Protein AF-0000000070792370 (afdb_homodimer)

Foldseek 3Di:
DVVVVVVVCVVVLVVLLVLLLVQQLVQCVVPRNVPRDSVSSCVSSVHDSVSVVVNDVGSLRSLLVSVLVLLVVLLVQLVVQADLQDAPLVRQLSNLVSNLVSCLVRVSNLLCLLPPQPVVPPVSVVSNVVSLCSQLVSQQVSCPGPNNVVVVWHGDDSVLSSVLVVVLSVVSNVCVVVVHRSCVSSVVSSVSCCVSGDDDD/DVVVVVVVCVVVLVVLLVLLLVQQLVQCVVPRNVPDDSVSSCVSSVHDSVSVVVPDVGSLRSLLVSVLVLLVVLLVQLVVQADLQDAPLVRQLSNLVSNLVSCLVRVSNLLCLLPPQPVVPPVSVVSNVVSLVSQLVSQQVSCPGPNNVVVVWHGDDSVLSSVLVVVLSVVSNVCVVVVHRSCVSSVVSSVSCCVSGDDDD

Radius of gyration: 23.73 Å; Cα contacts (8 Å, |Δi|>4): 483; chains: 2; bounding box: 86×70×38 Å

Structure (mmCIF, N/CA/C/O backbone):
data_AF-0000000070792370-model_v1
#
loop_
_entity.id
_entity.type
_entity.pdbx_description
1 polymer 'POSSIBLE TRANSCRIPTIONAL REGULATORY PROTEIN'
#
loop_
_atom_site.group_PDB
_atom_site.id
_atom_site.type_symbol
_atom_site.label_atom_id
_atom_site.label_alt_id
_atom_site.label_comp_id
_atom_site.label_asym_id
_atom_site.label_entity_id
_atom_site.label_seq_id
_atom_site.pdbx_PDB_ins_code
_atom_site.Cartn_x
_atom_site.Cartn_y
_atom_site.Cartn_z
_atom_site.occupancy
_atom_site.B_iso_or_equiv
_atom_site.auth_seq_id
_atom_site.auth_comp_id
_atom_site.auth_asym_id
_atom_site.auth_atom_id
_atom_site.pdbx_PDB_model_num
ATOM 1 N N . MET A 1 1 ? -50.906 -3.611 14.734 1 37.31 1 MET A N 1
ATOM 2 C CA . MET A 1 1 ? -50.562 -2.408 13.977 1 37.31 1 MET A CA 1
ATOM 3 C C . MET A 1 1 ? -49.125 -1.997 14.242 1 37.31 1 MET A C 1
ATOM 5 O O . MET A 1 1 ? -48.562 -1.167 13.516 1 37.31 1 MET A O 1
ATOM 9 N N . THR A 1 2 ? -48.594 -2.414 15.461 1 45.44 2 THR A N 1
ATOM 10 C CA . THR A 1 2 ? -47.312 -1.969 15.961 1 45.44 2 THR A CA 1
ATOM 11 C C . THR A 1 2 ? -46.156 -2.76 15.312 1 45.44 2 THR A C 1
ATOM 13 O O . THR A 1 2 ? -45.094 -2.213 15.039 1 45.44 2 THR A O 1
ATOM 16 N N . ALA A 1 3 ? -46.438 -3.979 15.203 1 55.78 3 ALA A N 1
ATOM 17 C CA . ALA A 1 3 ? -45.375 -4.809 14.648 1 55.78 3 ALA A CA 1
ATOM 18 C C . ALA A 1 3 ? -45.094 -4.445 13.188 1 55.78 3 ALA A C 1
ATOM 20 O O . ALA A 1 3 ? -43.969 -4.539 12.719 1 55.78 3 ALA A O 1
ATOM 21 N N . VAL A 1 4 ? -46.125 -4.129 12.523 1 43.75 4 VAL A N 1
ATOM 22 C CA . VAL A 1 4 ? -45.938 -3.736 11.133 1 43.75 4 VAL A CA 1
ATOM 23 C C . VAL A 1 4 ? -45.125 -2.438 11.055 1 43.75 4 VAL A C 1
ATOM 25 O O . VAL A 1 4 ? -44.281 -2.271 10.18 1 43.75 4 VAL A O 1
ATOM 28 N N . ALA A 1 5 ? -45.375 -1.583 12.039 1 48.97 5 ALA A N 1
ATOM 29 C CA . ALA A 1 5 ? -44.625 -0.33 12.016 1 48.97 5 ALA A CA 1
ATOM 30 C C . ALA A 1 5 ? -43.156 -0.568 12.328 1 48.97 5 ALA A C 1
ATOM 32 O O . ALA A 1 5 ? -42.281 0.059 11.734 1 48.97 5 ALA A O 1
ATOM 33 N N . ALA A 1 6 ? -42.938 -1.496 13.32 1 50.28 6 ALA A N 1
ATOM 34 C CA . ALA A 1 6 ? -41.562 -1.792 13.68 1 50.28 6 ALA A CA 1
ATOM 35 C C . ALA A 1 6 ? -40.812 -2.473 12.523 1 50.28 6 ALA A C 1
ATOM 37 O O . ALA A 1 6 ? -39.656 -2.182 12.266 1 50.28 6 ALA A O 1
ATOM 38 N N . GLY A 1 7 ? -41.438 -3.332 11.898 1 42.53 7 GLY A N 1
ATOM 39 C CA . GLY A 1 7 ? -40.844 -4.02 10.758 1 42.53 7 GLY A CA 1
ATOM 40 C C . GLY A 1 7 ? -40.562 -3.102 9.578 1 42.53 7 GLY A C 1
ATOM 41 O O . GLY A 1 7 ? -39.562 -3.24 8.891 1 42.53 7 GLY A O 1
ATOM 42 N N . ALA A 1 8 ? -41.562 -2.322 9.398 1 48.72 8 ALA A N 1
ATOM 43 C CA . ALA A 1 8 ? -41.438 -1.35 8.312 1 48.72 8 ALA A CA 1
ATOM 44 C C . ALA A 1 8 ? -40.344 -0.327 8.617 1 48.72 8 ALA A C 1
ATOM 46 O O . ALA A 1 8 ? -39.594 0.074 7.719 1 48.72 8 ALA A O 1
ATOM 47 N N . LEU A 1 9 ? -40.25 0.097 9.891 1 47.34 9 LEU A N 1
ATOM 48 C CA . LEU A 1 9 ? -39.219 1.034 10.32 1 47.34 9 LEU A CA 1
ATOM 49 C C . LEU A 1 9 ? -37.812 0.409 10.195 1 47.34 9 LEU A C 1
ATOM 51 O O . LEU A 1 9 ? -36.875 1.083 9.805 1 47.34 9 LEU A O 1
ATOM 55 N N . VAL A 1 10 ? -37.781 -0.865 10.531 1 49.28 10 VAL A N 1
ATOM 56 C CA . VAL A 1 10 ? -36.5 -1.557 10.43 1 49.28 10 VAL A CA 1
ATOM 57 C C . VAL A 1 10 ? -36.094 -1.712 8.961 1 49.28 10 VAL A C 1
ATOM 59 O O . VAL A 1 10 ? -34.938 -1.498 8.594 1 49.28 10 VAL A O 1
ATOM 62 N N . VAL A 1 11 ? -37.062 -2.094 8.195 1 50.06 11 VAL A N 1
ATOM 63 C CA . VAL A 1 11 ? -36.812 -2.229 6.762 1 50.06 11 VAL A CA 1
ATOM 64 C C . VAL A 1 11 ? -36.5 -0.861 6.156 1 50.06 11 VAL A C 1
ATOM 66 O O . VAL A 1 11 ? -35.625 -0.74 5.293 1 50.06 11 VAL A O 1
ATOM 69 N N . GLU A 1 12 ? -37.25 0.144 6.613 1 49.31 12 GLU A N 1
ATOM 70 C CA . GLU A 1 12 ? -37.031 1.505 6.137 1 49.31 12 GLU A CA 1
ATOM 71 C C . GLU A 1 12 ? -35.656 2.037 6.59 1 49.31 12 GLU A C 1
ATOM 73 O O . GLU A 1 12 ? -34.969 2.738 5.836 1 49.31 12 GLU A O 1
ATOM 78 N N . THR A 1 13 ? -35.312 1.774 7.863 1 50.56 13 THR A N 1
ATOM 79 C CA . THR A 1 13 ? -34.062 2.209 8.461 1 50.56 13 THR A CA 1
ATOM 80 C C . THR A 1 13 ? -32.875 1.645 7.695 1 50.56 13 THR A C 1
ATOM 82 O O . THR A 1 13 ? -31.906 2.357 7.438 1 50.56 13 THR A O 1
ATOM 85 N N . ASP A 1 14 ? -33.062 0.328 7.34 1 64.69 14 ASP A N 1
ATOM 86 C CA . ASP A 1 14 ? -32 -0.343 6.566 1 64.69 14 ASP A CA 1
ATOM 87 C C . ASP A 1 14 ? -31.922 0.231 5.152 1 64.69 14 ASP A C 1
ATOM 89 O O . ASP A 1 14 ? -30.812 0.384 4.609 1 64.69 14 ASP A O 1
ATOM 93 N N . SER A 1 15 ? -33.031 0.935 4.898 1 83.38 15 SER A N 1
ATOM 94 C CA . SER A 1 15 ? -33.125 1.48 3.549 1 83.38 15 SER A CA 1
ATOM 95 C C . SER A 1 15 ? -32.375 2.816 3.451 1 83.38 15 SER A C 1
ATOM 97 O O . SER A 1 15 ? -31.656 3.059 2.49 1 83.38 15 SER A O 1
ATOM 99 N N . PHE A 1 16 ? -32.469 3.623 4.609 1 89.56 16 PHE A N 1
ATOM 100 C CA . PHE A 1 16 ? -31.828 4.926 4.559 1 89.56 16 PHE A CA 1
ATOM 101 C C . PHE A 1 16 ? -30.328 4.781 4.699 1 89.56 16 PHE A C 1
ATOM 103 O O . PHE A 1 16 ? -29.562 5.516 4.066 1 89.56 16 PHE A O 1
ATOM 110 N N . ARG A 1 17 ? -30 3.85 5.516 1 93.81 17 ARG A N 1
ATOM 111 C CA . ARG A 1 17 ? -28.578 3.602 5.684 1 93.81 17 ARG A CA 1
ATOM 112 C C . ARG A 1 17 ? -27.922 3.268 4.348 1 93.81 17 ARG A C 1
ATOM 114 O O . ARG A 1 17 ? -26.891 3.848 3.992 1 93.81 17 ARG A O 1
ATOM 121 N N . LEU A 1 18 ? -28.547 2.43 3.684 1 94.75 18 LEU A N 1
ATOM 122 C CA . LEU A 1 18 ? -28 2.008 2.396 1 94.75 18 LEU A CA 1
ATOM 123 C C . LEU A 1 18 ? -28.016 3.16 1.397 1 94.75 18 LEU A C 1
ATOM 125 O O . LEU A 1 18 ? -27.078 3.328 0.623 1 94.75 18 LEU A O 1
ATOM 129 N N . ARG A 1 19 ? -28.984 3.924 1.432 1 95.88 19 ARG A N 1
ATOM 130 C CA . ARG A 1 19 ? -29.094 5.074 0.54 1 95.88 19 ARG A CA 1
ATOM 131 C C . ARG A 1 19 ? -27.984 6.09 0.833 1 95.88 19 ARG A C 1
ATOM 133 O O . ARG A 1 19 ? -27.422 6.688 -0.088 1 95.88 19 ARG A O 1
ATOM 140 N N . LEU A 1 20 ? -27.75 6.25 2.072 1 97.88 20 LEU A N 1
ATOM 141 C CA . LEU A 1 20 ? -26.703 7.191 2.469 1 97.88 20 LEU A CA 1
ATOM 142 C C . LEU A 1 20 ? -25.328 6.672 2.074 1 97.88 20 LEU A C 1
ATOM 144 O O . LEU A 1 20 ? -24.484 7.441 1.618 1 97.88 20 LEU A O 1
ATOM 148 N N . LEU A 1 21 ? -25.156 5.387 2.223 1 97.62 21 LEU A N 1
ATOM 149 C CA . LEU A 1 21 ? -23.891 4.801 1.77 1 97.62 21 LEU A CA 1
ATOM 150 C C . LEU A 1 21 ? -23.734 4.953 0.261 1 97.62 21 LEU A C 1
ATOM 152 O O . LEU A 1 21 ? -22.656 5.297 -0.222 1 97.62 21 LEU A O 1
ATOM 156 N N . ASP A 1 22 ? -24.828 4.773 -0.427 1 97.12 22 ASP A N 1
ATOM 157 C CA . ASP A 1 22 ? -24.812 4.961 -1.874 1 97.12 22 ASP A CA 1
ATOM 158 C C . ASP A 1 22 ? -24.547 6.422 -2.238 1 97.12 22 ASP A C 1
ATOM 160 O O . ASP A 1 22 ? -23.875 6.711 -3.23 1 97.12 22 ASP A O 1
ATOM 164 N N . GLY A 1 23 ? -25.141 7.297 -1.465 1 98 23 GLY A N 1
ATOM 165 C CA . GLY A 1 23 ? -24.875 8.711 -1.654 1 98 23 GLY A CA 1
ATOM 166 C C . GLY A 1 23 ? -23.406 9.078 -1.47 1 98 23 GLY A C 1
ATOM 167 O O . GLY A 1 23 ? -22.875 9.906 -2.207 1 98 23 GLY A O 1
ATOM 168 N N . LEU A 1 24 ? -22.797 8.445 -0.477 1 98.31 24 LEU A N 1
ATOM 169 C CA . LEU A 1 24 ? -21.375 8.664 -0.26 1 98.31 24 LEU A CA 1
ATOM 170 C C . LEU A 1 24 ? -20.562 8.156 -1.445 1 98.31 24 LEU A C 1
ATOM 172 O O . LEU A 1 24 ? -19.656 8.836 -1.916 1 98.31 24 LEU A O 1
ATOM 176 N N . VAL A 1 25 ? -20.922 6.984 -1.95 1 97.88 25 VAL A N 1
ATOM 177 C CA . VAL A 1 25 ? -20.234 6.414 -3.105 1 97.88 25 VAL A CA 1
ATOM 178 C C . VAL A 1 25 ? -20.344 7.371 -4.293 1 97.88 25 VAL A C 1
ATOM 180 O O . VAL A 1 25 ? -19.344 7.664 -4.949 1 97.88 25 VAL A O 1
ATOM 183 N N . ALA A 1 26 ? -21.484 7.875 -4.508 1 97.81 26 ALA A N 1
ATOM 184 C CA . A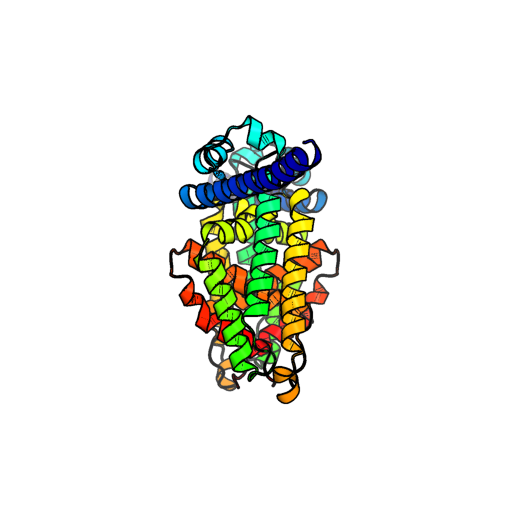LA A 1 26 ? -21.719 8.797 -5.617 1 97.81 26 ALA A CA 1
ATOM 185 C C . ALA A 1 26 ? -20.922 10.086 -5.441 1 97.81 26 ALA A C 1
ATOM 187 O O . ALA A 1 26 ? -20.328 10.586 -6.395 1 97.81 26 ALA A O 1
ATOM 188 N N . SER A 1 27 ? -20.906 10.586 -4.258 1 98.12 27 SER A N 1
ATOM 189 C CA . SER A 1 27 ? -20.188 11.812 -3.963 1 98.12 27 SER A CA 1
ATOM 190 C C . SER A 1 27 ? -18.688 11.641 -4.168 1 98.12 27 SER A C 1
ATOM 192 O O . SER A 1 27 ? -18.031 12.492 -4.77 1 98.12 27 SER A O 1
ATOM 194 N N . ILE A 1 28 ? -18.172 10.516 -3.729 1 97.31 28 ILE A N 1
ATOM 195 C CA . ILE A 1 28 ? -16.75 10.219 -3.893 1 97.31 28 ILE A CA 1
ATOM 196 C C . ILE A 1 28 ? -16.422 10.102 -5.379 1 97.31 28 ILE A C 1
ATOM 198 O O . ILE A 1 28 ? -15.375 10.57 -5.824 1 97.31 28 ILE A O 1
ATOM 202 N N . GLY A 1 29 ? -17.297 9.492 -6.094 1 96.44 29 GLY A N 1
ATOM 203 C CA . GLY A 1 29 ? -17.094 9.375 -7.527 1 96.44 29 GLY A CA 1
ATOM 204 C C . GLY A 1 29 ? -17.047 10.719 -8.234 1 96.44 29 GLY A C 1
ATOM 205 O O . GLY A 1 29 ? -16.281 10.906 -9.18 1 96.44 29 GLY A O 1
ATOM 206 N N . GLU A 1 30 ? -17.75 11.68 -7.734 1 95.62 30 GLU A N 1
ATOM 207 C CA . GLU A 1 30 ? -17.906 12.977 -8.375 1 95.62 30 GLU A CA 1
ATOM 208 C C . GLU A 1 30 ? -16.766 13.914 -8.016 1 95.62 30 GLU A C 1
ATOM 210 O O . GLU A 1 30 ? -16.234 14.617 -8.875 1 95.62 30 GLU A O 1
ATOM 215 N N . ARG A 1 31 ? -16.344 13.914 -6.684 1 94.25 31 ARG A N 1
ATOM 216 C CA . ARG A 1 31 ? -15.43 14.984 -6.289 1 94.25 31 ARG A CA 1
ATOM 217 C C . ARG A 1 31 ? -14.297 14.453 -5.422 1 94.25 31 ARG A C 1
ATOM 219 O O . ARG A 1 31 ? -13.398 15.203 -5.027 1 94.25 31 ARG A O 1
ATOM 226 N N . GLY A 1 32 ? -14.312 13.172 -5.246 1 92.56 32 GLY A N 1
ATOM 227 C CA . GLY A 1 32 ? -13.328 12.617 -4.332 1 92.56 32 GLY A CA 1
ATOM 228 C C . GLY A 1 32 ? -13.766 12.672 -2.879 1 92.56 32 GLY A C 1
ATOM 229 O O . GLY A 1 32 ? -14.672 13.43 -2.527 1 92.56 32 GLY A O 1
ATOM 230 N N . TYR A 1 33 ? -13.156 11.93 -2.088 1 93.94 33 TYR A N 1
ATOM 231 C CA . TYR A 1 33 ? -13.555 11.82 -0.688 1 93.94 33 TYR A CA 1
ATOM 232 C C . TYR A 1 33 ? -13.32 13.133 0.048 1 93.94 33 TYR A C 1
ATOM 234 O O . TYR A 1 33 ? -14.18 13.609 0.79 1 93.94 33 TYR A O 1
ATOM 242 N N . ARG A 1 34 ? -12.195 13.695 -0.124 1 90 34 ARG A N 1
ATOM 243 C CA . ARG A 1 34 ? -11.812 14.867 0.65 1 90 34 ARG A CA 1
ATOM 244 C C . ARG A 1 34 ? -12.781 16.031 0.407 1 90 34 ARG A C 1
ATOM 246 O O . ARG A 1 34 ? -13.141 16.75 1.339 1 90 34 ARG A O 1
ATOM 253 N N . ALA A 1 35 ? -13.211 16.172 -0.757 1 93.56 35 ALA A N 1
ATOM 254 C CA . ALA A 1 35 ? -14.078 17.297 -1.121 1 93.56 35 ALA A CA 1
ATOM 255 C C . ALA A 1 35 ? -15.539 16.984 -0.848 1 93.56 35 ALA A C 1
ATOM 257 O O . ALA A 1 35 ? -16.406 17.859 -0.921 1 93.56 35 ALA A O 1
ATOM 258 N N . THR A 1 36 ? -15.828 15.766 -0.545 1 97.19 36 THR A N 1
ATOM 259 C CA . THR A 1 36 ? -17.203 15.352 -0.273 1 97.19 36 THR A CA 1
ATOM 260 C C . THR A 1 36 ? -17.688 15.906 1.062 1 97.19 36 THR A C 1
ATOM 262 O O . THR A 1 36 ? -16.938 15.898 2.049 1 97.19 36 THR A O 1
ATOM 265 N N . THR A 1 37 ? -18.922 16.438 1.087 1 97.75 37 THR A N 1
ATOM 266 C CA . THR A 1 37 ? -19.562 16.906 2.309 1 97.75 37 THR A CA 1
ATOM 267 C C . THR A 1 37 ? -20.812 16.094 2.619 1 97.75 37 THR A C 1
ATOM 269 O O . THR A 1 37 ? -21.281 15.328 1.777 1 97.75 37 THR A O 1
ATOM 272 N N . VAL A 1 38 ? -21.266 16.281 3.875 1 98.38 38 VAL A N 1
ATOM 273 C CA . VAL A 1 38 ? -22.516 15.641 4.242 1 98.38 38 VAL A CA 1
ATOM 274 C C . VAL A 1 38 ? -23.641 16.156 3.352 1 98.38 38 VAL A C 1
ATOM 276 O O . VAL A 1 38 ? -24.547 15.406 2.982 1 98.38 38 VAL A O 1
ATOM 279 N N . SER A 1 39 ? -23.562 17.438 2.975 1 98.38 39 SER A N 1
ATOM 280 C CA . SER A 1 39 ? -24.547 18 2.064 1 98.38 39 SER A CA 1
ATOM 281 C C . SER A 1 39 ? -24.547 17.266 0.726 1 98.38 39 SER A C 1
ATOM 283 O O . SER A 1 39 ? -25.609 17.016 0.161 1 98.38 39 SER A O 1
ATOM 285 N N . ASP A 1 40 ? -23.406 16.938 0.205 1 98.44 40 ASP A N 1
ATOM 286 C CA . ASP A 1 40 ? -23.297 16.188 -1.042 1 98.44 40 ASP A CA 1
ATOM 287 C C . ASP A 1 40 ? -23.922 14.805 -0.898 1 98.44 40 ASP A C 1
ATOM 289 O O . ASP A 1 40 ? -24.641 14.344 -1.787 1 98.44 40 ASP A O 1
ATOM 293 N N . ILE A 1 41 ? -23.641 14.156 0.22 1 98.62 41 ILE A N 1
ATOM 294 C CA . ILE A 1 41 ? -24.094 12.797 0.478 1 98.62 41 ILE A CA 1
ATOM 295 C C . ILE A 1 41 ? -25.625 12.766 0.499 1 98.62 41 ILE A C 1
ATOM 297 O O . ILE A 1 41 ? -26.25 11.938 -0.181 1 98.62 41 ILE A O 1
ATOM 301 N N . VAL A 1 42 ? -26.203 13.703 1.235 1 98.31 42 VAL A N 1
ATOM 302 C CA . VAL A 1 42 ? -27.641 13.672 1.401 1 98.31 42 VAL A CA 1
ATOM 303 C C . VAL A 1 42 ? -28.328 14.102 0.102 1 98.31 42 VAL A C 1
ATOM 305 O O . VAL A 1 42 ? -29.406 13.609 -0.229 1 98.31 42 VAL A O 1
ATOM 308 N N . ARG A 1 43 ? -27.719 15 -0.648 1 98 43 ARG A N 1
ATOM 309 C CA . ARG A 1 43 ? -28.25 15.375 -1.957 1 98 43 ARG A CA 1
ATOM 310 C C . ARG A 1 43 ? -28.328 14.156 -2.875 1 98 43 ARG A C 1
ATOM 312 O O . ARG A 1 43 ? -29.375 13.898 -3.477 1 98 43 ARG A O 1
ATOM 319 N N . HIS A 1 44 ? -27.328 13.359 -2.971 1 97.75 44 HIS A N 1
ATOM 320 C CA . HIS A 1 44 ? -27.297 12.156 -3.797 1 97.75 44 HIS A CA 1
ATOM 321 C C . HIS A 1 44 ? -28.281 11.109 -3.271 1 97.75 44 HIS A C 1
ATOM 323 O O . HIS A 1 44 ? -28.906 10.383 -4.055 1 97.75 44 HIS A O 1
ATOM 329 N N . ALA A 1 45 ? -28.344 11.078 -1.942 1 97.38 45 ALA A N 1
ATOM 330 C CA . ALA A 1 45 ? -29.188 10.086 -1.3 1 97.38 45 ALA A CA 1
ATOM 331 C C . ALA A 1 45 ? -30.656 10.516 -1.316 1 97.38 45 ALA A C 1
ATOM 333 O O . ALA A 1 45 ? -31.531 9.734 -0.971 1 97.38 45 ALA A O 1
ATOM 334 N N . ARG A 1 46 ? -30.844 11.781 -1.65 1 96.56 46 ARG A N 1
ATOM 335 C CA . ARG A 1 46 ? -32.188 12.352 -1.667 1 96.56 46 ARG A CA 1
ATOM 336 C C . ARG A 1 46 ? -32.844 12.234 -0.297 1 96.56 46 ARG A C 1
ATOM 338 O O . ARG A 1 46 ? -33.969 11.719 -0.181 1 96.56 46 ARG A O 1
ATOM 345 N N . THR A 1 47 ? -32.156 12.641 0.689 1 96.25 47 THR A N 1
ATOM 346 C CA . THR A 1 47 ? -32.656 12.695 2.061 1 96.25 47 THR A CA 1
ATOM 347 C C . THR A 1 47 ? -32.156 13.945 2.768 1 96.25 47 THR A C 1
ATOM 349 O O . THR A 1 47 ? -31.766 14.922 2.117 1 96.25 47 THR A O 1
ATOM 352 N N . SER A 1 48 ? -32.25 14.039 4.117 1 96.06 48 SER A N 1
ATOM 353 C CA . SER A 1 48 ? -31.906 15.25 4.855 1 96.06 48 SER A CA 1
ATOM 354 C C . SER A 1 48 ? -30.672 15.031 5.707 1 96.06 48 SER A C 1
ATOM 356 O O . SER A 1 48 ? -30.281 13.891 5.969 1 96.06 48 SER A O 1
ATOM 358 N N . LYS A 1 49 ? -30.062 16.109 6.078 1 97.62 49 LYS A N 1
ATOM 359 C CA . LYS A 1 49 ? -28.969 16.062 7.035 1 97.62 49 LYS A CA 1
ATOM 360 C C . LYS A 1 49 ? -29.422 15.438 8.359 1 97.62 49 LYS A C 1
ATOM 362 O O . LYS A 1 49 ? -28.656 14.727 9.008 1 97.62 49 LYS A O 1
ATOM 367 N N . ARG A 1 50 ? -30.703 15.664 8.695 1 97 50 ARG A N 1
ATOM 368 C CA . ARG A 1 50 ? -31.25 15.062 9.914 1 97 50 ARG A CA 1
ATOM 369 C C . ARG A 1 50 ? -31.234 13.547 9.82 1 97 50 ARG A C 1
ATOM 371 O O . ARG A 1 50 ? -30.797 12.867 10.758 1 97 50 ARG A O 1
ATOM 378 N N . THR A 1 51 ? -31.656 13.078 8.711 1 96.12 51 THR A N 1
ATOM 379 C CA . THR A 1 51 ? -31.641 11.641 8.469 1 96.12 51 THR A CA 1
ATOM 380 C C . THR A 1 51 ? -30.219 11.086 8.547 1 96.12 51 THR A C 1
ATOM 382 O O . THR A 1 51 ? -30 10.016 9.109 1 96.12 51 THR A O 1
ATOM 385 N N . PHE A 1 52 ? -29.25 11.859 7.926 1 98.12 52 PHE A N 1
ATOM 386 C CA . PHE A 1 52 ? -27.859 11.438 7.973 1 98.12 52 PHE A CA 1
ATOM 387 C C . PHE A 1 52 ? -27.391 11.305 9.414 1 98.12 52 PHE A C 1
ATOM 389 O O . PHE A 1 52 ? -26.844 10.266 9.805 1 98.12 52 PHE A O 1
ATOM 396 N N . TYR A 1 53 ? -27.688 12.227 10.219 1 97.44 53 TYR A N 1
ATOM 397 C CA . TYR A 1 53 ? -27.141 12.273 11.57 1 97.44 53 TYR A CA 1
ATOM 398 C C . TYR A 1 53 ? -27.906 11.359 12.508 1 97.44 53 TYR A C 1
ATOM 400 O O . TYR A 1 53 ? -27.453 11.062 13.617 1 97.44 53 TYR A O 1
ATOM 408 N N . ASP A 1 54 ? -29.062 10.898 12.078 1 97 54 ASP A N 1
ATOM 409 C CA . ASP A 1 54 ? -29.766 9.836 12.789 1 97 54 ASP A CA 1
ATOM 410 C C . ASP A 1 54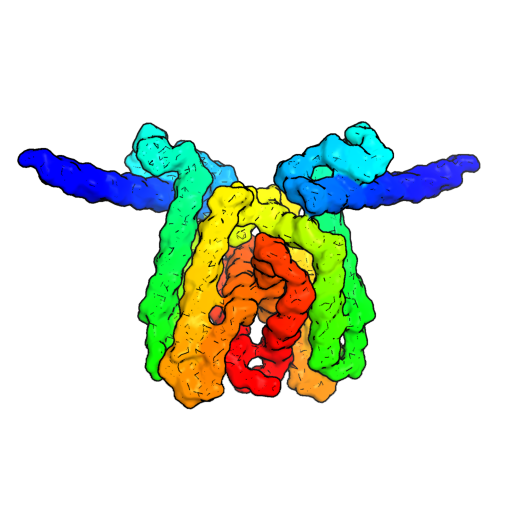 ? -29.047 8.508 12.656 1 97 54 ASP A C 1
ATOM 412 O O . ASP A 1 54 ? -29.188 7.625 13.5 1 97 54 ASP A O 1
ATOM 416 N N . ARG A 1 55 ? -28.266 8.484 11.578 1 96.62 55 ARG A N 1
ATOM 417 C CA . ARG A 1 55 ? -27.641 7.199 11.266 1 96.62 55 ARG A CA 1
ATOM 418 C C . ARG A 1 55 ? -26.141 7.238 11.492 1 96.62 55 ARG A C 1
ATOM 420 O O . ARG A 1 55 ? -25.547 6.234 11.883 1 96.62 55 ARG A O 1
ATOM 427 N N . PHE A 1 56 ? -25.578 8.375 11.18 1 97.62 56 PHE A N 1
ATOM 428 C CA . PHE A 1 56 ? -24.141 8.523 11.297 1 97.62 56 PHE A CA 1
ATOM 429 C C . PHE A 1 56 ? -23.781 9.766 12.102 1 97.62 56 PHE A C 1
ATOM 431 O O . PHE A 1 56 ? -24.422 10.805 11.961 1 97.62 56 PHE A O 1
ATOM 438 N N . THR A 1 57 ? -22.719 9.625 12.836 1 96.69 57 THR A N 1
ATOM 439 C CA . THR A 1 57 ? -22.297 10.75 13.664 1 96.69 57 THR A CA 1
ATOM 440 C C . THR A 1 57 ? -21.406 11.695 12.867 1 96.69 57 THR A C 1
ATOM 442 O O . THR A 1 57 ? -21.203 12.852 13.258 1 96.69 57 THR A O 1
ATOM 445 N N . SER A 1 58 ? -20.797 11.242 11.75 1 96.5 58 SER A N 1
ATOM 446 C CA . SER A 1 58 ? -19.891 12.031 10.938 1 96.5 58 SER A CA 1
ATOM 447 C C . SER A 1 58 ? -19.688 11.398 9.562 1 96.5 58 SER A C 1
ATOM 449 O O . SER A 1 58 ? -20.047 10.242 9.352 1 96.5 58 SER A O 1
ATOM 451 N N . LYS A 1 59 ? -19.141 12.156 8.688 1 96.38 59 LYS A N 1
ATOM 452 C CA . LYS A 1 59 ? -18.75 11.641 7.379 1 96.38 59 LYS A CA 1
ATOM 453 C C . LYS A 1 59 ? -17.75 10.492 7.52 1 96.38 59 LYS A C 1
ATOM 455 O O . LYS A 1 59 ? -17.812 9.508 6.785 1 96.38 59 LYS A O 1
ATOM 460 N N . GLU A 1 60 ? -16.859 10.57 8.523 1 95.31 60 GLU A N 1
ATOM 461 C CA . GLU A 1 60 ? -15.836 9.555 8.766 1 95.31 60 GLU A CA 1
ATOM 462 C C . GLU A 1 60 ? -16.469 8.227 9.188 1 95.31 60 GLU A C 1
ATOM 464 O O . GLU A 1 60 ? -16.047 7.16 8.742 1 95.31 60 GLU A O 1
ATOM 469 N N . GLN A 1 61 ? -17.438 8.352 10.031 1 95.56 61 GLN A N 1
ATOM 470 C CA . GLN A 1 61 ? -18.109 7.137 10.469 1 95.56 61 GLN A CA 1
ATOM 471 C C . GLN A 1 61 ? -18.859 6.484 9.305 1 95.56 61 GLN A C 1
ATOM 473 O O . GLN A 1 61 ? -18.875 5.258 9.18 1 95.56 61 GLN A O 1
ATOM 478 N N . CYS A 1 62 ? -19.516 7.312 8.508 1 97.25 62 CYS A N 1
ATOM 479 C CA . CYS A 1 62 ? -20.172 6.816 7.305 1 97.25 62 CYS A CA 1
ATOM 480 C C . CYS A 1 62 ? -19.172 6.141 6.375 1 97.25 62 CYS A C 1
ATOM 482 O O . CYS A 1 62 ? -19.438 5.062 5.844 1 97.25 62 CYS A O 1
ATOM 484 N N . PHE A 1 63 ? -18.047 6.742 6.23 1 97.31 63 PHE A N 1
ATOM 485 C CA . PHE A 1 63 ? -16.969 6.227 5.395 1 97.31 63 PHE A CA 1
ATOM 486 C C . PHE A 1 63 ? -16.469 4.891 5.926 1 97.31 63 PHE A C 1
ATOM 488 O O . PHE A 1 63 ? -16.281 3.939 5.164 1 97.31 63 PHE A O 1
ATOM 495 N N . LEU A 1 64 ? -16.234 4.785 7.211 1 96.25 64 LEU A N 1
ATOM 496 C CA . LEU A 1 64 ? -15.805 3.551 7.859 1 96.25 64 LEU A CA 1
ATOM 497 C C . LEU A 1 64 ? -16.781 2.416 7.57 1 96.25 64 LEU A C 1
ATOM 499 O O . LEU A 1 64 ? -16.359 1.318 7.188 1 96.25 64 LEU A O 1
ATOM 503 N N . GLU A 1 65 ? -17.984 2.676 7.656 1 95.62 65 GLU A N 1
ATOM 504 C CA . GLU A 1 65 ? -19 1.651 7.426 1 95.62 65 GLU A CA 1
ATOM 505 C C . GLU A 1 65 ? -19.047 1.239 5.957 1 95.62 65 GLU A C 1
ATOM 507 O O . GLU A 1 65 ? -19.234 0.061 5.645 1 95.62 65 GLU A O 1
ATOM 512 N N . LEU A 1 66 ? -18.938 2.248 5.086 1 96.81 66 LEU A N 1
ATOM 513 C CA . LEU A 1 66 ? -18.922 1.954 3.656 1 96.81 66 LEU A CA 1
ATOM 514 C C . LEU A 1 66 ? -17.781 0.994 3.32 1 96.81 66 LEU A C 1
ATOM 516 O O . LEU A 1 66 ? -17.984 -0.002 2.623 1 96.81 66 LEU A O 1
ATOM 520 N N . LEU A 1 67 ? -16.625 1.234 3.826 1 95.25 67 LEU A N 1
ATOM 521 C CA . LEU A 1 67 ? -15.453 0.459 3.447 1 95.25 67 LEU A CA 1
ATOM 522 C C . LEU A 1 67 ? -15.484 -0.927 4.082 1 95.25 67 LEU A C 1
ATOM 524 O O . LEU A 1 67 ? -15.016 -1.898 3.488 1 95.25 67 LEU A O 1
ATOM 528 N N . LEU A 1 68 ? -16.047 -0.99 5.289 1 93.94 68 LEU A N 1
ATOM 529 C CA . LEU A 1 68 ? -16.266 -2.301 5.891 1 93.94 68 LEU A CA 1
ATOM 530 C C . LEU A 1 68 ? -17.172 -3.152 5.016 1 93.94 68 LEU A C 1
ATOM 532 O O . LEU A 1 68 ? -16.859 -4.305 4.719 1 93.94 68 LEU A O 1
ATOM 536 N N . ALA A 1 69 ? -18.25 -2.564 4.566 1 94.31 69 ALA A N 1
ATOM 537 C CA . ALA A 1 69 ? -19.203 -3.266 3.709 1 94.31 69 ALA A CA 1
ATOM 538 C C . ALA A 1 69 ? -18.578 -3.6 2.357 1 94.31 69 ALA A C 1
ATOM 540 O O . ALA A 1 69 ? -18.797 -4.684 1.815 1 94.31 69 ALA A O 1
ATOM 541 N N . ASP A 1 70 ? -17.875 -2.666 1.837 1 95.19 70 ASP A N 1
ATOM 542 C CA . ASP A 1 70 ? -17.234 -2.844 0.536 1 95.19 70 ASP A CA 1
ATOM 543 C C . ASP A 1 70 ? -16.25 -4.004 0.564 1 95.19 70 ASP A C 1
ATOM 545 O O . ASP A 1 70 ? -16.203 -4.812 -0.364 1 95.19 70 ASP A O 1
ATOM 549 N N . ASN A 1 71 ? -15.469 -4.082 1.585 1 95.62 71 ASN A N 1
ATOM 550 C CA . ASN A 1 71 ? -14.5 -5.164 1.74 1 95.62 71 ASN A CA 1
ATOM 551 C C . ASN A 1 71 ? -15.188 -6.523 1.849 1 95.62 71 ASN A C 1
ATOM 553 O O . ASN A 1 71 ? -14.734 -7.5 1.253 1 95.62 71 ASN A O 1
ATOM 557 N N . GLU A 1 72 ? -16.219 -6.57 2.594 1 95.69 72 GLU A N 1
ATOM 558 C CA . GLU A 1 72 ? -16.984 -7.805 2.732 1 95.69 72 GLU A CA 1
ATOM 559 C C . GLU A 1 72 ? -17.562 -8.25 1.392 1 95.69 72 GLU A C 1
ATOM 561 O O . GLU A 1 72 ? -17.5 -9.438 1.05 1 95.69 72 GLU A O 1
ATOM 566 N N . THR A 1 73 ? -18.094 -7.336 0.689 1 96.5 73 THR A N 1
ATOM 567 C CA . THR A 1 73 ? -18.656 -7.629 -0.624 1 96.5 73 THR A CA 1
ATOM 568 C C . THR A 1 73 ? -17.578 -8.141 -1.572 1 96.5 73 THR A C 1
ATOM 570 O O . THR A 1 73 ? -17.797 -9.086 -2.328 1 96.5 73 THR A O 1
ATOM 573 N N . LEU A 1 74 ? -16.422 -7.566 -1.527 1 97.44 74 LEU A N 1
ATOM 574 C CA . LEU A 1 74 ? -15.289 -8.016 -2.342 1 97.44 74 LEU A CA 1
ATOM 575 C C . LEU A 1 74 ? -14.922 -9.453 -2.016 1 97.44 74 LEU A C 1
ATOM 577 O O . LEU A 1 74 ? -14.805 -10.289 -2.916 1 97.44 74 LEU A O 1
ATOM 581 N N . GLY A 1 75 ? -14.742 -9.734 -0.709 1 98 75 GLY A N 1
ATOM 582 C CA . GLY A 1 75 ? -14.438 -11.102 -0.306 1 98 75 GLY A CA 1
ATOM 583 C C . GLY A 1 75 ? -15.461 -12.109 -0.778 1 98 75 GLY A C 1
ATOM 584 O O . GLY A 1 75 ? -15.109 -13.172 -1.293 1 98 75 GLY A O 1
ATOM 585 N N . ASN A 1 76 ? -16.734 -11.734 -0.653 1 97.75 76 ASN A N 1
ATOM 586 C CA . ASN A 1 76 ? -17.812 -12.609 -1.077 1 97.75 76 ASN A CA 1
ATOM 587 C C . ASN A 1 76 ? -17.812 -12.828 -2.588 1 97.75 76 ASN A C 1
ATOM 589 O O . ASN A 1 76 ? -18.062 -13.93 -3.064 1 97.75 76 ASN A O 1
ATOM 593 N N . SER A 1 77 ? -17.547 -11.781 -3.295 1 97.94 77 SER A N 1
ATOM 594 C CA . SER A 1 77 ? -17.5 -11.875 -4.75 1 97.94 77 SER A CA 1
ATOM 595 C C . SER A 1 77 ? -16.375 -12.812 -5.203 1 97.94 77 SER A C 1
ATOM 597 O O . SER A 1 77 ? -16.578 -13.625 -6.109 1 97.94 77 SER A O 1
ATOM 599 N N . ILE A 1 78 ? -15.25 -12.742 -4.598 1 98.62 78 ILE A N 1
ATOM 600 C CA . ILE A 1 78 ? -14.117 -13.594 -4.945 1 98.62 78 ILE A CA 1
ATOM 601 C C . ILE A 1 78 ? -14.43 -15.047 -4.598 1 98.62 78 ILE A C 1
ATOM 603 O O . ILE A 1 78 ? -14.219 -15.945 -5.41 1 98.62 78 ILE A O 1
ATOM 607 N N . ARG A 1 79 ? -14.93 -15.219 -3.404 1 98 79 ARG A N 1
ATOM 608 C CA . ARG A 1 79 ? -15.273 -16.562 -2.961 1 98 79 ARG A CA 1
ATOM 609 C C . ARG A 1 79 ? -16.266 -17.219 -3.92 1 98 79 ARG A C 1
ATOM 611 O O . ARG A 1 79 ? -16.125 -18.391 -4.262 1 98 79 ARG A O 1
ATOM 618 N N . ALA A 1 80 ? -17.219 -16.453 -4.348 1 98.19 80 ALA A N 1
ATOM 619 C CA . ALA A 1 80 ? -18.266 -16.969 -5.223 1 98.19 80 ALA A CA 1
ATOM 620 C C . ALA A 1 80 ? -17.734 -17.25 -6.621 1 98.19 80 ALA A C 1
ATOM 622 O O . ALA A 1 80 ? -18.234 -18.141 -7.316 1 98.19 80 ALA A O 1
ATOM 623 N N . ALA A 1 81 ? -16.75 -16.547 -7.027 1 98.69 81 ALA A N 1
ATOM 624 C CA . ALA A 1 81 ? -16.25 -16.625 -8.398 1 98.69 81 ALA A CA 1
ATOM 625 C C . ALA A 1 81 ? -15.305 -17.812 -8.57 1 98.69 81 ALA A C 1
ATOM 627 O O . ALA A 1 81 ? -15.094 -18.281 -9.68 1 98.69 81 ALA A O 1
ATOM 628 N N . VAL A 1 82 ? -14.719 -18.328 -7.508 1 98.81 82 VAL A N 1
ATOM 629 C CA . VAL A 1 82 ? -13.656 -19.328 -7.594 1 98.81 82 VAL A CA 1
ATOM 630 C C . VAL A 1 82 ? -14.258 -20.719 -7.445 1 98.81 82 VAL A C 1
ATOM 632 O O . VAL A 1 82 ? -14.945 -21.016 -6.465 1 98.81 82 VAL A O 1
ATOM 635 N N . ASP A 1 83 ? -14.023 -21.562 -8.43 1 98.75 83 ASP A N 1
ATOM 636 C CA . ASP A 1 83 ? -14.328 -22.984 -8.336 1 98.75 83 ASP A CA 1
ATOM 637 C C . ASP A 1 83 ? -13.188 -23.75 -7.672 1 98.75 83 ASP A C 1
ATOM 639 O O . ASP A 1 83 ? -12.133 -23.953 -8.281 1 98.75 83 ASP A O 1
ATOM 643 N N . PRO A 1 84 ? -13.422 -24.203 -6.477 1 97.69 84 PRO A N 1
ATOM 644 C CA . PRO A 1 84 ? -12.336 -24.828 -5.727 1 97.69 84 PRO A CA 1
ATOM 645 C C . PRO A 1 84 ? -11.844 -26.125 -6.379 1 97.69 84 PRO A C 1
ATOM 647 O O . PRO A 1 84 ? -10.766 -26.625 -6.035 1 97.69 84 PRO A O 1
ATOM 650 N N . ASN A 1 85 ? -12.578 -26.656 -7.309 1 98 85 ASN A N 1
ATOM 651 C CA . ASN A 1 85 ? -12.203 -27.906 -7.953 1 98 85 ASN A CA 1
ATOM 652 C C . ASN A 1 85 ? -11.492 -27.656 -9.281 1 98 85 ASN A C 1
ATOM 654 O O . ASN A 1 85 ? -10.93 -28.594 -9.875 1 98 85 ASN A O 1
ATOM 658 N N . ALA A 1 86 ? -11.438 -26.406 -9.727 1 98.56 86 ALA A N 1
ATOM 659 C CA . ALA A 1 86 ? -10.758 -26.078 -10.977 1 98.56 86 ALA A CA 1
ATOM 660 C C . ALA A 1 86 ? -9.242 -26.172 -10.812 1 98.56 86 ALA A C 1
ATOM 662 O O . ALA A 1 86 ? -8.734 -26.234 -9.695 1 98.56 86 ALA A O 1
ATOM 663 N N . ASP A 1 87 ? -8.594 -26.234 -12 1 97.69 87 ASP A N 1
ATOM 664 C CA . ASP A 1 87 ? -7.141 -26.094 -12.008 1 97.69 87 ASP A CA 1
ATOM 665 C C . ASP A 1 87 ? -6.707 -24.797 -11.32 1 97.69 87 ASP A C 1
ATOM 667 O O . ASP A 1 87 ? -7.383 -23.766 -11.438 1 97.69 87 ASP A O 1
ATOM 671 N N . TRP A 1 88 ? -5.562 -24.875 -10.602 1 97 88 TRP A N 1
ATOM 672 C CA . TRP A 1 88 ? -5.156 -23.766 -9.758 1 97 88 TRP A CA 1
ATOM 673 C C . TRP A 1 88 ? -4.898 -22.516 -10.594 1 97 88 TRP A C 1
ATOM 675 O O . TRP A 1 88 ? -5.16 -21.391 -10.148 1 97 88 TRP A O 1
ATOM 685 N N . HIS A 1 89 ? -4.445 -22.625 -11.852 1 97.56 89 HIS A N 1
ATOM 686 C CA . HIS A 1 89 ? -4.309 -21.453 -12.719 1 97.56 89 HIS A CA 1
ATOM 687 C C . HIS A 1 89 ? -5.66 -20.797 -12.969 1 97.56 89 HIS A C 1
ATOM 689 O O . HIS A 1 89 ? -5.766 -19.578 -12.938 1 97.56 89 HIS A O 1
ATOM 695 N N . ASP A 1 90 ? -6.625 -21.625 -13.242 1 98.56 90 ASP A N 1
ATOM 696 C CA . ASP A 1 90 ? -7.977 -21.125 -13.484 1 98.56 90 ASP A CA 1
ATOM 697 C C . ASP A 1 90 ? -8.539 -20.438 -12.242 1 98.56 90 ASP A C 1
ATOM 699 O O . ASP A 1 90 ? -9.203 -19.406 -12.344 1 98.56 90 ASP A O 1
ATOM 703 N N . GLN A 1 91 ? -8.305 -21.016 -11.086 1 98.69 91 GLN A N 1
ATOM 704 C CA . GLN A 1 91 ? -8.75 -20.406 -9.836 1 98.69 91 GLN A CA 1
ATOM 705 C C . GLN A 1 91 ? -8.141 -19.016 -9.648 1 98.69 91 GLN A C 1
ATOM 707 O O . GLN A 1 91 ? -8.828 -18.078 -9.234 1 98.69 91 GLN A O 1
ATOM 712 N N . ILE A 1 92 ? -6.883 -18.906 -9.961 1 98.5 92 ILE A N 1
ATOM 713 C CA . ILE A 1 92 ? -6.199 -17.625 -9.844 1 98.5 92 ILE A CA 1
ATOM 714 C C . ILE A 1 92 ? -6.859 -16.594 -10.766 1 98.5 92 ILE A C 1
ATOM 716 O O . ILE A 1 92 ? -7.176 -15.484 -10.344 1 98.5 92 ILE A O 1
ATOM 720 N N . ARG A 1 93 ? -7.07 -16.984 -11.984 1 98.75 93 ARG A N 1
ATOM 721 C CA . ARG A 1 93 ? -7.684 -16.078 -12.938 1 98.75 93 ARG A CA 1
ATOM 722 C C . ARG A 1 93 ? -9.094 -15.688 -12.5 1 98.75 93 ARG A C 1
ATOM 724 O O . ARG A 1 93 ? -9.484 -14.523 -12.602 1 98.75 93 ARG A O 1
ATOM 731 N N . GLN A 1 94 ? -9.859 -16.625 -12.008 1 98.88 94 GLN A N 1
ATOM 732 C CA . GLN A 1 94 ? -11.203 -16.359 -11.5 1 98.88 94 GLN A CA 1
ATOM 733 C C . GLN A 1 94 ? -11.18 -15.352 -10.359 1 98.88 94 GLN A C 1
ATOM 735 O O . GLN A 1 94 ? -11.961 -14.398 -10.352 1 98.88 94 GLN A O 1
ATOM 740 N N . ALA A 1 95 ? -10.273 -15.531 -9.414 1 98.81 95 ALA A N 1
ATOM 741 C CA . ALA A 1 95 ? -10.156 -14.633 -8.273 1 98.81 95 ALA A CA 1
ATOM 742 C C . ALA A 1 95 ? -9.758 -13.227 -8.727 1 98.81 95 ALA A C 1
ATOM 744 O O . ALA A 1 95 ? -10.352 -12.234 -8.297 1 98.81 95 ALA A O 1
ATOM 745 N N . VAL A 1 96 ? -8.805 -13.164 -9.625 1 98.81 96 VAL A N 1
ATOM 746 C CA . VAL A 1 96 ? -8.297 -11.891 -10.125 1 98.81 96 VAL A CA 1
ATOM 747 C C . VAL A 1 96 ? -9.398 -11.156 -10.883 1 98.81 96 VAL A C 1
ATOM 749 O O . VAL A 1 96 ? -9.602 -9.953 -10.695 1 98.81 96 VAL A O 1
ATOM 752 N N . GLU A 1 97 ? -10.109 -11.836 -11.688 1 98.75 97 GLU A N 1
ATOM 753 C CA . GLU A 1 97 ? -11.188 -11.219 -12.461 1 98.75 97 GLU A CA 1
ATOM 754 C C . GLU A 1 97 ? -12.297 -10.711 -11.547 1 98.75 97 GLU A C 1
ATOM 756 O O . GLU A 1 97 ? -12.859 -9.633 -11.781 1 98.75 97 GLU A O 1
ATOM 761 N N . ALA A 1 98 ? -12.578 -11.453 -10.531 1 98.62 98 ALA A N 1
ATOM 762 C CA . ALA A 1 98 ? -13.57 -10.992 -9.562 1 98.62 98 ALA A CA 1
ATOM 763 C C . ALA A 1 98 ? -13.102 -9.734 -8.852 1 98.62 98 ALA A C 1
ATOM 765 O O . ALA A 1 98 ? -13.883 -8.797 -8.656 1 98.62 98 ALA A O 1
ATOM 766 N N . TYR A 1 99 ? -11.867 -9.719 -8.445 1 98.56 99 TYR A N 1
ATOM 767 C CA . TYR A 1 99 ? -11.25 -8.555 -7.82 1 98.56 99 TYR A CA 1
ATOM 768 C C . TYR A 1 99 ? -11.359 -7.328 -8.719 1 98.56 99 TYR A C 1
ATOM 770 O O . TYR A 1 99 ? -11.852 -6.281 -8.297 1 98.56 99 TYR A O 1
ATOM 778 N N . VAL A 1 100 ? -10.984 -7.477 -9.969 1 98.5 100 VAL A N 1
ATOM 779 C CA . VAL A 1 100 ? -10.938 -6.379 -10.93 1 98.5 100 VAL A CA 1
ATOM 780 C C . VAL A 1 100 ? -12.359 -5.906 -11.234 1 98.5 100 VAL A C 1
ATOM 782 O O . VAL A 1 100 ? -12.617 -4.699 -11.305 1 98.5 100 VAL A O 1
ATOM 785 N N . THR A 1 101 ? -13.258 -6.828 -11.391 1 98.12 101 THR A N 1
ATOM 786 C CA . THR A 1 101 ? -14.648 -6.488 -11.68 1 98.12 101 THR A CA 1
ATOM 787 C C . THR A 1 101 ? -15.25 -5.66 -10.547 1 98.12 101 THR A C 1
ATOM 789 O O . THR A 1 101 ? -15.953 -4.676 -10.797 1 98.12 101 THR A O 1
ATOM 792 N N . HIS A 1 102 ? -14.961 -6.031 -9.367 1 97 102 HIS A N 1
ATOM 793 C CA . HIS A 1 102 ? -15.453 -5.305 -8.203 1 97 102 HIS A CA 1
ATOM 794 C C . HIS A 1 102 ? -14.938 -3.869 -8.188 1 97 102 HIS A C 1
ATOM 796 O O . HIS A 1 102 ? -15.703 -2.932 -7.961 1 97 102 HIS A O 1
ATOM 802 N N . ILE A 1 103 ? -13.688 -3.693 -8.445 1 96.62 103 ILE A N 1
ATOM 803 C CA . ILE A 1 103 ? -13.047 -2.387 -8.398 1 96.62 103 ILE A CA 1
ATOM 804 C C . ILE A 1 103 ? -13.539 -1.525 -9.562 1 96.62 103 ILE A C 1
ATOM 806 O O . ILE A 1 103 ? -13.727 -0.316 -9.406 1 96.62 103 ILE A O 1
ATOM 810 N N . GLU A 1 104 ? -13.703 -2.137 -10.703 1 95.81 104 GLU A N 1
ATOM 811 C CA . GLU A 1 104 ? -14.133 -1.441 -11.914 1 95.81 104 GLU A CA 1
ATOM 812 C C . GLU A 1 104 ? -15.461 -0.724 -11.688 1 95.81 104 GLU A C 1
ATOM 814 O O . GLU A 1 104 ? -15.719 0.318 -12.297 1 95.81 104 GLU A O 1
ATOM 819 N N . SER A 1 105 ? -16.25 -1.146 -10.805 1 93.31 105 SER A N 1
ATOM 820 C CA . SER A 1 105 ? -17.578 -0.571 -10.562 1 93.31 105 SER A CA 1
ATOM 821 C C . SER A 1 105 ? -17.484 0.676 -9.688 1 93.31 105 SER A C 1
ATOM 823 O O . SER A 1 105 ? -18.391 1.513 -9.695 1 93.31 105 SER A O 1
ATOM 825 N N . ARG A 1 106 ? -16.406 0.831 -8.938 1 93.88 106 ARG A N 1
ATOM 826 C CA . ARG A 1 106 ? -16.25 1.974 -8.039 1 93.88 106 ARG A CA 1
ATOM 827 C C . ARG A 1 106 ? -14.781 2.307 -7.82 1 93.88 106 ARG A C 1
ATOM 829 O O . ARG A 1 106 ? -14.305 2.287 -6.684 1 93.88 106 ARG A O 1
ATOM 836 N N . PRO A 1 107 ? -14.102 2.76 -8.844 1 95.5 107 PRO A N 1
ATOM 837 C CA . PRO A 1 107 ? -12.656 2.984 -8.734 1 95.5 107 PRO A CA 1
ATOM 838 C C . PRO A 1 107 ? -12.305 4.09 -7.746 1 95.5 107 PRO A C 1
ATOM 840 O O . PRO A 1 107 ? -11.297 3.99 -7.039 1 95.5 107 PRO A O 1
ATOM 843 N N . ALA A 1 108 ? -13.172 5.098 -7.637 1 94.75 108 ALA A N 1
ATOM 844 C CA . ALA A 1 108 ? -12.875 6.211 -6.73 1 94.75 108 ALA A CA 1
ATOM 845 C C . ALA A 1 108 ? -12.961 5.766 -5.273 1 94.75 108 ALA A C 1
ATOM 847 O O . ALA A 1 108 ? -12.203 6.246 -4.426 1 94.75 108 ALA A O 1
ATOM 848 N N . VAL A 1 109 ? -13.906 4.883 -4.988 1 95.44 109 VAL A N 1
ATOM 849 C CA . VAL A 1 109 ? -14.047 4.348 -3.637 1 95.44 109 VAL A CA 1
ATOM 850 C C . VAL A 1 109 ? -12.828 3.508 -3.277 1 95.44 109 VAL A C 1
ATOM 852 O O . VAL A 1 109 ? -12.281 3.627 -2.178 1 95.44 109 VAL A O 1
ATOM 855 N N . THR A 1 110 ? -12.375 2.766 -4.242 1 94.69 110 THR A N 1
ATOM 856 C CA . THR A 1 110 ? -11.195 1.934 -4.031 1 94.69 110 THR A CA 1
ATOM 857 C C . THR A 1 110 ? -9.961 2.797 -3.775 1 94.69 110 THR A C 1
ATOM 859 O O . THR A 1 110 ? -9.195 2.533 -2.848 1 94.69 110 THR A O 1
ATOM 862 N N . LEU A 1 111 ? -9.844 3.799 -4.578 1 94.06 111 LEU A N 1
ATOM 863 C CA . LEU A 1 111 ? -8.719 4.703 -4.391 1 94.06 111 LEU A CA 1
ATOM 864 C C . LEU A 1 111 ? -8.773 5.363 -3.016 1 94.06 111 LEU A C 1
ATOM 866 O O . LEU A 1 111 ? -7.742 5.52 -2.355 1 94.06 111 LEU A O 1
ATOM 870 N N . SER A 1 112 ? -9.953 5.746 -2.562 1 94.38 112 SER A N 1
ATOM 871 C CA . SER A 1 112 ? -10.117 6.367 -1.252 1 94.38 112 SER A CA 1
ATOM 872 C C . SER A 1 112 ? -9.734 5.402 -0.134 1 94.38 112 SER A C 1
ATOM 874 O O . SER A 1 112 ? -9.148 5.809 0.873 1 94.38 112 SER A O 1
ATOM 876 N N . TRP A 1 113 ? -10.039 4.133 -0.323 1 93.44 113 TRP A N 1
ATOM 877 C CA . TRP A 1 113 ? -9.664 3.102 0.642 1 93.44 113 TRP A CA 1
ATOM 878 C C . TRP A 1 113 ? -8.148 3 0.777 1 93.44 113 TRP A C 1
ATOM 880 O O . TRP A 1 113 ? -7.625 2.902 1.889 1 93.44 113 TRP A O 1
ATOM 890 N N . ILE A 1 114 ? -7.465 3.139 -0.29 1 94 114 ILE A N 1
ATOM 891 C CA . ILE A 1 114 ? -6.027 2.881 -0.332 1 94 114 ILE A CA 1
ATOM 892 C C . ILE A 1 114 ? -5.266 4.129 0.108 1 94 114 ILE A C 1
ATOM 894 O O . ILE A 1 114 ? -4.277 4.035 0.841 1 94 114 ILE A O 1
ATOM 898 N N . ARG A 1 115 ? -5.762 5.312 -0.245 1 94.31 115 ARG A N 1
ATOM 899 C CA . ARG A 1 115 ? -4.984 6.539 -0.081 1 94.31 115 ARG A CA 1
ATOM 900 C C . ARG A 1 115 ? -5.477 7.34 1.12 1 94.31 115 ARG A C 1
ATOM 902 O O . ARG A 1 115 ? -4.672 7.922 1.854 1 94.31 115 ARG A O 1
ATOM 909 N N . GLU A 1 116 ? -6.762 7.418 1.337 1 92.38 116 GLU A N 1
ATOM 910 C CA . GLU A 1 116 ? -7.348 8.359 2.285 1 92.38 116 GLU A CA 1
ATOM 911 C C . GLU A 1 116 ? -7.699 7.672 3.602 1 92.38 116 GLU A C 1
ATOM 913 O O . GLU A 1 116 ? -7.402 8.195 4.68 1 92.38 116 GLU A O 1
ATOM 918 N N . PHE A 1 117 ? -8.211 6.496 3.527 1 92.62 117 PHE A N 1
ATOM 919 C CA . PHE A 1 117 ? -8.789 5.836 4.691 1 92.62 117 PHE A CA 1
ATOM 920 C C . PHE A 1 117 ? -7.738 5.629 5.777 1 92.62 117 PHE A C 1
ATOM 922 O O . PHE A 1 117 ? -7.973 5.945 6.945 1 92.62 117 PHE A O 1
ATOM 929 N N . PRO A 1 118 ? -6.5 5.199 5.426 1 87.56 118 PRO A N 1
ATOM 930 C CA . PRO A 1 118 ? -5.516 4.945 6.48 1 87.56 118 PRO A CA 1
ATOM 931 C C . PRO A 1 118 ? -5.156 6.203 7.266 1 87.56 118 PRO A C 1
ATOM 933 O O . PRO A 1 118 ? -4.762 6.113 8.43 1 87.56 118 PRO A O 1
ATOM 936 N N . SER A 1 119 ? -5.395 7.312 6.742 1 83.38 119 SER A N 1
ATOM 937 C CA . SER A 1 119 ? -4.988 8.57 7.363 1 83.38 119 SER A CA 1
ATOM 938 C C . SER A 1 119 ? -6 9.023 8.406 1 83.38 119 SER A C 1
ATOM 940 O O . SER A 1 119 ? -5.77 10 9.125 1 83.38 119 SER A O 1
ATOM 942 N N . LEU A 1 120 ? -7.176 8.328 8.484 1 86.81 120 LEU A N 1
ATOM 943 C CA . LEU A 1 120 ? -8.156 8.656 9.516 1 86.81 120 LEU A CA 1
ATOM 944 C C . LEU A 1 120 ? -7.645 8.273 10.898 1 86.81 120 LEU A C 1
ATOM 946 O O . LEU A 1 120 ? -8.273 8.602 11.906 1 86.81 120 LEU A O 1
ATOM 950 N N . GLY A 1 121 ? -6.559 7.559 10.961 1 81.62 121 GLY A N 1
ATOM 951 C CA . GLY A 1 121 ? -5.855 7.297 12.211 1 81.62 121 GLY A CA 1
ATOM 952 C C . GLY A 1 121 ? -6.484 6.188 13.031 1 81.62 121 GLY A C 1
ATOM 953 O O . GLY A 1 121 ? -6.777 5.109 12.5 1 81.62 121 GLY A O 1
ATOM 954 N N . ALA A 1 122 ? -6.688 6.523 14.266 1 82.88 122 ALA A N 1
ATOM 955 C CA . ALA A 1 122 ? -7.051 5.523 15.266 1 82.88 122 ALA A CA 1
ATOM 956 C C . ALA A 1 122 ? -8.383 4.867 14.922 1 82.88 122 ALA A C 1
ATOM 958 O O . ALA A 1 122 ? -8.578 3.67 15.164 1 82.88 122 ALA A O 1
ATOM 959 N N . ALA A 1 123 ? -9.258 5.605 14.336 1 86.12 123 ALA A N 1
ATOM 960 C CA . ALA A 1 123 ? -10.578 5.066 14.031 1 86.12 123 ALA A CA 1
ATOM 961 C C . ALA A 1 123 ? -10.523 4.125 12.828 1 86.12 123 ALA A C 1
ATOM 963 O O . ALA A 1 123 ? -11.328 3.201 12.719 1 86.12 123 ALA A O 1
ATOM 964 N N . ALA A 1 124 ? -9.641 4.32 12.008 1 90.5 124 ALA A N 1
ATOM 965 C CA . ALA A 1 124 ? -9.555 3.584 10.75 1 90.5 124 ALA A CA 1
ATOM 966 C C . ALA A 1 124 ? -8.75 2.301 10.914 1 90.5 124 ALA A C 1
ATOM 968 O O . ALA A 1 124 ? -8.992 1.311 10.219 1 90.5 124 ALA A O 1
ATOM 969 N N . TYR A 1 125 ? -7.898 2.258 11.891 1 89.69 125 TYR A N 1
ATOM 970 C CA . TYR A 1 125 ? -6.902 1.199 12 1 89.69 125 TYR A CA 1
ATOM 971 C C . TYR A 1 125 ? -7.566 -0.161 12.172 1 89.69 125 TYR A C 1
ATOM 973 O O . TYR A 1 125 ? -7.285 -1.096 11.414 1 89.69 125 TYR A O 1
ATOM 981 N N . PRO A 1 126 ? -8.523 -0.274 13.047 1 92.06 126 PRO A N 1
ATOM 982 C CA . PRO A 1 126 ? -9.141 -1.591 13.227 1 92.06 126 PRO A CA 1
ATOM 983 C C . PRO A 1 126 ? -9.875 -2.068 11.977 1 92.06 126 PRO A C 1
ATOM 985 O O . PRO A 1 126 ? -9.867 -3.264 11.672 1 92.06 126 PRO A O 1
ATOM 988 N N . VAL A 1 127 ? -10.516 -1.174 11.266 1 92.88 127 VAL A N 1
ATOM 989 C CA . VAL A 1 127 ? -11.25 -1.525 10.062 1 92.88 127 VAL A CA 1
ATOM 990 C C . VAL A 1 127 ? -10.273 -1.931 8.961 1 92.88 127 VAL A C 1
ATOM 992 O O . VAL A 1 127 ? -10.484 -2.934 8.273 1 92.88 127 VAL A O 1
ATOM 995 N N . GLN A 1 128 ? -9.273 -1.148 8.82 1 93.31 128 GLN A N 1
ATOM 996 C CA . GLN A 1 128 ? -8.234 -1.465 7.844 1 93.31 128 GLN A CA 1
ATOM 997 C C . GLN A 1 128 ? -7.621 -2.834 8.117 1 93.31 128 GLN A C 1
ATOM 999 O O . GLN A 1 128 ? -7.457 -3.643 7.203 1 93.31 128 GLN A O 1
ATOM 1004 N N . ARG A 1 129 ? -7.336 -3.127 9.352 1 94.25 129 ARG A N 1
ATOM 1005 C CA . ARG A 1 129 ? -6.738 -4.395 9.758 1 94.25 129 ARG A CA 1
ATOM 1006 C C . ARG A 1 129 ? -7.691 -5.555 9.5 1 94.25 129 ARG A C 1
ATOM 1008 O O . ARG A 1 129 ? -7.285 -6.594 8.969 1 94.25 129 ARG A O 1
ATOM 1015 N N . ARG A 1 130 ? -8.844 -5.355 9.859 1 94.81 130 ARG A N 1
ATOM 1016 C CA . ARG A 1 130 ? -9.844 -6.398 9.656 1 94.81 130 ARG A CA 1
ATOM 1017 C C . ARG A 1 130 ? -10.023 -6.707 8.172 1 94.81 130 ARG A C 1
ATOM 1019 O O . ARG A 1 130 ? -10.133 -7.871 7.785 1 94.81 130 ARG A O 1
ATOM 1026 N N . GLY A 1 131 ? -10.109 -5.645 7.375 1 95.5 131 GLY A N 1
ATOM 1027 C CA . GLY A 1 131 ? -10.211 -5.84 5.938 1 95.5 131 GLY A CA 1
ATOM 1028 C C . GLY A 1 131 ? -9.039 -6.609 5.352 1 95.5 131 GLY A C 1
ATOM 1029 O O . GLY A 1 131 ? -9.234 -7.535 4.562 1 95.5 131 GLY A O 1
ATOM 1030 N N . MET A 1 132 ? -7.887 -6.277 5.77 1 96.5 132 MET A N 1
ATOM 1031 C CA . MET A 1 132 ? -6.68 -6.973 5.328 1 96.5 132 MET A CA 1
ATOM 1032 C C . MET A 1 132 ? -6.703 -8.43 5.766 1 96.5 132 MET A C 1
ATOM 1034 O O . MET A 1 132 ? -6.457 -9.336 4.961 1 96.5 132 MET A O 1
ATOM 1038 N N . GLU A 1 133 ? -7.07 -8.648 6.969 1 97.25 133 GLU A N 1
ATOM 1039 C CA . GLU A 1 133 ? -7.113 -10 7.512 1 97.25 133 GLU A CA 1
ATOM 1040 C C . GLU A 1 133 ? -8.156 -10.852 6.785 1 97.25 133 GLU A C 1
ATOM 1042 O O . GLU A 1 133 ? -7.906 -12.023 6.484 1 97.25 133 GLU A O 1
ATOM 1047 N N . GLN A 1 134 ? -9.266 -10.258 6.57 1 97.25 134 GLN A N 1
ATOM 1048 C CA . GLN A 1 134 ? -10.336 -10.977 5.887 1 97.25 134 GLN A CA 1
ATOM 1049 C C . GLN A 1 134 ? -9.898 -11.414 4.492 1 97.25 134 GLN A C 1
ATOM 1051 O O . GLN A 1 134 ? -10.102 -12.57 4.105 1 97.25 134 GLN A O 1
ATOM 1056 N N . LEU A 1 135 ? -9.305 -10.586 3.787 1 97.88 135 LEU A N 1
ATOM 1057 C CA . LEU A 1 135 ? -8.93 -10.883 2.406 1 97.88 135 LEU A CA 1
ATOM 1058 C C . LEU A 1 135 ? -7.723 -11.805 2.357 1 97.88 135 LEU A C 1
ATOM 1060 O O . LEU A 1 135 ? -7.668 -12.719 1.529 1 97.88 135 LEU A O 1
ATOM 1064 N N . THR A 1 136 ? -6.77 -11.617 3.266 1 98.31 136 THR A N 1
ATOM 1065 C CA . THR A 1 136 ? -5.621 -12.523 3.291 1 98.31 136 THR A CA 1
ATOM 1066 C C . THR A 1 136 ? -6.039 -13.914 3.736 1 98.31 136 THR A C 1
ATOM 1068 O O . THR A 1 136 ? -5.555 -14.914 3.201 1 98.31 136 THR A O 1
ATOM 1071 N N . SER A 1 137 ? -6.969 -13.984 4.707 1 98.19 137 SER A N 1
ATOM 1072 C CA . SER A 1 137 ? -7.492 -15.281 5.121 1 98.19 137 SER A CA 1
ATOM 1073 C C . SER A 1 137 ? -8.211 -15.977 3.973 1 98.19 137 SER A C 1
ATOM 1075 O O . SER A 1 137 ? -8.102 -17.188 3.811 1 98.19 137 SER A O 1
ATOM 1077 N N . LEU A 1 138 ? -8.93 -15.227 3.232 1 98.31 138 LEU A N 1
ATOM 1078 C CA . LEU A 1 138 ? -9.609 -15.781 2.064 1 98.31 138 LEU A CA 1
ATOM 1079 C C . LEU A 1 138 ? -8.602 -16.328 1.062 1 98.31 138 LEU A C 1
ATOM 1081 O O . LEU A 1 138 ? -8.781 -17.438 0.533 1 98.31 138 LEU A O 1
ATOM 1085 N N . LEU A 1 139 ? -7.527 -15.602 0.755 1 98.25 139 LEU A N 1
ATOM 1086 C CA . LEU A 1 139 ? -6.496 -16.047 -0.171 1 98.25 139 LEU A CA 1
ATOM 1087 C C . LEU A 1 139 ? -5.859 -17.344 0.313 1 98.25 139 LEU A C 1
ATOM 1089 O O . LEU A 1 139 ? -5.621 -18.266 -0.48 1 98.25 139 LEU A O 1
ATOM 1093 N N . ILE A 1 140 ? -5.605 -17.406 1.594 1 98.38 140 ILE A N 1
ATOM 1094 C CA . ILE A 1 140 ? -5.004 -18.594 2.188 1 98.38 140 ILE A CA 1
ATOM 1095 C C . ILE A 1 140 ? -5.977 -19.781 2.08 1 98.38 140 ILE A C 1
ATOM 1097 O O . ILE A 1 140 ? -5.578 -20.891 1.709 1 98.38 140 ILE A O 1
ATOM 1101 N N . GLU A 1 141 ? -7.199 -19.5 2.373 1 98.06 141 GLU A N 1
ATOM 1102 C CA . GLU A 1 141 ? -8.242 -20.516 2.252 1 98.06 141 GLU A CA 1
ATOM 1103 C C . GLU A 1 141 ? -8.336 -21.047 0.821 1 98.06 141 GLU A C 1
ATOM 1105 O O . GLU A 1 141 ? -8.352 -22.25 0.598 1 98.06 141 GLU A O 1
ATOM 1110 N N . LEU A 1 142 ? -8.367 -20.156 -0.121 1 98 142 LEU A N 1
ATOM 1111 C CA . LEU A 1 142 ? -8.492 -20.531 -1.525 1 98 142 LEU A CA 1
ATOM 1112 C C . LEU A 1 142 ? -7.27 -21.312 -1.992 1 98 142 LEU A C 1
ATOM 1114 O O . LEU A 1 142 ? -7.391 -22.25 -2.781 1 98 142 LEU A O 1
ATOM 1118 N N . SER A 1 143 ? -6.09 -20.969 -1.461 1 97.94 143 SER A N 1
ATOM 1119 C CA . SER A 1 143 ? -4.855 -21.625 -1.867 1 97.94 143 SER A CA 1
ATOM 1120 C C . SER A 1 143 ? -4.727 -23 -1.209 1 97.94 143 SER A C 1
ATOM 1122 O O . SER A 1 143 ? -3.754 -23.719 -1.448 1 97.94 143 SER A O 1
ATOM 1124 N N . ALA A 1 144 ? -5.652 -23.328 -0.384 1 97.81 144 ALA A N 1
ATOM 1125 C CA . ALA A 1 144 ? -5.707 -24.641 0.232 1 97.81 144 ALA A CA 1
ATOM 1126 C C . ALA A 1 144 ? -6.816 -25.5 -0.381 1 97.81 144 ALA A C 1
ATOM 1128 O O . ALA A 1 144 ? -7.215 -26.516 0.187 1 97.81 144 ALA A O 1
ATOM 1129 N N . SER A 1 145 ? -7.352 -25.141 -1.462 1 97.31 145 SER A N 1
ATOM 1130 C CA . SER A 1 145 ? -8.469 -25.797 -2.133 1 97.31 145 SER A CA 1
ATOM 1131 C C . SER A 1 145 ? -8.039 -27.141 -2.725 1 97.31 145 SER A C 1
ATOM 1133 O O . SER A 1 145 ? -6.844 -27.422 -2.832 1 97.31 145 SER A O 1
ATOM 1135 N N . PRO A 1 146 ? -9.039 -27.953 -3.125 1 97.88 146 PRO A N 1
ATOM 1136 C CA . PRO A 1 146 ? -8.719 -29.234 -3.777 1 97.88 146 PRO A CA 1
ATOM 1137 C C . PRO A 1 146 ? -7.891 -29.047 -5.047 1 97.88 146 PRO A C 1
ATOM 1139 O O . PRO A 1 146 ? -7.008 -29.859 -5.332 1 97.88 146 PRO A O 1
ATOM 1142 N N . GLY A 1 147 ? -8.148 -28.016 -5.82 1 97.06 147 GLY A N 1
ATOM 1143 C CA . GLY A 1 147 ? -7.363 -27.766 -7.02 1 97.06 147 GLY A CA 1
ATOM 1144 C C . GLY A 1 147 ? -5.891 -27.516 -6.734 1 97.06 147 GLY A C 1
ATOM 1145 O O . GLY A 1 147 ? -5.023 -28.031 -7.445 1 97.06 147 GLY A O 1
ATOM 1146 N N . PHE A 1 148 ? -5.598 -26.828 -5.719 1 97.12 148 PHE A N 1
ATOM 1147 C CA . PHE A 1 148 ? -4.215 -26.562 -5.324 1 97.12 148 PHE A CA 1
ATOM 1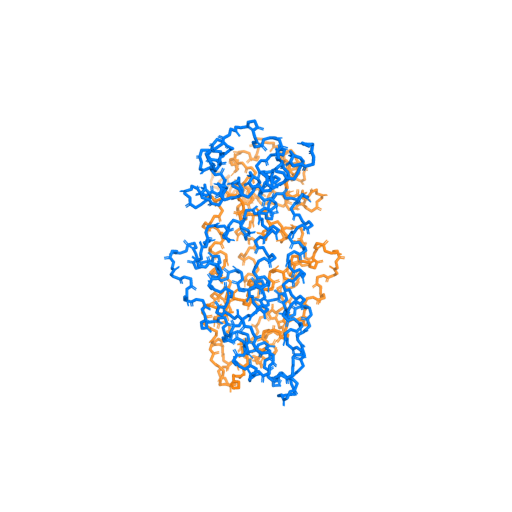148 C C . PHE A 1 148 ? -3.576 -27.812 -4.734 1 97.12 148 PHE A C 1
ATOM 1150 O O . PHE A 1 148 ? -2.408 -28.109 -5 1 97.12 148 PHE A O 1
ATOM 1157 N N . ARG A 1 149 ? -4.336 -28.562 -3.969 1 97 149 ARG A N 1
ATOM 1158 C CA . ARG A 1 149 ? -3.834 -29.797 -3.381 1 97 149 ARG A CA 1
ATOM 1159 C C . ARG A 1 149 ? -3.457 -30.797 -4.465 1 97 149 ARG A C 1
ATOM 1161 O O . ARG A 1 149 ? -2.43 -31.484 -4.359 1 97 149 ARG A O 1
ATOM 1168 N N . ARG A 1 150 ? -4.27 -30.891 -5.441 1 97.12 150 ARG A N 1
ATOM 1169 C CA . ARG A 1 150 ? -4.004 -31.812 -6.539 1 97.12 150 ARG A CA 1
ATOM 1170 C C . ARG A 1 150 ? -2.699 -31.469 -7.246 1 97.12 150 ARG A C 1
ATOM 1172 O O . ARG A 1 150 ? -1.997 -32.344 -7.742 1 97.12 150 ARG A O 1
ATOM 1179 N N . ALA A 1 151 ? -2.395 -30.234 -7.227 1 95.62 151 ALA A N 1
ATOM 1180 C CA . ALA A 1 151 ? -1.169 -29.766 -7.871 1 95.62 151 ALA A CA 1
ATOM 1181 C C . ALA A 1 151 ? 0.016 -29.844 -6.914 1 95.62 151 ALA A C 1
ATOM 1183 O O . ALA A 1 151 ? 1.132 -29.453 -7.262 1 95.62 151 ALA A O 1
ATOM 1184 N N . ASN A 1 152 ? -0.182 -30.25 -5.664 1 95.94 152 ASN A N 1
ATOM 1185 C CA . ASN A 1 152 ? 0.829 -30.375 -4.617 1 95.94 152 ASN A CA 1
ATOM 1186 C C . ASN A 1 152 ? 1.475 -29.031 -4.297 1 95.94 152 ASN A C 1
ATOM 1188 O O . ASN A 1 152 ? 2.697 -28.938 -4.18 1 95.94 152 ASN A O 1
ATOM 1192 N N . LEU A 1 153 ? 0.655 -28.047 -4.328 1 95.69 153 LEU A N 1
ATOM 1193 C CA . LEU A 1 153 ? 1.104 -26.703 -3.979 1 95.69 153 LEU A CA 1
ATOM 1194 C C . LEU A 1 153 ? 0.71 -26.359 -2.547 1 95.69 153 LEU A C 1
ATOM 1196 O O . LEU A 1 153 ? -0.427 -26.594 -2.135 1 95.69 153 LEU A O 1
ATOM 1200 N N . PRO A 1 154 ? 1.683 -25.844 -1.799 1 94.19 154 PRO A N 1
ATOM 1201 C CA . PRO A 1 154 ? 1.317 -25.422 -0.442 1 94.19 154 PRO A CA 1
ATOM 1202 C C . PRO A 1 154 ? 0.467 -24.156 -0.419 1 94.19 154 PRO A C 1
ATOM 1204 O O . PRO A 1 154 ? 0.572 -23.328 -1.322 1 94.19 154 PRO A O 1
ATOM 1207 N N . PRO A 1 155 ? -0.392 -24 0.623 1 96.06 155 PRO A N 1
ATOM 1208 C CA . PRO A 1 155 ? -1.122 -22.75 0.765 1 96.06 155 PRO A CA 1
ATOM 1209 C C . PRO A 1 155 ? -0.2 -21.562 1.027 1 96.06 155 PRO A C 1
ATOM 1211 O O . PRO A 1 155 ? 0.923 -21.734 1.507 1 96.06 155 PRO A O 1
ATOM 1214 N N . LEU A 1 156 ? -0.757 -20.438 0.704 1 96.69 156 LEU A N 1
ATOM 1215 C CA . LEU A 1 156 ? -0.055 -19.203 1.063 1 96.69 156 LEU A CA 1
ATOM 1216 C C . LEU A 1 156 ? 0.083 -19.094 2.576 1 96.69 156 LEU A C 1
ATOM 1218 O O . LEU A 1 156 ? -0.797 -19.516 3.322 1 96.69 156 LEU A O 1
ATOM 1222 N N . ASN A 1 157 ? 1.229 -18.562 2.996 1 97.12 157 ASN A N 1
ATOM 1223 C CA . ASN A 1 157 ? 1.289 -18.078 4.375 1 97.12 157 ASN A CA 1
ATOM 1224 C C . ASN A 1 157 ? 0.917 -16.609 4.48 1 97.12 157 ASN A C 1
ATOM 1226 O O . ASN A 1 157 ? 0.725 -15.938 3.467 1 97.12 157 ASN A O 1
ATOM 1230 N N . VAL A 1 158 ? 0.76 -16.094 5.676 1 97.81 158 VAL A N 1
ATOM 1231 C CA . VAL A 1 158 ? 0.195 -14.773 5.926 1 97.81 158 VAL A CA 1
ATOM 1232 C C . VAL A 1 158 ? 1.081 -13.703 5.289 1 97.81 158 VAL A C 1
ATOM 1234 O O . VAL A 1 158 ? 0.597 -12.852 4.539 1 97.81 158 VAL A O 1
ATOM 1237 N N . PRO A 1 159 ? 2.418 -13.703 5.414 1 98.38 159 PRO A N 1
ATOM 1238 C CA . PRO A 1 159 ? 3.238 -12.641 4.832 1 98.38 159 PRO A CA 1
ATOM 1239 C C . PRO A 1 159 ? 3.15 -12.594 3.311 1 98.38 159 PRO A C 1
ATOM 1241 O O . PRO A 1 159 ? 3.072 -11.508 2.727 1 98.38 159 PRO A O 1
ATOM 1244 N N . LEU A 1 160 ? 3.131 -13.75 2.668 1 97.88 160 LEU A N 1
ATOM 1245 C CA . LEU A 1 160 ? 3.047 -13.773 1.212 1 97.88 160 LEU A CA 1
ATOM 1246 C C . LEU A 1 160 ? 1.678 -13.297 0.739 1 97.88 160 LEU A C 1
ATOM 1248 O O . LEU A 1 160 ? 1.57 -12.633 -0.294 1 97.88 160 LEU A O 1
ATOM 1252 N N . ALA A 1 161 ? 0.613 -13.672 1.536 1 98.62 161 ALA A N 1
ATOM 1253 C CA . ALA A 1 161 ? -0.721 -13.164 1.218 1 98.62 161 ALA A CA 1
ATOM 1254 C C . ALA A 1 161 ? -0.776 -11.648 1.334 1 98.62 161 ALA A C 1
ATOM 1256 O O . ALA A 1 161 ? -1.378 -10.977 0.492 1 98.62 161 ALA A O 1
ATOM 1257 N N . VAL A 1 162 ? -0.125 -11.086 2.338 1 98.69 162 VAL A N 1
ATOM 1258 C CA . VAL A 1 162 ? -0.076 -9.648 2.559 1 98.69 162 VAL A CA 1
ATOM 1259 C C . VAL A 1 162 ? 0.68 -8.977 1.414 1 98.69 162 VAL A C 1
ATOM 1261 O O . VAL A 1 162 ? 0.239 -7.949 0.888 1 98.69 162 VAL A O 1
ATOM 1264 N N . ILE A 1 163 ? 1.769 -9.531 1.024 1 98.75 163 ILE A N 1
ATOM 1265 C CA . ILE A 1 163 ? 2.572 -8.977 -0.057 1 98.75 163 ILE A CA 1
ATOM 1266 C C . ILE A 1 163 ? 1.76 -8.961 -1.351 1 98.75 163 ILE A C 1
ATOM 1268 O O . ILE A 1 163 ? 1.727 -7.957 -2.061 1 98.75 163 ILE A O 1
ATOM 1272 N N . LEU A 1 164 ? 1.098 -10.062 -1.607 1 98.69 164 LEU A N 1
ATOM 1273 C CA . LEU A 1 164 ? 0.307 -10.148 -2.83 1 98.69 164 LEU A CA 1
ATOM 1274 C C . LEU A 1 164 ? -0.827 -9.125 -2.816 1 98.69 164 LEU A C 1
ATOM 1276 O O . LEU A 1 164 ? -0.966 -8.336 -3.748 1 98.69 164 LEU A O 1
ATOM 1280 N N . LEU A 1 165 ? -1.615 -9.141 -1.729 1 98.62 165 LEU A N 1
ATOM 1281 C CA . LEU A 1 165 ? -2.768 -8.25 -1.645 1 98.62 165 LEU A CA 1
ATOM 1282 C C . LEU A 1 165 ? -2.324 -6.789 -1.61 1 98.62 165 LEU A C 1
ATOM 1284 O O . LEU A 1 165 ? -2.891 -5.949 -2.311 1 98.62 165 LEU A O 1
ATOM 1288 N N . GLY A 1 166 ? -1.311 -6.477 -0.798 1 98.38 166 GLY A N 1
ATOM 1289 C CA . GLY A 1 166 ? -0.785 -5.121 -0.758 1 98.38 166 GLY A CA 1
ATOM 1290 C C . GLY A 1 166 ? -0.243 -4.652 -2.094 1 98.38 166 GLY A C 1
ATOM 1291 O O . GLY A 1 166 ? -0.464 -3.506 -2.492 1 98.38 166 GLY A 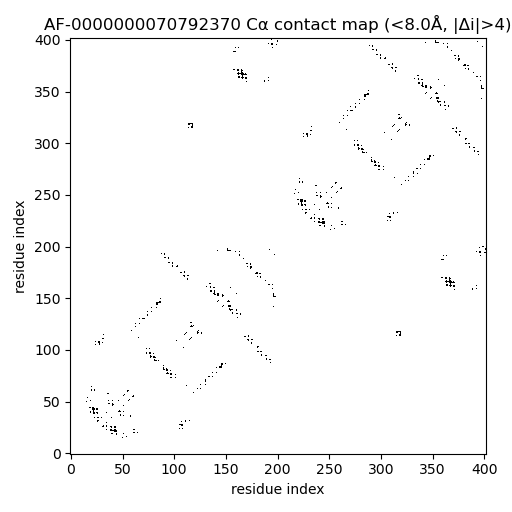O 1
ATOM 1292 N N . GLY A 1 167 ? 0.488 -5.508 -2.762 1 98.69 167 GLY A N 1
ATOM 1293 C CA . GLY A 1 167 ? 0.999 -5.203 -4.086 1 98.69 167 GLY A CA 1
ATOM 1294 C C . GLY A 1 167 ? -0.097 -4.93 -5.102 1 98.69 167 GLY A C 1
ATOM 1295 O O . GLY A 1 167 ? 0.001 -3.988 -5.891 1 98.69 167 GLY A O 1
ATOM 1296 N N . LEU A 1 168 ? -1.136 -5.738 -5.086 1 98.56 168 LEU A N 1
ATOM 1297 C CA . LEU A 1 168 ? -2.254 -5.555 -6.004 1 98.56 168 LEU A CA 1
ATOM 1298 C C . LEU A 1 168 ? -2.98 -4.246 -5.715 1 98.56 168 LEU A C 1
ATOM 1300 O O . LEU A 1 168 ? -3.4 -3.545 -6.641 1 98.56 168 LEU A O 1
ATOM 1304 N N . ARG A 1 169 ? -3.148 -3.928 -4.445 1 97.81 169 ARG A N 1
ATOM 1305 C CA . ARG A 1 169 ? -3.771 -2.658 -4.086 1 97.81 169 ARG A CA 1
ATOM 1306 C C . ARG A 1 169 ? -2.943 -1.479 -4.59 1 97.81 169 ARG A C 1
ATOM 1308 O O . ARG A 1 169 ? -3.492 -0.503 -5.102 1 97.81 169 ARG A O 1
ATOM 1315 N N . GLU A 1 170 ? -1.656 -1.578 -4.477 1 98 170 GLU A N 1
ATOM 1316 C CA . GLU A 1 170 ? -0.804 -0.498 -4.965 1 98 170 GLU A CA 1
ATOM 1317 C C . GLU A 1 170 ? -0.908 -0.354 -6.48 1 98 170 GLU A C 1
ATOM 1319 O O . GLU A 1 170 ? -1.029 0.759 -6.996 1 98 170 GLU A O 1
ATOM 1324 N N . LEU A 1 171 ? -0.85 -1.467 -7.184 1 98.5 171 LEU A N 1
ATOM 1325 C CA . LEU A 1 171 ? -0.986 -1.42 -8.633 1 98.5 171 LEU A CA 1
ATOM 1326 C C . LEU A 1 171 ? -2.344 -0.852 -9.039 1 98.5 171 LEU A C 1
ATOM 1328 O O . LEU A 1 171 ? -2.439 -0.078 -9.992 1 98.5 171 LEU A O 1
ATOM 1332 N N . THR A 1 172 ? -3.348 -1.248 -8.32 1 98.25 172 THR A N 1
ATOM 1333 C CA . THR A 1 172 ? -4.691 -0.733 -8.555 1 98.25 172 THR A CA 1
ATOM 1334 C C . THR A 1 172 ? -4.727 0.783 -8.383 1 98.25 172 THR A C 1
ATOM 1336 O O . THR A 1 172 ? -5.23 1.499 -9.25 1 98.25 172 THR A O 1
ATOM 1339 N N . ALA A 1 173 ? -4.176 1.258 -7.281 1 96.31 173 ALA A N 1
ATOM 1340 C CA . ALA A 1 173 ? -4.172 2.691 -7.008 1 96.31 173 ALA A CA 1
ATOM 1341 C C . ALA A 1 173 ? -3.467 3.463 -8.125 1 96.31 173 ALA A C 1
ATOM 1343 O O . ALA A 1 173 ? -3.992 4.457 -8.625 1 96.31 173 ALA A O 1
ATOM 1344 N N . LEU A 1 174 ? -2.324 2.992 -8.539 1 96.62 174 LEU A N 1
ATOM 1345 C CA . LEU A 1 174 ? -1.571 3.678 -9.586 1 96.62 174 LEU A CA 1
ATOM 1346 C C . LEU A 1 174 ? -2.346 3.686 -10.898 1 96.62 174 LEU A C 1
ATOM 1348 O O . LEU A 1 174 ? -2.357 4.691 -11.609 1 96.62 174 LEU A O 1
ATOM 1352 N N . THR A 1 175 ? -2.951 2.57 -11.211 1 97.56 175 THR A N 1
ATOM 1353 C CA . THR A 1 175 ? -3.721 2.457 -12.445 1 97.56 175 THR A CA 1
ATOM 1354 C C . THR A 1 175 ? -4.887 3.439 -12.445 1 97.56 175 THR A C 1
ATOM 1356 O O . THR A 1 175 ? -5.117 4.133 -13.438 1 97.56 175 THR A O 1
ATOM 1359 N N . VAL A 1 176 ? -5.586 3.504 -11.359 1 95.44 176 VAL A N 1
ATOM 1360 C CA . VAL A 1 176 ? -6.719 4.414 -11.234 1 95.44 176 VAL A CA 1
ATOM 1361 C C . VAL A 1 176 ? -6.227 5.859 -11.281 1 95.44 176 VAL A C 1
ATOM 1363 O O . VAL A 1 176 ? -6.816 6.703 -11.961 1 95.44 176 VAL A O 1
ATOM 1366 N N . GLU A 1 177 ? -5.16 6.191 -10.594 1 93.75 177 GLU A N 1
ATOM 1367 C CA . GLU A 1 177 ? -4.59 7.535 -10.562 1 93.75 177 GLU A CA 1
ATOM 1368 C C . GLU A 1 177 ? -4.148 7.98 -11.953 1 93.75 177 GLU A C 1
ATOM 1370 O O . GLU A 1 177 ? -4.262 9.156 -12.297 1 93.75 177 GLU A O 1
ATOM 1375 N N . ASP A 1 178 ? -3.723 7.004 -12.773 1 94.94 178 ASP A N 1
ATOM 1376 C CA . ASP A 1 178 ? -3.254 7.312 -14.117 1 94.94 178 ASP A CA 1
ATOM 1377 C C . ASP A 1 178 ? -4.422 7.371 -15.102 1 94.94 178 ASP A C 1
ATOM 1379 O O . ASP A 1 178 ? -4.227 7.668 -16.281 1 94.94 178 ASP A O 1
ATOM 1383 N N . GLY A 1 179 ? -5.551 7.055 -14.664 1 94.69 179 GLY A N 1
ATOM 1384 C CA . GLY A 1 179 ? -6.719 7.07 -15.531 1 94.69 179 GLY A CA 1
ATOM 1385 C C . GLY A 1 179 ? -6.73 5.934 -16.531 1 94.69 179 GLY A C 1
ATOM 1386 O O . GLY A 1 179 ? -7.328 6.055 -17.609 1 94.69 179 GLY A O 1
ATOM 1387 N N . GLN A 1 180 ? -6.023 4.918 -16.219 1 97.25 180 GLN A N 1
ATOM 1388 C CA . GLN A 1 180 ? -5.984 3.754 -17.094 1 97.25 180 GLN A CA 1
ATOM 1389 C C . GLN A 1 180 ? -7.117 2.781 -16.781 1 97.25 180 GLN A C 1
ATOM 1391 O O . GLN A 1 180 ? -7.621 2.758 -15.648 1 97.25 180 GLN A O 1
ATOM 1396 N N . PRO A 1 181 ? -7.508 1.977 -17.781 1 97.25 181 PRO A N 1
ATOM 1397 C CA . PRO A 1 181 ? -8.508 0.948 -17.5 1 97.25 181 PRO A CA 1
ATOM 1398 C C . PRO A 1 181 ? -8.055 -0.042 -16.422 1 97.25 181 PRO A C 1
ATOM 1400 O O . PRO A 1 181 ? -6.938 -0.567 -16.5 1 97.25 181 PRO A O 1
ATOM 1403 N N . ILE A 1 182 ? -8.922 -0.269 -15.492 1 97.31 182 ILE A N 1
ATOM 1404 C CA . ILE A 1 182 ? -8.602 -1.159 -14.383 1 97.31 182 ILE A CA 1
ATOM 1405 C C . ILE A 1 182 ? -8.289 -2.557 -14.914 1 97.31 182 ILE A C 1
ATOM 1407 O O . ILE A 1 182 ? -7.492 -3.291 -14.328 1 97.31 182 ILE A O 1
ATOM 1411 N N . ARG A 1 183 ? -8.844 -2.973 -16.016 1 97.88 183 ARG A N 1
ATOM 1412 C CA . ARG A 1 183 ? -8.648 -4.301 -16.594 1 97.88 183 ARG A CA 1
ATOM 1413 C C . ARG A 1 183 ? -7.191 -4.527 -16.969 1 97.88 183 ARG A C 1
ATOM 1415 O O . ARG A 1 183 ? -6.758 -5.668 -17.141 1 97.88 183 ARG A O 1
ATOM 1422 N N . ASN A 1 184 ? -6.434 -3.414 -17.078 1 97.81 184 ASN A N 1
ATOM 1423 C CA . ASN A 1 184 ? -5.012 -3.521 -17.375 1 97.81 184 ASN A CA 1
ATOM 1424 C C . ASN A 1 184 ? -4.262 -4.254 -16.266 1 97.81 184 ASN A C 1
ATOM 1426 O O . ASN A 1 184 ? -3.135 -4.715 -16.469 1 97.81 184 ASN A O 1
ATOM 1430 N N . ILE A 1 185 ? -4.871 -4.406 -15.109 1 97.69 185 ILE A N 1
ATOM 1431 C CA . ILE A 1 185 ? -4.211 -4.992 -13.945 1 97.69 185 ILE A CA 1
ATOM 1432 C C . ILE A 1 185 ? -4.316 -6.516 -14.008 1 97.69 185 ILE A C 1
ATOM 1434 O O . ILE A 1 185 ? -3.574 -7.223 -13.32 1 97.69 185 ILE A O 1
ATOM 1438 N N . VAL A 1 186 ? -5.199 -7.051 -14.859 1 98.69 186 VAL A N 1
ATOM 1439 C CA . VAL A 1 186 ? -5.566 -8.461 -14.82 1 98.69 186 VAL A CA 1
ATOM 1440 C C . VAL A 1 186 ? -4.328 -9.32 -15.07 1 98.69 186 VAL A C 1
ATOM 1442 O O . VAL A 1 186 ? -3.963 -10.156 -14.234 1 98.69 186 VAL A O 1
ATOM 1445 N N . GLU A 1 187 ? -3.652 -9.109 -16.125 1 98.56 187 GLU A N 1
ATOM 1446 C CA . GLU A 1 187 ? -2.57 -10.016 -16.5 1 98.56 187 GLU A CA 1
ATOM 1447 C C . GLU A 1 187 ? -1.394 -9.898 -15.539 1 98.56 187 GLU A C 1
ATOM 1449 O O . GLU A 1 187 ? -0.875 -10.914 -15.062 1 98.56 187 GLU A O 1
ATOM 1454 N N . PRO A 1 188 ? -1.02 -8.664 -15.156 1 98.44 188 PRO A N 1
ATOM 1455 C CA . PRO A 1 188 ? 0.037 -8.586 -14.141 1 98.44 188 PRO A CA 1
ATOM 1456 C C . PRO A 1 188 ? -0.361 -9.234 -12.82 1 98.44 188 PRO A C 1
ATOM 1458 O O . PRO A 1 188 ? 0.48 -9.836 -12.141 1 98.44 188 PRO A O 1
ATOM 1461 N N . ALA A 1 189 ? -1.583 -9.078 -12.43 1 98.69 189 ALA A N 1
ATOM 1462 C CA . ALA A 1 189 ? -2.07 -9.703 -11.203 1 98.69 189 ALA A CA 1
ATOM 1463 C C . ALA A 1 189 ? -2.02 -11.227 -11.297 1 98.69 189 ALA A C 1
ATOM 1465 O O . ALA A 1 189 ? -1.608 -11.898 -10.352 1 98.69 189 ALA A O 1
ATOM 1466 N N . VAL A 1 190 ? -2.43 -11.727 -12.422 1 98.44 190 VAL A N 1
ATOM 1467 C CA . VAL A 1 190 ? -2.379 -13.172 -12.656 1 98.44 190 VAL A CA 1
ATOM 1468 C C . VAL A 1 190 ? -0.928 -13.648 -12.617 1 98.44 190 VAL A C 1
ATOM 1470 O O . VAL A 1 190 ? -0.604 -14.625 -11.945 1 98.44 190 VAL A O 1
ATOM 1473 N N . ASP A 1 191 ? -0.072 -12.945 -13.32 1 97.06 191 ASP A N 1
ATOM 1474 C CA . ASP A 1 191 ? 1.343 -13.305 -13.367 1 97.06 191 ASP A CA 1
ATOM 1475 C C . ASP A 1 191 ? 1.945 -13.336 -11.961 1 97.06 191 ASP A C 1
ATOM 1477 O O . ASP A 1 191 ? 2.633 -14.297 -11.602 1 97.06 191 ASP A O 1
ATOM 1481 N N . ALA A 1 192 ? 1.682 -12.328 -11.219 1 97.88 192 ALA A N 1
ATOM 1482 C CA . ALA A 1 192 ? 2.221 -12.25 -9.859 1 97.88 192 ALA A CA 1
ATOM 1483 C C . ALA A 1 192 ? 1.671 -13.375 -8.984 1 97.88 192 ALA A C 1
ATOM 1485 O O . ALA A 1 192 ? 2.408 -13.984 -8.203 1 97.88 192 ALA A O 1
ATOM 1486 N N . SER A 1 193 ? 0.364 -13.625 -9.102 1 98.12 193 SER A N 1
ATOM 1487 C CA . SER A 1 193 ? -0.269 -14.672 -8.305 1 98.12 193 SER A CA 1
ATOM 1488 C C . SER A 1 193 ? 0.297 -16.047 -8.641 1 98.12 193 SER A C 1
ATOM 1490 O O . SER A 1 193 ? 0.589 -16.844 -7.746 1 98.12 193 SER A O 1
ATOM 1492 N N . ILE A 1 194 ? 0.487 -16.297 -9.914 1 96.88 194 ILE A N 1
ATOM 1493 C CA . ILE A 1 194 ? 1.051 -17.578 -10.336 1 96.88 194 ILE A CA 1
ATOM 1494 C C . ILE A 1 194 ? 2.471 -17.719 -9.789 1 96.88 194 ILE A C 1
ATOM 1496 O O . ILE A 1 194 ? 2.852 -18.781 -9.312 1 96.88 194 ILE A O 1
ATOM 1500 N N . ALA A 1 195 ? 3.207 -16.672 -9.812 1 95.62 195 ALA A N 1
ATOM 1501 C CA . ALA A 1 195 ? 4.582 -16.703 -9.328 1 95.62 195 ALA A CA 1
ATOM 1502 C C . ALA A 1 195 ? 4.625 -17 -7.828 1 95.62 195 ALA A C 1
ATOM 1504 O O . ALA A 1 195 ? 5.402 -17.844 -7.375 1 95.62 195 ALA A O 1
ATOM 1505 N N . LEU A 1 196 ? 3.777 -16.359 -7.086 1 96.19 196 LEU A N 1
ATOM 1506 C CA . LEU A 1 196 ? 3.826 -16.438 -5.629 1 96.19 196 LEU A CA 1
ATOM 1507 C C . LEU A 1 196 ? 3.205 -17.734 -5.129 1 96.19 196 LEU A C 1
ATOM 1509 O O . LEU A 1 196 ? 3.594 -18.25 -4.082 1 96.19 196 LEU A O 1
ATOM 1513 N N . LEU A 1 197 ? 2.23 -18.234 -5.91 1 95.31 197 LEU A N 1
ATOM 1514 C CA . LEU A 1 197 ? 1.48 -19.406 -5.457 1 95.31 197 LEU A CA 1
ATOM 1515 C C . LEU A 1 197 ? 2.025 -20.672 -6.094 1 95.31 197 LEU A C 1
ATOM 1517 O O . LEU A 1 197 ? 1.744 -21.781 -5.621 1 95.31 197 LEU A O 1
ATOM 1521 N N . GLY A 1 198 ? 2.695 -20.5 -7.191 1 91.44 198 GLY A N 1
ATOM 1522 C CA . GLY A 1 198 ? 3.182 -21.656 -7.93 1 91.44 198 GLY A CA 1
ATOM 1523 C C . GLY A 1 198 ? 4.375 -22.312 -7.273 1 91.44 198 GLY A C 1
ATOM 1524 O O . GLY A 1 198 ? 4.762 -21.953 -6.16 1 91.44 198 GLY A O 1
ATOM 1525 N N . PRO A 1 199 ? 4.863 -23.422 -7.984 1 84.06 199 PRO A N 1
ATOM 1526 C CA . PRO A 1 199 ? 5.984 -24.188 -7.426 1 84.06 199 PRO A CA 1
ATOM 1527 C C . PRO A 1 199 ? 7.227 -23.328 -7.199 1 84.06 199 PRO A C 1
ATOM 1529 O O . PRO A 1 199 ? 7.504 -22.406 -7.988 1 84.06 199 PRO A O 1
ATOM 1532 N N . ARG A 1 200 ? 7.82 -23.531 -6.012 1 71.44 200 ARG A N 1
ATOM 1533 C CA . ARG A 1 200 ? 9.047 -22.828 -5.652 1 71.44 200 ARG A CA 1
ATOM 1534 C C . ARG A 1 200 ? 10.273 -23.531 -6.219 1 71.44 200 ARG A C 1
ATOM 1536 O O . ARG A 1 200 ? 10.312 -24.766 -6.277 1 71.44 200 ARG A O 1
ATOM 1543 N N . SER A 1 201 ? 10.906 -22.828 -7.145 1 58.16 201 SER A N 1
ATOM 1544 C CA . SER A 1 201 ? 12.133 -23.469 -7.602 1 58.16 201 SER A CA 1
ATOM 1545 C C . SER A 1 201 ? 13.156 -23.578 -6.48 1 58.16 201 SER A C 1
ATOM 1547 O O . SER A 1 201 ? 13.172 -22.734 -5.57 1 58.16 201 SER A O 1
ATOM 1549 N N . MET B 1 1 ? 36.25 38.844 2.217 1 42.66 1 MET B N 1
ATOM 1550 C CA . MET B 1 1 ? 35.469 38.625 3.434 1 42.66 1 MET B CA 1
ATOM 1551 C C . MET B 1 1 ? 34.062 38.156 3.1 1 42.66 1 MET B C 1
ATOM 1553 O O . MET B 1 1 ? 33.344 37.719 3.984 1 42.66 1 MET B O 1
ATOM 1557 N N . THR B 1 2 ? 33.562 38.562 1.863 1 50.56 2 THR B N 1
ATOM 1558 C CA . THR B 1 2 ? 32.188 38.281 1.465 1 50.56 2 THR B CA 1
ATOM 1559 C C . THR B 1 2 ? 32 36.844 1.037 1 50.56 2 THR B C 1
ATOM 1561 O O . THR B 1 2 ? 30.938 36.25 1.217 1 50.56 2 THR B O 1
ATOM 1564 N N . ALA B 1 3 ? 33 36.438 0.258 1 58.78 3 ALA B N 1
ATOM 1565 C CA . ALA B 1 3 ? 32.875 35.062 -0.24 1 58.78 3 ALA B CA 1
ATOM 1566 C C . ALA B 1 3 ? 32.875 34.062 0.906 1 58.78 3 ALA B C 1
ATOM 1568 O O . ALA B 1 3 ? 32.188 33.031 0.853 1 58.78 3 ALA B O 1
ATOM 1569 N N . VAL B 1 4 ? 33.562 34.25 1.967 1 48.81 4 VAL B N 1
ATOM 1570 C CA . VAL B 1 4 ? 33.625 33.344 3.109 1 48.81 4 VAL B CA 1
ATOM 1571 C C . VAL B 1 4 ? 32.281 33.344 3.844 1 48.81 4 VAL B C 1
ATOM 1573 O O . VAL B 1 4 ? 31.797 32.312 4.289 1 48.81 4 VAL B O 1
ATOM 1576 N N . ALA B 1 5 ? 31.672 34.531 3.904 1 51.31 5 ALA B N 1
ATOM 1577 C CA . ALA B 1 5 ? 30.375 34.594 4.59 1 51.31 5 ALA B CA 1
ATOM 1578 C C . ALA B 1 5 ? 29.297 33.875 3.811 1 51.31 5 ALA B C 1
ATOM 1580 O O . ALA B 1 5 ? 28.406 33.25 4.402 1 51.31 5 ALA B O 1
ATOM 1581 N N . ALA B 1 6 ? 29.375 34 2.51 1 52.12 6 ALA B N 1
ATOM 1582 C CA . ALA B 1 6 ? 28.391 33.312 1.685 1 52.12 6 ALA B CA 1
ATOM 1583 C C . ALA B 1 6 ? 28.547 31.797 1.784 1 52.12 6 ALA B C 1
ATOM 1585 O O . ALA B 1 6 ? 27.562 31.062 1.844 1 52.12 6 ALA B O 1
ATOM 1586 N N . GLY B 1 7 ? 29.656 31.297 1.78 1 44.31 7 GLY B N 1
ATOM 1587 C CA . GLY B 1 7 ? 29.938 29.875 1.917 1 44.31 7 GLY B CA 1
ATOM 1588 C C . GLY B 1 7 ? 29.516 29.312 3.262 1 44.31 7 GLY B C 1
ATOM 1589 O O . GLY B 1 7 ? 29.016 28.188 3.34 1 44.31 7 GLY B O 1
ATOM 1590 N N . ALA B 1 8 ? 29.859 30.094 4.227 1 49.28 8 ALA B N 1
ATOM 1591 C CA . ALA B 1 8 ? 29.484 29.688 5.578 1 49.28 8 ALA B CA 1
ATOM 1592 C C . ALA B 1 8 ? 27.969 29.703 5.754 1 49.28 8 ALA B C 1
ATOM 1594 O O . ALA B 1 8 ? 27.406 28.812 6.41 1 49.28 8 ALA B O 1
ATOM 1595 N N . LEU B 1 9 ? 27.312 30.672 5.156 1 47.62 9 LEU B N 1
ATOM 1596 C CA . LEU B 1 9 ? 25.859 30.766 5.227 1 47.62 9 LEU B CA 1
ATOM 1597 C C . LEU B 1 9 ? 25.203 29.594 4.488 1 47.62 9 LEU B C 1
ATOM 1599 O O . LEU B 1 9 ? 24.188 29.062 4.941 1 47.62 9 LEU B O 1
ATOM 1603 N N . VAL B 1 10 ? 25.812 29.281 3.34 1 49.69 10 VAL B N 1
ATOM 1604 C CA . VAL B 1 10 ? 25.266 28.156 2.572 1 49.69 10 VAL B CA 1
ATOM 1605 C C . VAL B 1 10 ? 25.484 26.859 3.342 1 49.69 10 VAL B C 1
ATOM 1607 O O . VAL B 1 10 ? 24.578 26.016 3.4 1 49.69 10 VAL B O 1
ATOM 1610 N N . VAL B 1 11 ? 26.625 26.734 3.877 1 50.5 11 VAL B N 1
ATOM 1611 C CA . VAL B 1 11 ? 26.922 25.547 4.676 1 50.5 11 VAL B CA 1
ATOM 1612 C C . VAL B 1 11 ? 26.047 25.531 5.926 1 50.5 11 VAL B C 1
ATOM 1614 O O . VAL B 1 11 ? 25.562 24.469 6.336 1 50.5 11 VAL B O 1
ATOM 1617 N N . GLU B 1 12 ? 25.891 26.688 6.5 1 49.72 12 GLU B N 1
ATOM 1618 C CA . GLU B 1 12 ? 25.047 26.797 7.688 1 49.72 12 GLU B CA 1
ATOM 1619 C C . GLU B 1 12 ? 23.578 26.531 7.355 1 49.72 12 GLU B C 1
ATOM 1621 O O . GLU B 1 12 ? 22.859 25.906 8.133 1 49.72 12 GLU B O 1
ATOM 1626 N N . THR B 1 13 ? 23.125 27.125 6.238 1 50.62 13 THR B N 1
ATOM 1627 C CA . THR B 1 13 ? 21.75 26.969 5.777 1 50.62 13 THR B CA 1
ATOM 1628 C C . THR B 1 13 ? 21.406 25.5 5.562 1 50.62 13 THR B C 1
ATOM 1630 O O . THR B 1 13 ? 20.328 25.047 5.949 1 50.62 13 THR B O 1
ATOM 1633 N N . ASP B 1 14 ? 22.391 24.812 4.926 1 64.38 14 ASP B N 1
ATOM 1634 C CA . ASP B 1 14 ? 22.219 23.375 4.688 1 64.38 14 ASP B CA 1
ATOM 1635 C C . ASP B 1 14 ? 22.203 22.594 6 1 64.38 14 ASP B C 1
ATOM 1637 O O . ASP B 1 14 ? 21.453 21.641 6.152 1 64.38 14 ASP B O 1
ATOM 1641 N N . SER B 1 15 ? 22.719 23.391 6.996 1 83.19 15 SER B N 1
ATOM 1642 C CA . SER B 1 15 ? 22.844 22.719 8.289 1 83.19 15 SER B CA 1
ATOM 1643 C C . SER B 1 15 ? 21.531 22.781 9.062 1 83.19 15 SER B C 1
ATOM 1645 O O . SER B 1 15 ? 21.109 21.781 9.656 1 83.19 15 SER B O 1
ATOM 1647 N N . PHE B 1 16 ? 20.766 23.969 8.883 1 89.62 16 PHE B N 1
ATOM 1648 C CA . PHE B 1 16 ? 19.516 24.078 9.633 1 89.62 16 PHE B CA 1
ATOM 1649 C C . PHE B 1 16 ? 18.438 23.219 9.008 1 89.62 16 PHE B C 1
ATOM 1651 O O . PHE B 1 16 ? 17.609 22.625 9.711 1 89.62 16 PHE B O 1
ATOM 1658 N N . ARG B 1 17 ? 18.516 23.203 7.734 1 93.75 17 ARG B N 1
ATOM 1659 C CA . ARG B 1 17 ? 17.547 22.359 7.039 1 93.75 17 ARG B CA 1
ATOM 1660 C C . ARG B 1 17 ? 17.641 20.922 7.508 1 93.75 17 ARG B C 1
ATOM 1662 O O . ARG B 1 17 ? 16.625 20.297 7.848 1 93.75 17 ARG B O 1
ATOM 1669 N N . LEU B 1 18 ? 18.797 20.469 7.551 1 94.81 18 LEU B N 1
ATOM 1670 C CA . LEU B 1 18 ? 19.016 19.094 7.957 1 94.81 18 LEU B CA 1
ATOM 1671 C C . LEU B 1 18 ? 18.641 18.891 9.422 1 94.81 18 LEU B C 1
ATOM 1673 O O . LEU B 1 18 ? 18.047 17.859 9.781 1 94.81 18 LEU B O 1
ATOM 1677 N N . ARG B 1 19 ? 18.906 19.812 10.211 1 95.94 19 ARG B N 1
ATOM 1678 C CA . ARG B 1 19 ? 18.547 19.734 11.625 1 95.94 19 ARG B CA 1
ATOM 1679 C C . ARG B 1 19 ? 17.031 19.688 11.812 1 95.94 19 ARG B C 1
ATOM 1681 O O . ARG B 1 19 ? 16.531 18.969 12.672 1 95.94 19 ARG B O 1
ATOM 1688 N N . LEU B 1 20 ? 16.391 20.469 11.031 1 97.88 20 LEU B N 1
ATOM 1689 C CA . LEU B 1 20 ? 14.938 20.516 11.117 1 97.88 20 LEU B CA 1
ATOM 1690 C C . LEU B 1 20 ? 14.328 19.203 10.617 1 97.88 20 LEU B C 1
ATOM 1692 O O . LEU B 1 20 ? 13.367 18.703 11.203 1 97.88 20 LEU B O 1
ATOM 1696 N N . LEU B 1 21 ? 14.914 18.672 9.578 1 97.75 21 LEU B N 1
ATOM 1697 C CA . LEU B 1 21 ? 14.453 17.375 9.109 1 97.75 21 LEU B CA 1
ATOM 1698 C C . LEU B 1 21 ? 14.688 16.297 10.164 1 97.75 21 LEU B C 1
ATOM 1700 O O . LEU B 1 21 ? 13.812 15.469 10.406 1 97.75 21 LEU B O 1
ATOM 1704 N N . ASP B 1 22 ? 15.805 16.406 10.812 1 97.19 22 ASP B N 1
ATOM 1705 C CA . ASP B 1 22 ? 16.094 15.461 11.898 1 97.19 22 ASP B CA 1
ATOM 1706 C C . ASP B 1 22 ? 15.148 15.664 13.07 1 97.19 22 ASP B C 1
ATOM 1708 O O . ASP B 1 22 ? 14.766 14.695 13.734 1 97.19 22 ASP B O 1
ATOM 1712 N N . GLY B 1 23 ? 14.852 16.922 13.328 1 98.06 23 GLY B N 1
ATOM 1713 C CA . GLY B 1 23 ? 13.859 17.203 14.359 1 98.06 23 GLY B CA 1
ATOM 1714 C C . GLY B 1 23 ? 12.5 16.609 14.062 1 98.06 23 GLY B C 1
ATOM 1715 O O . GLY B 1 23 ? 11.82 16.125 14.969 1 98.06 23 GLY B O 1
ATOM 1716 N N . LEU B 1 24 ? 12.125 16.688 12.797 1 98.38 24 LEU B N 1
ATOM 1717 C CA . LEU B 1 24 ? 10.867 16.078 12.391 1 98.38 24 LEU B CA 1
ATOM 1718 C C . LEU B 1 24 ? 10.906 14.562 12.594 1 98.38 24 LEU B C 1
ATOM 1720 O O . LEU B 1 24 ? 9.953 13.969 13.109 1 98.38 24 LEU B O 1
ATOM 1724 N N . VAL B 1 25 ? 12.008 13.938 12.219 1 98 25 VAL B N 1
ATOM 1725 C CA . VAL B 1 25 ? 12.172 12.492 12.391 1 98 25 VAL B CA 1
ATOM 1726 C C . VAL B 1 25 ? 12.023 12.133 13.867 1 98 25 VAL B C 1
ATOM 1728 O O . VAL B 1 25 ? 11.289 11.211 14.219 1 98 25 VAL B O 1
ATOM 1731 N N . ALA B 1 26 ? 12.648 12.883 14.695 1 97.88 26 ALA B N 1
ATOM 1732 C CA . ALA B 1 26 ? 12.602 12.633 16.141 1 97.88 26 ALA B CA 1
ATOM 1733 C C . ALA B 1 26 ? 11.188 12.812 16.672 1 97.88 26 ALA B C 1
ATOM 1735 O O . ALA B 1 26 ? 10.719 12.008 17.484 1 97.88 26 ALA B O 1
ATOM 1736 N N . SER B 1 27 ? 10.531 13.82 16.234 1 98.19 27 SER B N 1
ATOM 1737 C CA . SER B 1 27 ? 9.172 14.102 16.688 1 98.19 27 SER B CA 1
ATOM 1738 C C . SER B 1 27 ? 8.211 12.992 16.266 1 98.19 27 SER B C 1
ATOM 1740 O O . SER B 1 27 ? 7.391 12.539 17.062 1 98.19 27 SER B O 1
ATOM 1742 N N . ILE B 1 28 ? 8.375 12.531 15.055 1 97.38 28 ILE B N 1
ATOM 1743 C CA . ILE B 1 28 ? 7.535 11.453 14.539 1 97.38 28 ILE B CA 1
ATOM 1744 C C . ILE B 1 28 ? 7.789 10.18 15.344 1 97.38 28 ILE B C 1
ATOM 1746 O O . ILE B 1 28 ? 6.852 9.445 15.664 1 97.38 28 ILE B O 1
ATOM 1750 N N . GLY B 1 29 ? 9.016 9.945 15.648 1 96.56 29 GLY B N 1
ATOM 1751 C CA . GLY B 1 29 ? 9.352 8.789 16.469 1 96.56 29 GLY B CA 1
ATOM 1752 C C . GLY B 1 29 ? 8.727 8.828 17.844 1 96.56 29 GLY B C 1
ATOM 1753 O O . GLY B 1 29 ? 8.32 7.793 18.375 1 96.56 29 GLY B O 1
ATOM 1754 N N . GLU B 1 30 ? 8.539 9.992 18.375 1 95.75 30 GLU B N 1
ATOM 1755 C CA . GLU B 1 30 ? 8.07 10.18 19.75 1 95.75 30 GLU B CA 1
ATOM 1756 C C . GLU B 1 30 ? 6.543 10.133 19.812 1 95.75 30 GLU B C 1
ATOM 1758 O O . GLU B 1 30 ? 5.977 9.508 20.719 1 95.75 30 GLU B O 1
ATOM 1763 N N . ARG B 1 31 ? 5.836 10.789 18.812 1 94.5 31 ARG B N 1
ATOM 1764 C CA . ARG B 1 31 ? 4.406 10.961 19.031 1 94.5 31 ARG B CA 1
ATOM 1765 C C . ARG B 1 31 ? 3.619 10.68 17.766 1 94.5 31 ARG B C 1
ATOM 1767 O O . ARG B 1 31 ? 2.389 10.742 17.75 1 94.5 31 ARG B O 1
ATOM 1774 N N . GLY B 1 32 ? 4.332 10.281 16.766 1 92.75 32 GLY B N 1
ATOM 1775 C CA . GLY B 1 32 ? 3.658 10.102 15.484 1 92.75 32 GLY B CA 1
ATOM 1776 C C . GLY B 1 32 ? 3.533 11.391 14.688 1 92.75 32 GLY B C 1
ATOM 1777 O O . GLY B 1 32 ? 3.662 12.484 15.242 1 92.75 32 GLY B O 1
ATOM 1778 N N . TYR B 1 33 ? 3.289 11.266 13.461 1 94.06 33 TYR B N 1
ATOM 1779 C CA . TYR B 1 33 ? 3.244 12.422 12.578 1 94.06 33 TYR B CA 1
ATOM 1780 C C . TYR B 1 33 ? 2.072 13.328 12.93 1 94.06 33 TYR B C 1
ATOM 1782 O O . TYR B 1 33 ? 2.229 14.555 13.016 1 94.06 33 TYR B O 1
ATOM 1790 N N . ARG B 1 34 ? 0.951 12.773 13.102 1 90.12 34 ARG B N 1
ATOM 1791 C CA . ARG B 1 34 ? -0.26 13.562 13.297 1 90.12 34 ARG B CA 1
ATOM 1792 C C . ARG B 1 34 ? -0.149 14.445 14.531 1 90.12 34 ARG B C 1
ATOM 1794 O O . ARG B 1 34 ? -0.566 15.609 14.516 1 90.12 34 ARG B O 1
ATOM 1801 N N . ALA B 1 35 ? 0.415 13.969 15.539 1 93.69 35 ALA B N 1
ATOM 1802 C CA . ALA B 1 35 ? 0.5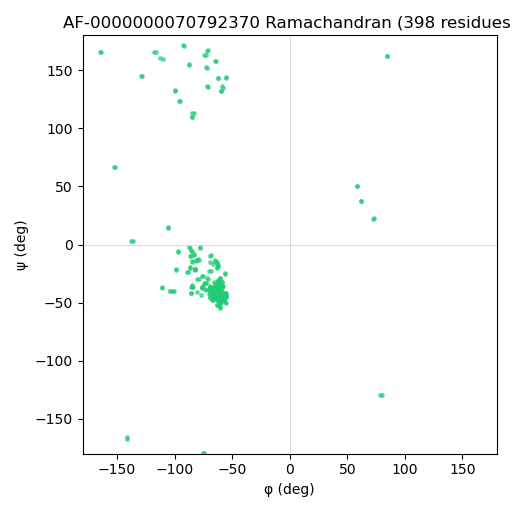 14.695 16.812 1 93.69 35 ALA B CA 1
ATOM 1803 C C . ALA B 1 35 ? 1.712 15.617 16.828 1 93.69 35 ALA B C 1
ATOM 1805 O O . ALA B 1 35 ? 1.854 16.438 17.734 1 93.69 35 ALA B O 1
ATOM 1806 N N . THR B 1 36 ? 2.561 15.508 15.875 1 97.25 36 THR B N 1
ATOM 1807 C CA . THR B 1 36 ? 3.756 16.344 15.805 1 97.25 36 THR B CA 1
ATOM 1808 C C . THR B 1 36 ? 3.393 17.781 15.445 1 97.25 36 THR B C 1
ATOM 1810 O O . THR B 1 36 ? 2.553 18.016 14.578 1 97.25 36 THR B O 1
ATOM 1813 N N . THR B 1 37 ? 4.016 18.734 16.156 1 97.81 37 THR B N 1
ATOM 1814 C CA . THR B 1 37 ? 3.85 20.156 15.852 1 97.81 37 THR B CA 1
ATOM 1815 C C . THR B 1 37 ? 5.18 20.781 15.445 1 97.81 37 THR B C 1
ATOM 1817 O O . THR B 1 37 ? 6.238 20.172 15.617 1 97.81 37 THR B O 1
ATOM 1820 N N . VAL B 1 38 ? 5.035 21.984 14.875 1 98.38 38 VAL B N 1
ATOM 1821 C CA . VAL B 1 38 ? 6.25 22.719 14.555 1 98.38 38 VAL B CA 1
ATOM 1822 C C . VAL B 1 38 ? 7.043 23 15.836 1 98.38 38 VAL B C 1
ATOM 1824 O O . VAL B 1 38 ? 8.273 22.969 15.82 1 98.38 38 VAL B O 1
ATOM 1827 N N . SER B 1 39 ? 6.348 23.219 16.938 1 98.44 39 SER B N 1
ATOM 1828 C CA . SER B 1 39 ? 7.012 23.406 18.219 1 98.44 39 SER B CA 1
ATOM 1829 C C . SER B 1 39 ? 7.836 22.188 18.609 1 98.44 39 SER B C 1
ATOM 1831 O O . SER B 1 39 ? 8.953 22.328 19.109 1 98.44 39 SER B O 1
ATOM 1833 N N . ASP B 1 40 ? 7.316 21 18.391 1 98.44 40 ASP B N 1
ATOM 1834 C CA . ASP B 1 40 ? 8.047 19.781 18.672 1 98.44 40 ASP B CA 1
ATOM 1835 C C . ASP B 1 40 ? 9.297 19.672 17.797 1 98.44 40 ASP B C 1
ATOM 1837 O O . ASP B 1 40 ? 10.367 19.297 18.281 1 98.44 40 ASP B O 1
ATOM 1841 N N . ILE B 1 41 ? 9.148 20 16.516 1 98.62 41 ILE B N 1
ATOM 1842 C CA . ILE B 1 41 ? 10.227 19.891 15.547 1 98.62 41 ILE B CA 1
ATOM 1843 C C . ILE B 1 41 ? 11.383 20.812 15.953 1 98.62 41 ILE B C 1
ATOM 1845 O O . ILE B 1 41 ? 12.531 20.359 16.016 1 98.62 41 ILE B O 1
ATOM 1849 N N . VAL B 1 42 ? 11.047 22.047 16.281 1 98.31 42 VAL B N 1
ATOM 1850 C CA . VAL B 1 42 ? 12.109 23 16.578 1 98.31 42 VAL B CA 1
ATOM 1851 C C . VAL B 1 42 ? 12.734 22.688 17.922 1 98.31 42 VAL B C 1
ATOM 1853 O O . VAL B 1 42 ? 13.938 22.906 18.125 1 98.31 42 VAL B O 1
ATOM 1856 N N . ARG B 1 43 ? 11.953 22.188 18.875 1 98.06 43 ARG B N 1
ATOM 1857 C CA . ARG B 1 43 ? 12.508 21.75 20.141 1 98.06 43 ARG B CA 1
ATOM 1858 C C . ARG B 1 43 ? 13.562 20.656 19.938 1 98.06 43 ARG B C 1
ATOM 1860 O O . ARG B 1 43 ? 14.672 20.75 20.469 1 98.06 43 ARG B O 1
ATOM 1867 N N . HIS B 1 44 ? 13.305 19.672 19.156 1 97.81 44 HIS B N 1
ATOM 1868 C CA . HIS B 1 44 ? 14.242 18.594 18.859 1 97.81 44 HIS B CA 1
ATOM 1869 C C . HIS B 1 44 ? 15.445 19.094 18.078 1 97.81 44 HIS B C 1
ATOM 1871 O O . HIS B 1 44 ? 16.562 18.641 18.281 1 97.81 44 HIS B O 1
ATOM 1877 N N . ALA B 1 45 ? 15.133 20.031 17.188 1 97.38 45 ALA B N 1
ATOM 1878 C CA . ALA B 1 45 ? 16.172 20.578 16.328 1 97.38 45 ALA B CA 1
ATOM 1879 C C . ALA B 1 45 ? 17.016 21.609 17.062 1 97.38 45 ALA B C 1
ATOM 1881 O O . ALA B 1 45 ? 18.047 22.062 16.547 1 97.38 45 ALA B O 1
ATOM 1882 N N . ARG B 1 46 ? 16.5 22.031 18.219 1 96.62 46 ARG B N 1
ATOM 1883 C CA . ARG B 1 46 ? 17.172 23.062 19.016 1 96.62 46 ARG B CA 1
ATOM 1884 C C . ARG B 1 46 ? 17.344 24.344 18.219 1 96.62 46 ARG B C 1
ATOM 1886 O O . ARG B 1 46 ? 18.453 24.875 18.109 1 96.62 46 ARG B O 1
ATOM 1893 N N . THR B 1 47 ? 16.297 24.781 17.641 1 96.31 47 THR B N 1
ATOM 1894 C CA . THR B 1 47 ? 16.234 26.047 16.906 1 96.31 47 THR B CA 1
ATOM 1895 C C . THR B 1 47 ? 14.906 26.75 17.156 1 96.31 47 THR B C 1
ATOM 1897 O O . THR B 1 47 ? 14.219 26.469 18.141 1 96.31 47 THR B O 1
ATOM 1900 N N . SER B 1 48 ? 14.555 27.797 16.375 1 96.12 48 SER B N 1
ATOM 1901 C CA . SER B 1 48 ? 13.359 28.594 16.609 1 96.12 48 SER B CA 1
ATOM 1902 C C . SER B 1 48 ? 12.305 28.359 15.531 1 96.12 48 SER B C 1
ATOM 1904 O O . SER B 1 48 ? 12.609 27.828 14.461 1 96.12 48 SER B O 1
ATOM 1906 N N . LYS B 1 49 ? 11.094 28.688 15.867 1 97.62 49 LYS B N 1
ATOM 1907 C CA . LYS B 1 49 ? 10.023 28.656 14.867 1 97.62 49 LYS B CA 1
ATOM 1908 C C . LYS B 1 49 ? 10.344 29.578 13.695 1 97.62 49 LYS B C 1
ATOM 1910 O O . LYS B 1 49 ? 10 29.281 12.555 1 97.62 49 LYS B O 1
ATOM 1915 N N . ARG B 1 50 ? 11.062 30.688 13.992 1 97 50 ARG B N 1
ATOM 1916 C CA . ARG B 1 50 ? 11.477 31.594 12.938 1 97 50 ARG B CA 1
ATOM 1917 C C . ARG B 1 50 ? 12.391 30.906 11.938 1 97 50 ARG B C 1
ATOM 1919 O O . ARG B 1 50 ? 12.195 31 10.727 1 97 50 ARG B O 1
ATOM 1926 N N . THR B 1 51 ? 13.328 30.203 12.477 1 96.19 51 THR B N 1
ATOM 1927 C CA . THR B 1 51 ? 14.242 29.438 11.641 1 96.19 51 THR B CA 1
ATOM 1928 C C . THR B 1 51 ? 13.484 28.406 10.797 1 96.19 51 THR B C 1
ATOM 1930 O O . THR B 1 51 ? 13.797 28.219 9.617 1 96.19 51 THR B O 1
ATOM 1933 N N . PHE B 1 52 ? 12.484 27.719 11.453 1 98.19 52 PHE B N 1
ATOM 1934 C CA . PHE B 1 52 ? 11.664 26.75 10.727 1 98.19 52 PHE B CA 1
ATOM 1935 C C . PHE B 1 52 ? 10.969 27.422 9.547 1 98.19 52 PHE B C 1
ATOM 1937 O O . PHE B 1 52 ? 11.07 26.938 8.414 1 98.19 52 PHE B O 1
ATOM 1944 N N . TYR B 1 53 ? 10.406 28.516 9.734 1 97.5 53 TYR B N 1
ATOM 1945 C CA . TYR B 1 53 ? 9.57 29.141 8.711 1 97.5 53 TYR B CA 1
ATOM 1946 C C . TYR B 1 53 ? 10.422 29.875 7.684 1 97.5 53 TYR B C 1
ATOM 1948 O O . TYR B 1 53 ? 9.938 30.25 6.613 1 97.5 53 TYR B O 1
ATOM 1956 N N . ASP B 1 54 ? 11.695 30.094 8 1 97 54 ASP B N 1
ATOM 1957 C CA . ASP B 1 54 ? 12.648 30.562 7.004 1 97 54 ASP B CA 1
ATOM 1958 C C . ASP B 1 54 ? 12.93 29.484 5.961 1 97 54 ASP B C 1
ATOM 1960 O O . ASP B 1 54 ? 13.312 29.797 4.832 1 97 54 ASP B O 1
ATOM 1964 N N . ARG B 1 55 ? 12.672 28.266 6.418 1 96.62 55 ARG B N 1
ATOM 1965 C CA . ARG B 1 55 ? 13.062 27.141 5.562 1 96.62 55 ARG B CA 1
ATOM 1966 C C . ARG B 1 55 ? 11.844 26.422 4.996 1 96.62 55 ARG B C 1
ATOM 1968 O O . ARG B 1 55 ? 11.875 25.938 3.869 1 96.62 55 ARG B O 1
ATOM 1975 N N . PHE B 1 56 ? 10.844 26.344 5.832 1 97.69 56 PHE B N 1
ATOM 1976 C CA . PHE B 1 56 ? 9.641 25.625 5.438 1 97.69 56 PHE B CA 1
ATOM 1977 C C . PHE B 1 56 ? 8.398 26.484 5.664 1 97.69 56 PHE B C 1
ATOM 1979 O O . PHE B 1 56 ? 8.312 27.203 6.664 1 97.69 56 PHE B O 1
ATOM 1986 N N . THR B 1 57 ? 7.477 26.297 4.77 1 96.81 57 THR B N 1
ATOM 1987 C CA . THR B 1 57 ? 6.246 27.078 4.875 1 96.81 57 THR B CA 1
ATOM 1988 C C . THR B 1 57 ? 5.246 26.391 5.797 1 96.81 57 THR B C 1
ATOM 1990 O O . THR B 1 57 ? 4.297 27.016 6.273 1 96.81 57 THR B O 1
ATOM 1993 N N . SER B 1 58 ? 5.41 25.062 6.043 1 96.62 58 SER B N 1
ATOM 1994 C CA . SER B 1 58 ? 4.492 24.297 6.867 1 96.62 58 SER B CA 1
ATOM 1995 C C . SER B 1 58 ? 5.109 22.953 7.277 1 96.62 58 SER B C 1
ATOM 1997 O O . SER B 1 58 ? 6.133 22.547 6.723 1 96.62 58 SER B O 1
ATOM 1999 N N . LYS B 1 59 ? 4.5 22.344 8.234 1 96.5 59 LYS B N 1
ATOM 2000 C CA . LYS B 1 59 ? 4.887 20.984 8.625 1 96.5 59 LYS B CA 1
ATOM 2001 C C . LYS B 1 59 ? 4.781 20.016 7.449 1 96.5 59 LYS B C 1
ATOM 2003 O O . LYS B 1 59 ? 5.633 19.141 7.277 1 96.5 59 LYS B O 1
ATOM 2008 N N . GLU B 1 60 ? 3.777 20.219 6.582 1 95.5 60 GLU B N 1
ATOM 2009 C CA . GLU B 1 60 ? 3.549 19.359 5.422 1 95.5 60 GLU B CA 1
ATOM 2010 C C . GLU B 1 60 ? 4.688 19.484 4.414 1 95.5 60 GLU B C 1
ATOM 2012 O O . GLU B 1 60 ? 5.137 18.469 3.854 1 95.5 60 GLU B O 1
ATOM 2017 N N . GLN B 1 61 ? 5.086 20.688 4.219 1 95.75 61 GLN B N 1
ATOM 2018 C CA . GLN B 1 61 ? 6.195 20.891 3.289 1 95.75 61 GLN B CA 1
ATOM 2019 C C . GLN B 1 61 ? 7.48 20.266 3.824 1 95.75 61 GLN B C 1
ATOM 2021 O O . GLN B 1 61 ? 8.25 19.672 3.066 1 95.75 61 GLN B O 1
ATOM 2026 N N . CYS B 1 62 ? 7.711 20.453 5.113 1 97.38 62 CYS B N 1
ATOM 2027 C CA . CYS B 1 62 ? 8.852 19.797 5.762 1 97.38 62 CYS B CA 1
ATOM 2028 C C . CYS B 1 62 ? 8.773 18.281 5.621 1 97.38 62 CYS B C 1
ATOM 2030 O O . CYS B 1 62 ? 9.773 17.641 5.309 1 97.38 62 CYS B O 1
ATOM 2032 N N . PHE B 1 63 ? 7.613 17.766 5.801 1 97.5 63 PHE B N 1
ATOM 2033 C CA . PHE B 1 63 ? 7.355 16.328 5.684 1 97.5 63 PHE B CA 1
ATOM 2034 C C . PHE B 1 63 ? 7.613 15.852 4.262 1 97.5 63 PHE B C 1
ATOM 2036 O O . PHE B 1 63 ? 8.266 14.828 4.059 1 97.5 63 PHE B O 1
ATOM 2043 N N . LEU B 1 64 ? 7.129 16.547 3.271 1 96.5 64 LEU B N 1
ATOM 2044 C CA . LEU B 1 64 ? 7.352 16.234 1.865 1 96.5 64 LEU B CA 1
ATOM 2045 C C . LEU B 1 64 ? 8.844 16.141 1.558 1 96.5 64 LEU B C 1
ATOM 2047 O O . LEU B 1 64 ? 9.297 15.188 0.935 1 96.5 64 LEU B O 1
ATOM 2051 N N . GLU B 1 65 ? 9.57 17.047 2.029 1 95.88 65 GLU B N 1
ATOM 2052 C CA . GLU B 1 65 ? 11.008 17.062 1.768 1 95.88 65 GLU B CA 1
ATOM 2053 C C . GLU B 1 65 ? 11.719 15.914 2.471 1 95.88 65 GLU B C 1
ATOM 2055 O O . GLU B 1 65 ? 12.641 15.32 1.916 1 95.88 65 GLU B O 1
ATOM 2060 N N . LEU B 1 66 ? 11.297 15.664 3.723 1 97 66 LEU B N 1
ATOM 2061 C CA . LEU B 1 66 ? 11.867 14.539 4.457 1 97 66 LEU B CA 1
ATOM 2062 C C . LEU B 1 66 ? 11.688 13.234 3.688 1 97 66 LEU B C 1
ATOM 2064 O O . LEU B 1 66 ? 12.641 12.469 3.523 1 97 66 LEU B O 1
ATOM 2068 N N . LEU B 1 67 ? 10.531 13 3.178 1 95.62 67 LEU B N 1
ATOM 2069 C CA . LEU B 1 67 ? 10.219 11.719 2.553 1 95.62 67 LEU B CA 1
ATOM 2070 C C . LEU B 1 67 ? 10.883 11.609 1.185 1 95.62 67 LEU B C 1
ATOM 2072 O O . LEU B 1 67 ? 11.281 10.516 0.771 1 95.62 67 LEU B O 1
ATOM 2076 N N . LEU B 1 68 ? 10.984 12.742 0.501 1 94.31 68 LEU B N 1
ATOM 2077 C CA . LEU B 1 68 ? 11.758 12.75 -0.737 1 94.31 68 LEU B CA 1
ATOM 2078 C C . LEU B 1 68 ? 13.203 12.336 -0.479 1 94.31 68 LEU B C 1
ATOM 2080 O O . LEU B 1 68 ? 13.734 11.469 -1.169 1 94.31 68 LEU B O 1
ATOM 2084 N N . ALA B 1 69 ? 13.781 12.906 0.539 1 94.62 69 ALA B N 1
ATOM 2085 C CA . ALA B 1 69 ? 15.164 12.594 0.898 1 94.62 69 ALA B CA 1
ATOM 2086 C C . ALA B 1 69 ? 15.289 11.148 1.388 1 94.62 69 ALA B C 1
ATOM 2088 O O . ALA B 1 69 ? 16.266 10.461 1.06 1 94.62 69 ALA B O 1
ATOM 2089 N N . ASP B 1 70 ? 14.359 10.766 2.178 1 95.5 70 ASP B N 1
ATOM 2090 C CA . ASP B 1 70 ? 14.367 9.422 2.738 1 95.5 70 ASP B CA 1
ATOM 2091 C C . ASP B 1 70 ? 14.305 8.367 1.636 1 95.5 70 ASP B C 1
ATOM 2093 O O . ASP B 1 70 ? 15.031 7.367 1.684 1 95.5 70 ASP B O 1
ATOM 2097 N N . ASN B 1 71 ? 13.477 8.562 0.673 1 95.81 71 ASN B N 1
ATOM 2098 C CA . ASN B 1 71 ? 13.352 7.648 -0.453 1 95.81 71 ASN B CA 1
ATOM 2099 C C . ASN B 1 71 ? 14.641 7.57 -1.262 1 95.81 71 ASN B C 1
ATOM 2101 O O . ASN B 1 71 ? 15.062 6.488 -1.671 1 95.81 71 ASN B O 1
ATOM 2105 N N . GLU B 1 72 ? 15.227 8.68 -1.494 1 95.88 72 GLU B N 1
ATOM 2106 C CA . GLU B 1 72 ? 16.5 8.727 -2.215 1 95.88 72 GLU B CA 1
ATOM 2107 C C . GLU B 1 72 ? 17.578 7.965 -1.464 1 95.88 72 GLU B C 1
ATOM 2109 O O . GLU B 1 72 ? 18.344 7.207 -2.068 1 95.88 72 GLU B O 1
ATOM 2114 N N . THR B 1 73 ? 17.641 8.172 -0.206 1 96.62 73 THR B N 1
ATOM 2115 C CA . THR B 1 73 ? 18.609 7.48 0.627 1 96.62 73 THR B CA 1
ATOM 2116 C C . THR B 1 73 ? 18.391 5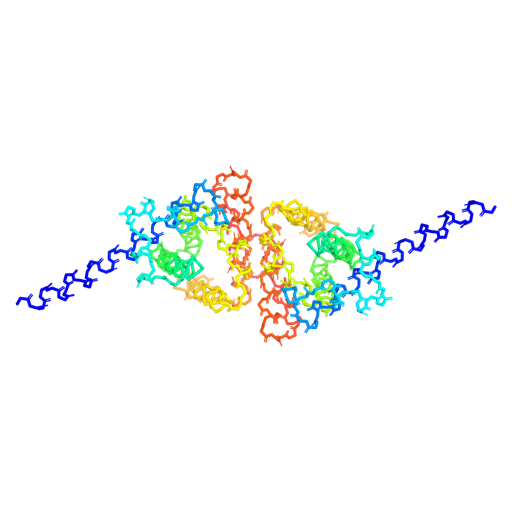.973 0.59 1 96.62 73 THR B C 1
ATOM 2118 O O . THR B 1 73 ? 19.344 5.199 0.507 1 96.62 73 THR B O 1
ATOM 2121 N N . LEU B 1 74 ? 17.172 5.555 0.606 1 97.56 74 LEU B N 1
ATOM 2122 C CA . LEU B 1 74 ? 16.844 4.137 0.514 1 97.56 74 LEU B CA 1
ATOM 2123 C C . LEU B 1 74 ? 17.328 3.549 -0.805 1 97.56 74 LEU B C 1
ATOM 2125 O O . LEU B 1 74 ? 18 2.516 -0.816 1 97.56 74 LEU B O 1
ATOM 2129 N N . GLY B 1 75 ? 16.969 4.234 -1.915 1 98.06 75 GLY B N 1
ATOM 2130 C CA . GLY B 1 75 ? 17.438 3.766 -3.213 1 98.06 75 GLY B CA 1
ATOM 2131 C C . GLY B 1 75 ? 18.938 3.639 -3.299 1 98.06 75 GLY B C 1
ATOM 2132 O O . GLY B 1 75 ? 19.453 2.633 -3.789 1 98.06 75 GLY B O 1
ATOM 2133 N N . ASN B 1 76 ? 19.625 4.629 -2.744 1 97.75 76 ASN B N 1
ATOM 2134 C CA . ASN B 1 76 ? 21.078 4.621 -2.754 1 97.75 76 ASN B CA 1
ATOM 2135 C C . ASN B 1 76 ? 21.641 3.486 -1.901 1 97.75 76 ASN B C 1
ATOM 2137 O O . ASN B 1 76 ? 22.641 2.855 -2.275 1 97.75 76 ASN B O 1
ATOM 2141 N N . SER B 1 77 ? 21.047 3.268 -0.783 1 98 77 SER B N 1
ATOM 2142 C CA . SER B 1 77 ? 21.484 2.193 0.102 1 98 77 SER B CA 1
ATOM 2143 C C . SER B 1 77 ? 21.344 0.832 -0.57 1 98 77 SER B C 1
ATOM 2145 O O . SER B 1 77 ? 22.234 -0.008 -0.476 1 98 77 SER B O 1
ATOM 2147 N N . ILE B 1 78 ? 20.281 0.61 -1.252 1 98.62 78 ILE B N 1
ATOM 2148 C CA . ILE B 1 78 ? 20.031 -0.656 -1.936 1 98.62 78 ILE B CA 1
ATOM 2149 C C . ILE B 1 78 ? 21.031 -0.824 -3.078 1 98.62 78 ILE B C 1
ATOM 2151 O O . ILE B 1 78 ? 21.656 -1.881 -3.219 1 98.62 78 ILE B O 1
ATOM 2155 N N . ARG B 1 79 ? 21.156 0.227 -3.846 1 98 79 ARG B N 1
ATOM 2156 C CA . ARG B 1 79 ? 22.094 0.188 -4.965 1 98 79 ARG B CA 1
ATOM 2157 C C . ARG B 1 79 ? 23.5 -0.149 -4.492 1 98 79 ARG B C 1
ATOM 2159 O O . ARG B 1 79 ? 24.203 -0.947 -5.121 1 98 79 ARG B O 1
ATOM 2166 N N . ALA B 1 80 ? 23.891 0.431 -3.404 1 98.19 80 ALA B N 1
ATOM 2167 C CA . ALA B 1 80 ? 25.234 0.245 -2.867 1 98.19 80 ALA B CA 1
ATOM 2168 C C . ALA B 1 80 ? 25.406 -1.16 -2.299 1 98.19 80 ALA B C 1
ATOM 2170 O O . ALA B 1 80 ? 26.516 -1.706 -2.303 1 98.19 80 ALA B O 1
ATOM 2171 N N . ALA B 1 81 ? 24.375 -1.729 -1.826 1 98.69 81 ALA B N 1
ATOM 2172 C CA . ALA B 1 81 ? 24.453 -3.004 -1.117 1 98.69 81 ALA B CA 1
ATOM 2173 C C . ALA B 1 81 ? 24.5 -4.172 -2.098 1 98.69 81 ALA B C 1
ATOM 2175 O O . ALA B 1 81 ? 24.953 -5.262 -1.75 1 98.69 81 ALA B O 1
ATOM 2176 N N . VAL B 1 82 ? 24.062 -4 -3.33 1 98.81 82 VAL B N 1
ATOM 2177 C CA . VAL B 1 82 ? 23.891 -5.105 -4.27 1 98.81 82 VAL B CA 1
ATOM 2178 C C . VAL B 1 82 ? 25.141 -5.219 -5.156 1 98.81 82 VAL B C 1
ATOM 2180 O O . VAL B 1 82 ? 25.531 -4.246 -5.801 1 98.81 82 VAL B O 1
ATOM 2183 N N . ASP B 1 83 ? 25.75 -6.375 -5.148 1 98.75 83 ASP B N 1
ATOM 2184 C CA . ASP B 1 83 ? 26.797 -6.715 -6.105 1 98.75 83 ASP B CA 1
ATOM 2185 C C . ASP B 1 83 ? 26.188 -7.254 -7.402 1 98.75 83 ASP B C 1
ATOM 2187 O O . ASP B 1 83 ? 25.703 -8.383 -7.445 1 98.75 83 ASP B O 1
ATOM 2191 N N . PRO B 1 84 ? 26.281 -6.469 -8.438 1 97.69 84 PRO B N 1
ATOM 2192 C CA . PRO B 1 84 ? 25.625 -6.863 -9.688 1 97.69 84 PRO B CA 1
ATOM 2193 C C . PRO B 1 84 ? 26.219 -8.133 -10.289 1 97.69 84 PRO B C 1
ATOM 2195 O O . PRO B 1 84 ? 25.609 -8.742 -11.172 1 97.69 84 PRO B O 1
ATOM 2198 N N . ASN B 1 85 ? 27.375 -8.555 -9.828 1 98 85 ASN B N 1
ATOM 2199 C CA . ASN B 1 85 ? 28.016 -9.742 -10.375 1 98 85 ASN B CA 1
ATOM 2200 C C . ASN B 1 85 ? 27.734 -10.977 -9.531 1 98 85 ASN B C 1
ATOM 2202 O O . ASN B 1 85 ? 28.031 -12.102 -9.938 1 98 85 ASN B O 1
ATOM 2206 N N . ALA B 1 86 ? 27.062 -10.797 -8.391 1 98.56 86 ALA B N 1
ATOM 2207 C CA . ALA B 1 86 ? 26.734 -11.93 -7.531 1 98.56 86 ALA B CA 1
ATOM 2208 C C . ALA B 1 86 ? 25.594 -12.758 -8.133 1 98.56 86 ALA B C 1
ATOM 2210 O O . ALA B 1 86 ? 24.938 -12.312 -9.07 1 98.56 86 ALA B O 1
ATOM 2211 N N . ASP B 1 87 ? 25.5 -13.992 -7.582 1 97.69 87 ASP B N 1
ATOM 2212 C CA . ASP B 1 87 ? 24.344 -14.805 -7.902 1 97.69 87 ASP B CA 1
ATOM 2213 C C . ASP B 1 87 ? 23.047 -14.062 -7.586 1 97.69 87 ASP B C 1
ATOM 2215 O O . ASP B 1 87 ? 22.969 -13.32 -6.609 1 97.69 87 ASP B O 1
ATOM 2219 N N . TRP B 1 88 ? 22.016 -14.289 -8.461 1 97.06 88 TRP B N 1
ATOM 2220 C CA . TRP B 1 88 ? 20.797 -13.492 -8.367 1 97.06 88 TRP B CA 1
ATOM 2221 C C . TRP B 1 88 ? 20.109 -13.711 -7.023 1 97.06 88 TRP B C 1
ATOM 2223 O O . TRP B 1 88 ? 19.516 -12.789 -6.469 1 97.06 88 TRP B O 1
ATOM 2233 N N . HIS B 1 89 ? 20.219 -14.898 -6.395 1 97.62 89 HIS B N 1
ATOM 2234 C CA . HIS B 1 89 ? 19.672 -15.094 -5.055 1 97.62 89 HIS B CA 1
ATOM 2235 C C . HIS B 1 89 ? 20.359 -14.188 -4.043 1 97.62 89 HIS B C 1
ATOM 2237 O O . HIS B 1 89 ? 19.703 -13.602 -3.18 1 97.62 89 HIS B O 1
ATOM 2243 N N . ASP B 1 90 ? 21.656 -14.141 -4.156 1 98.56 90 ASP B N 1
ATOM 2244 C CA . ASP B 1 90 ? 22.438 -13.297 -3.258 1 98.56 90 ASP B CA 1
ATOM 2245 C C . ASP B 1 90 ? 22.078 -11.82 -3.441 1 98.56 90 ASP B C 1
ATOM 2247 O O . ASP B 1 90 ? 21.984 -11.078 -2.465 1 98.56 90 ASP B O 1
ATOM 2251 N N . GLN B 1 91 ? 21.906 -11.406 -4.664 1 98.69 91 GLN B N 1
ATOM 2252 C CA . GLN B 1 91 ? 21.516 -10.023 -4.941 1 98.69 91 GLN B CA 1
ATOM 2253 C C . GLN B 1 91 ? 20.172 -9.688 -4.285 1 98.69 91 GLN B C 1
ATOM 2255 O O . GLN B 1 91 ? 20 -8.609 -3.717 1 98.69 91 GLN B O 1
ATOM 2260 N N . ILE B 1 92 ? 19.25 -10.609 -4.371 1 98.5 92 ILE B N 1
ATOM 2261 C CA . ILE B 1 92 ? 17.938 -10.414 -3.756 1 98.5 92 ILE B CA 1
ATOM 2262 C C . ILE B 1 92 ? 18.094 -10.234 -2.248 1 98.5 92 ILE B C 1
ATOM 2264 O O . ILE B 1 92 ? 17.547 -9.297 -1.666 1 98.5 92 ILE B O 1
ATOM 2268 N N . ARG B 1 93 ? 18.859 -11.102 -1.649 1 98.75 93 ARG B N 1
ATOM 2269 C CA . ARG B 1 93 ? 19.047 -11.016 -0.206 1 98.75 93 ARG B CA 1
ATOM 2270 C C . ARG B 1 93 ? 19.734 -9.711 0.178 1 98.75 93 ARG B C 1
ATOM 2272 O O . ARG B 1 93 ? 19.359 -9.07 1.157 1 98.75 93 ARG B O 1
ATOM 2279 N N . GLN B 1 94 ? 20.734 -9.305 -0.583 1 98.88 94 GLN B N 1
ATOM 2280 C CA . GLN B 1 94 ? 21.422 -8.047 -0.347 1 98.88 94 GLN B CA 1
ATOM 2281 C C . GLN B 1 94 ? 20.469 -6.859 -0.412 1 98.88 94 GLN B C 1
ATOM 2283 O O . GLN B 1 94 ? 20.484 -5.992 0.465 1 98.88 94 GLN B O 1
ATOM 2288 N N . ALA B 1 95 ? 19.625 -6.82 -1.432 1 98.81 95 ALA B N 1
ATOM 2289 C CA . ALA B 1 95 ? 18.656 -5.738 -1.6 1 98.81 95 ALA B CA 1
ATOM 2290 C C . ALA B 1 95 ? 17.656 -5.711 -0.449 1 98.81 95 ALA B C 1
ATOM 2292 O O . ALA B 1 95 ? 17.375 -4.648 0.117 1 98.81 95 ALA B O 1
ATOM 2293 N N . VAL B 1 96 ? 17.172 -6.871 -0.078 1 98.81 96 VAL B N 1
ATOM 2294 C CA . VAL B 1 96 ? 16.172 -6.988 0.983 1 98.81 96 VAL B CA 1
ATOM 2295 C C . VAL B 1 96 ? 16.781 -6.551 2.314 1 98.81 96 VAL B C 1
ATOM 2297 O O . VAL B 1 96 ? 16.172 -5.805 3.072 1 98.81 96 VAL B O 1
ATOM 2300 N N . GLU B 1 97 ? 17.969 -6.965 2.59 1 98.75 97 GLU B N 1
ATOM 2301 C CA . GLU B 1 97 ? 18.625 -6.598 3.838 1 98.75 97 GLU B CA 1
ATOM 2302 C C . GLU B 1 97 ? 18.891 -5.094 3.908 1 98.75 97 GLU B C 1
ATOM 2304 O O . GLU B 1 97 ? 18.734 -4.484 4.969 1 98.75 97 GLU B O 1
ATOM 2309 N N . ALA B 1 98 ? 19.234 -4.535 2.797 1 98.69 98 ALA B N 1
ATOM 2310 C CA . ALA B 1 98 ? 19.438 -3.088 2.756 1 98.69 98 ALA B CA 1
ATOM 2311 C C . ALA B 1 98 ? 18.109 -2.355 3.016 1 98.69 98 ALA B C 1
ATOM 2313 O O . ALA B 1 98 ? 18.078 -1.372 3.758 1 98.69 98 ALA B O 1
ATOM 2314 N N . TYR B 1 99 ? 17.062 -2.812 2.391 1 98.62 99 TYR B N 1
ATOM 2315 C CA . TYR B 1 99 ? 15.727 -2.273 2.598 1 98.62 99 TYR B CA 1
ATOM 2316 C C . TYR B 1 99 ? 15.344 -2.324 4.07 1 98.62 99 TYR B C 1
ATOM 2318 O O . TYR B 1 99 ? 14.961 -1.308 4.656 1 98.62 99 TYR B O 1
ATOM 2326 N N . VAL B 1 100 ? 15.508 -3.463 4.695 1 98.56 100 VAL B N 1
ATOM 2327 C CA . VAL B 1 100 ? 15.109 -3.701 6.078 1 98.56 100 VAL B CA 1
ATOM 2328 C C . VAL B 1 100 ? 15.969 -2.867 7.02 1 98.56 100 VAL B C 1
ATOM 2330 O O . VAL B 1 100 ? 15.469 -2.268 7.969 1 98.56 100 VAL B O 1
ATOM 2333 N N . THR B 1 101 ? 17.234 -2.816 6.758 1 98.19 101 THR B N 1
ATOM 2334 C CA . THR B 1 101 ? 18.156 -2.045 7.586 1 98.19 101 THR B CA 1
ATOM 2335 C C . THR B 1 101 ? 17.781 -0.567 7.578 1 98.19 101 THR B C 1
ATOM 2337 O O . THR B 1 101 ? 17.797 0.085 8.625 1 98.19 101 THR B O 1
ATOM 2340 N N . HIS B 1 102 ? 17.438 -0.078 6.449 1 97.06 102 HIS B N 1
ATOM 2341 C CA . HIS B 1 102 ? 17.031 1.316 6.324 1 97.06 102 HIS B CA 1
ATOM 2342 C C . HIS B 1 102 ? 15.789 1.604 7.152 1 97.06 102 HIS B C 1
ATOM 2344 O O . HIS B 1 102 ? 15.734 2.602 7.875 1 97.06 102 HIS B O 1
ATOM 2350 N N . ILE B 1 103 ? 14.836 0.754 7.074 1 96.75 103 ILE B N 1
ATOM 2351 C CA . ILE B 1 103 ? 13.555 0.937 7.758 1 96.75 103 ILE B CA 1
ATOM 2352 C C . ILE B 1 103 ? 13.758 0.792 9.266 1 96.75 103 ILE B C 1
ATOM 2354 O O . ILE B 1 103 ? 13.133 1.51 10.055 1 96.75 103 ILE B O 1
ATOM 2358 N N . GLU B 1 104 ? 14.57 -0.156 9.656 1 95.88 104 GLU B N 1
ATOM 2359 C CA . GLU B 1 104 ? 14.828 -0.44 11.062 1 95.88 104 GLU B CA 1
ATOM 2360 C C . GLU B 1 104 ? 15.336 0.803 11.789 1 95.88 104 GLU B C 1
ATOM 2362 O O . GLU B 1 104 ? 15.078 0.972 12.984 1 95.88 104 GLU B O 1
ATOM 2367 N N . SER B 1 105 ? 15.914 1.711 11.141 1 93.56 105 SER B N 1
ATOM 2368 C CA . SER B 1 105 ? 16.5 2.9 11.758 1 93.56 105 SER B CA 1
ATOM 2369 C C . SER B 1 105 ? 15.43 3.963 12.008 1 93.56 105 SER B C 1
ATOM 2371 O O . SER B 1 105 ? 15.609 4.844 12.852 1 93.56 105 SER B O 1
ATOM 2373 N N . ARG B 1 106 ? 14.32 3.908 11.297 1 94.06 106 ARG B N 1
ATOM 2374 C CA . ARG B 1 106 ? 13.266 4.91 11.445 1 94.06 106 ARG B CA 1
ATOM 2375 C C . ARG B 1 106 ? 11.898 4.32 11.109 1 94.06 106 ARG B C 1
ATOM 2377 O O . ARG B 1 106 ? 11.219 4.801 10.203 1 94.06 106 ARG B O 1
ATOM 2384 N N . PRO B 1 107 ? 11.414 3.393 11.906 1 95.69 107 PRO B N 1
ATOM 2385 C CA . PRO B 1 107 ? 10.172 2.695 11.578 1 95.69 107 PRO B CA 1
ATOM 2386 C C . PRO B 1 107 ? 8.961 3.623 11.57 1 95.69 107 PRO B C 1
ATOM 2388 O O . PRO B 1 107 ? 8.062 3.463 10.742 1 95.69 107 PRO B O 1
ATOM 2391 N N . ALA B 1 108 ? 8.977 4.629 12.438 1 94.94 108 ALA B N 1
ATOM 2392 C CA . ALA B 1 108 ? 7.832 5.535 12.516 1 94.94 108 ALA B CA 1
ATOM 2393 C C . ALA B 1 108 ? 7.734 6.406 11.266 1 94.94 108 ALA B C 1
ATOM 2395 O O . ALA B 1 108 ? 6.633 6.73 10.812 1 94.94 108 ALA B O 1
ATOM 2396 N N . VAL B 1 109 ? 8.875 6.797 10.734 1 95.69 109 VAL B N 1
ATOM 2397 C CA . VAL B 1 109 ? 8.906 7.59 9.508 1 95.69 109 VAL B CA 1
ATOM 2398 C C . VAL B 1 109 ? 8.391 6.758 8.336 1 95.69 109 VAL B C 1
ATOM 2400 O O . VAL B 1 109 ? 7.59 7.238 7.535 1 95.69 109 VAL B O 1
ATOM 2403 N N . THR B 1 110 ? 8.766 5.516 8.336 1 94.88 110 THR B N 1
ATOM 2404 C CA . THR B 1 110 ? 8.312 4.609 7.289 1 94.88 110 THR B CA 1
ATOM 2405 C C . THR B 1 110 ? 6.801 4.41 7.363 1 94.88 110 THR B C 1
ATOM 2407 O O . THR B 1 110 ? 6.109 4.48 6.344 1 94.88 110 THR B O 1
ATOM 2410 N N . LEU B 1 111 ? 6.363 4.203 8.555 1 94.19 111 LEU B N 1
ATOM 2411 C CA . LEU B 1 111 ? 4.926 4.035 8.734 1 94.19 111 LEU B CA 1
ATOM 2412 C C . LEU B 1 111 ? 4.172 5.285 8.289 1 94.19 111 LEU B C 1
ATOM 2414 O O . LEU B 1 111 ? 3.113 5.191 7.668 1 94.19 111 LEU B O 1
ATOM 2418 N N . SER B 1 112 ? 4.691 6.457 8.594 1 94.5 112 SER B N 1
ATOM 2419 C CA . SER B 1 112 ? 4.062 7.715 8.195 1 94.5 112 SER B CA 1
ATOM 2420 C C . SER B 1 112 ? 4.02 7.855 6.68 1 94.5 112 SER B C 1
ATOM 2422 O O . SER B 1 112 ? 3.043 8.367 6.129 1 94.5 112 SER B O 1
ATOM 2424 N N . TRP B 1 113 ? 5.066 7.383 6.016 1 93.5 113 TRP B N 1
ATOM 2425 C CA . TRP B 1 113 ? 5.113 7.395 4.555 1 93.5 113 TRP B CA 1
ATOM 2426 C C . TRP B 1 113 ? 3.992 6.547 3.967 1 93.5 113 TRP B C 1
ATOM 2428 O O . TRP B 1 113 ? 3.324 6.965 3.018 1 93.5 113 TRP B O 1
ATOM 2438 N N . ILE B 1 114 ? 3.703 5.457 4.57 1 94.19 114 ILE B N 1
ATOM 2439 C CA . ILE B 1 114 ? 2.791 4.469 4.008 1 94.19 114 ILE B CA 1
ATOM 2440 C C . ILE B 1 114 ? 1.351 4.832 4.363 1 94.19 114 ILE B C 1
ATOM 2442 O O . ILE B 1 114 ? 0.449 4.703 3.531 1 94.19 114 ILE B O 1
ATOM 2446 N N . ARG B 1 115 ? 1.124 5.367 5.551 1 94.38 115 ARG B N 1
ATOM 2447 C CA . ARG B 1 115 ? -0.231 5.52 6.066 1 94.38 115 ARG B CA 1
ATOM 2448 C C . ARG B 1 115 ? -0.697 6.969 5.961 1 94.38 115 ARG B C 1
ATOM 2450 O O . ARG B 1 115 ? -1.861 7.23 5.652 1 94.38 115 ARG B O 1
ATOM 2457 N N . GLU B 1 116 ? 0.155 7.922 6.234 1 92.44 116 GLU B N 1
ATOM 2458 C CA . GLU B 1 116 ? -0.249 9.312 6.422 1 92.44 116 GLU B CA 1
ATOM 2459 C C . GLU B 1 116 ? 0.04 10.148 5.18 1 92.44 116 GLU B C 1
ATOM 2461 O O . GLU B 1 116 ? -0.81 10.922 4.73 1 92.44 116 GLU B O 1
ATOM 2466 N N . PHE B 1 117 ? 1.146 9.922 4.574 1 92.88 117 PHE B N 1
ATOM 2467 C CA . PHE B 1 117 ? 1.639 10.797 3.518 1 92.88 117 PHE B CA 1
ATOM 2468 C C . PHE B 1 117 ? 0.665 10.836 2.346 1 92.88 117 PHE B C 1
ATOM 2470 O O . PHE B 1 117 ? 0.323 11.906 1.849 1 92.88 117 PHE B O 1
ATOM 2477 N N . PRO B 1 118 ? 0.097 9.68 1.923 1 87.88 118 PRO B N 1
ATOM 2478 C CA . PRO B 1 118 ? -0.788 9.719 0.756 1 87.88 118 PRO B CA 1
ATOM 2479 C C . PRO B 1 118 ? -2.037 10.562 0.987 1 87.88 118 PRO B C 1
ATOM 2481 O O . PRO B 1 118 ? -2.613 11.094 0.033 1 87.88 118 PRO B O 1
ATOM 2484 N N . SER B 1 119 ? -2.375 10.805 2.16 1 83.62 119 SER B N 1
ATOM 2485 C CA . SER B 1 119 ? -3.607 11.508 2.486 1 83.62 119 SER B CA 1
ATOM 2486 C C . SER B 1 119 ? -3.422 13.023 2.381 1 83.62 119 SER B C 1
ATOM 2488 O O . SER B 1 119 ? -4.387 13.781 2.496 1 83.62 119 SER B O 1
ATOM 2490 N N . LEU B 1 120 ? -2.154 13.492 2.207 1 87.06 120 LEU B N 1
ATOM 2491 C CA . LEU B 1 120 ? -1.913 14.914 2.027 1 87.06 120 LEU B CA 1
ATOM 2492 C C . LEU B 1 120 ? -2.455 15.398 0.686 1 87.06 120 LEU B C 1
ATOM 2494 O O . LEU B 1 120 ? -2.457 16.594 0.406 1 87.06 120 LEU B O 1
ATOM 2498 N N . GLY B 1 121 ? -2.861 14.492 -0.149 1 81.94 121 GLY B N 1
ATOM 2499 C CA . GLY B 1 121 ? -3.584 14.812 -1.37 1 81.94 121 GLY B CA 1
ATOM 2500 C C . GLY B 1 121 ? -2.684 15.312 -2.484 1 81.94 121 GLY B C 1
ATOM 2501 O O . GLY B 1 121 ? -1.663 14.688 -2.789 1 81.94 121 GLY B O 1
ATOM 2502 N N . ALA B 1 122 ? -3.1 16.422 -3.02 1 83.06 122 ALA B N 1
ATOM 2503 C CA . ALA B 1 122 ? -2.508 16.938 -4.254 1 83.06 122 ALA B CA 1
ATOM 2504 C C . ALA B 1 122 ? -1.022 17.234 -4.074 1 83.06 122 ALA B C 1
ATOM 2506 O O . ALA B 1 122 ? -0.224 17.016 -4.988 1 83.06 122 ALA B O 1
ATOM 2507 N N . ALA B 1 123 ? -0.657 17.641 -2.904 1 86.56 123 ALA B N 1
ATOM 2508 C CA . ALA B 1 123 ? 0.737 18 -2.664 1 86.56 123 ALA B CA 1
ATOM 2509 C C . ALA B 1 123 ? 1.613 16.766 -2.535 1 86.56 123 ALA B C 1
ATOM 2511 O O . ALA B 1 123 ? 2.803 16.797 -2.859 1 86.56 123 ALA B O 1
ATOM 2512 N N . ALA B 1 124 ? 1.077 15.734 -2.135 1 90.88 124 ALA B N 1
ATOM 2513 C CA . ALA B 1 124 ? 1.821 14.516 -1.834 1 90.88 124 ALA B CA 1
ATOM 2514 C C . ALA B 1 124 ? 1.943 13.633 -3.07 1 90.88 124 ALA B C 1
ATOM 2516 O O . ALA B 1 124 ? 2.92 12.891 -3.219 1 90.88 124 ALA B O 1
ATOM 2517 N N . TYR B 1 125 ? 1.05 13.781 -3.998 1 90.06 125 TYR B N 1
ATOM 2518 C CA . TYR B 1 125 ? 0.909 12.836 -5.098 1 90.06 125 TYR B CA 1
ATOM 2519 C C . TYR B 1 125 ? 2.176 12.789 -5.945 1 90.06 125 TYR B C 1
ATOM 2521 O O . TYR B 1 125 ? 2.74 11.711 -6.168 1 90.06 125 TYR B O 1
ATOM 2529 N N . PRO B 1 126 ? 2.711 13.914 -6.32 1 92.5 126 PRO B N 1
ATOM 2530 C CA . PRO B 1 126 ? 3.914 13.867 -7.156 1 92.5 126 PRO B CA 1
ATOM 2531 C C . PRO B 1 126 ? 5.105 13.234 -6.438 1 92.5 126 PRO B C 1
ATOM 2533 O O . PRO B 1 126 ? 5.902 12.531 -7.059 1 92.5 126 PRO B O 1
ATOM 2536 N N . VAL B 1 127 ? 5.246 13.492 -5.156 1 93.38 127 VAL B N 1
ATOM 2537 C CA . VAL B 1 127 ? 6.352 12.945 -4.375 1 93.38 127 VAL B CA 1
ATOM 2538 C C . VAL B 1 127 ? 6.176 11.438 -4.215 1 93.38 127 VAL B C 1
ATOM 2540 O O . VAL B 1 127 ? 7.129 10.672 -4.387 1 93.38 127 VAL B O 1
ATOM 2543 N N . GLN B 1 128 ? 5 11.07 -3.898 1 93.69 128 GLN B N 1
ATOM 2544 C CA . GLN B 1 128 ? 4.691 9.656 -3.771 1 93.69 128 GLN B CA 1
ATOM 2545 C C . GLN B 1 128 ? 4.969 8.914 -5.078 1 93.69 128 GLN B C 1
ATOM 2547 O O . GLN B 1 128 ? 5.594 7.848 -5.07 1 93.69 128 GLN B O 1
ATOM 2552 N N . ARG B 1 129 ? 4.57 9.477 -6.188 1 94.31 129 ARG B N 1
ATOM 2553 C CA . ARG B 1 129 ? 4.766 8.875 -7.504 1 94.31 129 ARG B CA 1
ATOM 2554 C C . ARG B 1 129 ? 6.25 8.781 -7.848 1 94.31 129 ARG B C 1
ATOM 2556 O O . ARG B 1 129 ? 6.715 7.746 -8.328 1 94.31 129 ARG B O 1
ATOM 2563 N N . ARG B 1 130 ? 6.883 9.797 -7.609 1 95.06 130 ARG B N 1
ATOM 2564 C CA . ARG B 1 130 ? 8.312 9.82 -7.891 1 95.06 130 ARG B CA 1
ATOM 2565 C C . ARG B 1 130 ? 9.055 8.773 -7.062 1 95.06 130 ARG B C 1
ATOM 2567 O O . ARG B 1 130 ? 9.945 8.094 -7.574 1 95.06 130 ARG B O 1
ATOM 2574 N N . GLY B 1 131 ? 8.719 8.711 -5.773 1 95.69 131 GLY B N 1
ATOM 2575 C CA . GLY B 1 131 ? 9.32 7.699 -4.922 1 95.69 131 GLY B CA 1
ATOM 2576 C C . GLY B 1 131 ? 9.078 6.285 -5.406 1 95.69 131 GLY B C 1
ATOM 2577 O O . GLY B 1 131 ? 10 5.473 -5.469 1 95.69 131 GLY B O 1
ATOM 2578 N N . MET B 1 132 ? 7.898 6.027 -5.801 1 96.56 132 MET B N 1
ATOM 2579 C CA . MET B 1 132 ? 7.539 4.719 -6.336 1 96.56 132 MET B CA 1
ATOM 2580 C C . MET B 1 132 ? 8.297 4.434 -7.629 1 96.56 132 MET B C 1
ATOM 2582 O O . MET B 1 132 ? 8.883 3.359 -7.789 1 96.56 132 MET B O 1
ATOM 2586 N N . GLU B 1 133 ? 8.352 5.391 -8.469 1 97.31 133 GLU B N 1
ATOM 2587 C CA . GLU B 1 133 ? 9.031 5.234 -9.75 1 97.31 133 GLU B CA 1
ATOM 2588 C C . GLU B 1 133 ? 10.523 5 -9.555 1 97.31 133 GLU B C 1
ATOM 2590 O O . GLU B 1 133 ? 11.125 4.16 -10.234 1 97.31 133 GLU B O 1
ATOM 2595 N N . GLN B 1 134 ? 11.07 5.758 -8.672 1 97.31 134 GLN B N 1
ATOM 2596 C CA . GLN B 1 134 ? 12.5 5.621 -8.414 1 97.31 134 GLN B CA 1
ATOM 2597 C C . GLN B 1 134 ? 12.836 4.219 -7.914 1 97.31 134 GLN B C 1
ATOM 2599 O O . GLN B 1 134 ? 13.797 3.6 -8.383 1 97.31 134 GLN B O 1
ATOM 2604 N N . LEU B 1 135 ? 12.094 3.729 -7.047 1 97.94 135 LEU B N 1
ATOM 2605 C CA . LEU B 1 135 ? 12.398 2.434 -6.445 1 97.94 135 LEU B CA 1
ATOM 2606 C C . LEU B 1 135 ? 12.055 1.296 -7.398 1 97.94 135 LEU B C 1
ATOM 2608 O O . LEU B 1 135 ? 12.797 0.316 -7.5 1 97.94 135 LEU B O 1
ATOM 2612 N N . THR B 1 136 ? 10.969 1.433 -8.156 1 98.38 136 THR B N 1
ATOM 2613 C CA . THR B 1 136 ? 10.641 0.397 -9.125 1 98.38 136 THR B CA 1
ATOM 2614 C C . THR B 1 136 ? 11.656 0.377 -10.266 1 98.38 136 THR B C 1
ATOM 2616 O O . THR B 1 136 ? 12.047 -0.693 -10.734 1 98.38 136 THR B O 1
ATOM 2619 N N . SER B 1 137 ? 12.109 1.576 -10.688 1 98.19 137 SER B N 1
ATOM 2620 C CA . SER B 1 137 ? 13.148 1.641 -11.703 1 98.19 137 SER B CA 1
ATOM 2621 C C . SER B 1 137 ? 14.438 0.989 -11.211 1 98.19 137 SER B C 1
ATOM 2623 O O . SER B 1 137 ? 15.125 0.308 -11.977 1 98.19 137 SER B O 1
ATOM 2625 N N . LEU B 1 138 ? 14.742 1.212 -9.992 1 98.38 138 LEU B N 1
ATOM 2626 C CA . LEU B 1 138 ? 15.922 0.585 -9.398 1 98.38 138 LEU B CA 1
ATOM 2627 C C . LEU B 1 138 ? 15.789 -0.934 -9.414 1 98.38 138 LEU B C 1
ATOM 2629 O O . LEU B 1 138 ? 16.734 -1.64 -9.766 1 98.38 138 LEU B O 1
ATOM 2633 N N . LEU B 1 139 ? 14.641 -1.481 -9.023 1 98.25 139 LEU B N 1
ATOM 2634 C CA . LEU B 1 139 ? 14.406 -2.922 -9.023 1 98.25 139 LEU B CA 1
ATOM 2635 C C . LEU B 1 139 ? 14.562 -3.502 -10.422 1 98.25 139 LEU B C 1
ATOM 2637 O O . LEU B 1 139 ? 15.156 -4.566 -10.594 1 98.25 139 LEU B O 1
ATOM 2641 N N . ILE B 1 140 ? 14.039 -2.789 -11.383 1 98.38 140 ILE B N 1
ATOM 2642 C CA . ILE B 1 140 ? 14.125 -3.229 -12.773 1 98.38 140 ILE B CA 1
ATOM 2643 C C . ILE B 1 140 ? 15.578 -3.205 -13.234 1 98.38 140 ILE B C 1
ATOM 2645 O O . ILE B 1 140 ? 16.047 -4.152 -13.867 1 98.38 140 ILE B O 1
ATOM 2649 N N . GLU B 1 141 ? 16.25 -2.164 -12.875 1 98.06 141 GLU B N 1
ATOM 2650 C CA . GLU B 1 141 ? 17.656 -2.045 -13.195 1 98.06 141 GLU B CA 1
ATOM 2651 C C . GLU B 1 141 ? 18.469 -3.188 -12.578 1 98.06 141 GLU B C 1
ATOM 2653 O O . GLU B 1 141 ? 19.266 -3.832 -13.266 1 98.06 141 GLU B O 1
ATOM 2658 N N . LEU B 1 142 ? 18.25 -3.449 -11.336 1 98 142 LEU B N 1
ATOM 2659 C CA . LEU B 1 142 ? 18.969 -4.496 -10.625 1 98 142 LEU B CA 1
ATOM 2660 C C . LEU B 1 142 ? 18.656 -5.867 -11.211 1 98 142 LEU B C 1
ATOM 2662 O O . LEU B 1 142 ? 19.531 -6.727 -11.305 1 98 142 LEU B O 1
ATOM 2666 N N . SER B 1 143 ? 17.422 -6.066 -11.664 1 98 143 SER B N 1
ATOM 2667 C CA . SER B 1 143 ? 17.016 -7.355 -12.211 1 98 143 SER B CA 1
ATOM 2668 C C . SER B 1 143 ? 17.531 -7.539 -13.633 1 98 143 SER B C 1
ATOM 2670 O O . SER B 1 143 ? 17.297 -8.578 -14.258 1 98 143 SER B O 1
ATOM 2672 N N . ALA B 1 144 ? 18.172 -6.555 -14.133 1 97.81 144 ALA B N 1
ATOM 2673 C CA . ALA B 1 144 ? 18.828 -6.641 -15.445 1 97.81 144 ALA B CA 1
ATOM 2674 C C . ALA B 1 144 ? 20.344 -6.746 -15.297 1 97.81 144 ALA B C 1
ATOM 2676 O O . ALA B 1 144 ? 21.078 -6.531 -16.266 1 97.81 144 ALA B O 1
ATOM 2677 N N . SER B 1 145 ? 20.844 -7.031 -14.195 1 97.38 145 SER B N 1
ATOM 2678 C CA . SER B 1 145 ? 22.266 -7.098 -13.875 1 97.38 145 SER B CA 1
ATOM 2679 C C . SER B 1 145 ? 22.922 -8.312 -14.523 1 97.38 145 SER B C 1
ATOM 2681 O O . SER B 1 145 ? 22.219 -9.219 -15 1 97.38 145 SER B O 1
ATOM 2683 N N . PRO B 1 146 ? 24.281 -8.32 -14.531 1 97.88 146 PRO B N 1
ATOM 2684 C CA . PRO B 1 146 ? 24.984 -9.484 -15.07 1 97.88 146 PRO B CA 1
ATOM 2685 C C . PRO B 1 146 ? 24.641 -10.781 -14.336 1 97.88 146 PRO B C 1
ATOM 2687 O O . PRO B 1 146 ? 24.547 -11.836 -14.969 1 97.88 146 PRO B O 1
ATOM 2690 N N . GLY B 1 147 ? 24.438 -10.727 -13.047 1 97.12 147 GLY B N 1
ATOM 2691 C CA . GLY B 1 147 ? 24.047 -11.914 -12.297 1 97.12 147 GLY B CA 1
ATOM 2692 C C . GLY B 1 147 ? 22.719 -12.5 -12.742 1 97.12 147 GLY B C 1
ATOM 2693 O O . GLY B 1 147 ? 22.594 -13.719 -12.875 1 97.12 147 GLY B O 1
ATOM 2694 N N . PHE B 1 148 ? 21.797 -11.703 -13.016 1 97.19 148 PHE B N 1
ATOM 2695 C CA . PHE B 1 148 ? 20.484 -12.148 -13.5 1 97.19 148 PHE B CA 1
ATOM 2696 C C . PHE B 1 148 ? 20.578 -12.641 -14.938 1 97.19 148 PHE B C 1
ATOM 2698 O O . PHE B 1 148 ? 19.953 -13.641 -15.297 1 97.19 148 PHE B O 1
ATOM 2705 N N . ARG B 1 149 ? 21.359 -11.961 -15.742 1 97.06 149 ARG B N 1
ATOM 2706 C CA . ARG B 1 149 ? 21.562 -12.367 -17.125 1 97.06 149 ARG B CA 1
ATOM 2707 C C . ARG B 1 149 ? 22.188 -13.75 -17.219 1 97.06 149 ARG B C 1
ATOM 2709 O O . ARG B 1 149 ? 21.797 -14.57 -18.047 1 97.06 149 ARG B O 1
ATOM 2716 N N . ARG B 1 150 ? 23.125 -13.977 -16.391 1 97.19 150 ARG B N 1
ATOM 2717 C CA . ARG B 1 150 ? 23.797 -15.273 -16.375 1 97.19 150 ARG B CA 1
ATOM 2718 C C . ARG B 1 150 ? 22.828 -16.391 -16.047 1 97.19 150 ARG B C 1
ATOM 2720 O O . ARG B 1 150 ? 22.969 -17.516 -16.516 1 97.19 150 ARG B O 1
ATOM 2727 N N . ALA B 1 151 ? 21.859 -16.04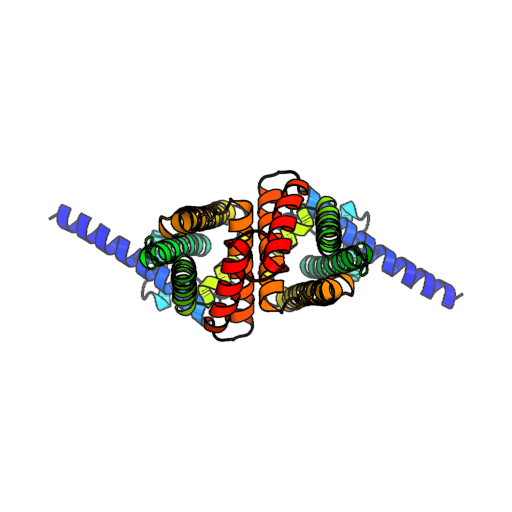7 -15.289 1 95.62 151 ALA B N 1
ATOM 2728 C CA . ALA B 1 151 ? 20.859 -17.031 -14.898 1 95.62 151 ALA B CA 1
ATOM 2729 C C . ALA B 1 151 ? 19.734 -17.125 -15.93 1 95.62 151 ALA B C 1
ATOM 2731 O O . ALA B 1 151 ? 18.766 -17.859 -15.75 1 95.62 151 ALA B O 1
ATOM 2732 N N . ASN B 1 152 ? 19.75 -16.312 -16.984 1 96 152 ASN B N 1
ATOM 2733 C CA . ASN B 1 152 ? 18.766 -16.25 -18.062 1 96 152 ASN B CA 1
ATOM 2734 C C . ASN B 1 152 ? 17.391 -15.859 -17.531 1 96 152 ASN B C 1
ATOM 2736 O O . ASN B 1 152 ? 16.391 -16.469 -17.906 1 96 152 ASN B O 1
ATOM 2740 N N . LEU B 1 153 ? 17.422 -14.984 -16.594 1 95.75 153 LEU B N 1
ATOM 2741 C CA . LEU B 1 153 ? 16.188 -14.461 -16.031 1 95.75 153 LEU B CA 1
ATOM 2742 C C . LEU B 1 153 ? 15.859 -13.094 -16.641 1 95.75 153 LEU B C 1
ATOM 2744 O O . LEU B 1 153 ? 16.734 -12.234 -16.75 1 95.75 153 LEU B O 1
ATOM 2748 N N . PRO B 1 154 ? 14.609 -12.945 -17.047 1 94.25 154 PRO B N 1
ATOM 2749 C CA . PRO B 1 154 ? 14.242 -11.617 -17.562 1 94.25 154 PRO B CA 1
ATOM 2750 C C . PRO B 1 154 ? 14.125 -10.57 -16.469 1 94.25 154 PRO B C 1
ATOM 2752 O O . PRO B 1 154 ? 13.812 -10.906 -15.32 1 94.25 154 PRO B O 1
ATOM 2755 N N . PRO B 1 155 ? 14.359 -9.281 -16.797 1 96.12 155 PRO B N 1
ATOM 2756 C CA . PRO B 1 155 ? 14.109 -8.227 -15.812 1 96.12 155 PRO B CA 1
ATOM 2757 C C . PRO B 1 155 ? 12.641 -8.102 -15.438 1 96.12 155 PRO B C 1
ATOM 2759 O O . PRO B 1 155 ? 11.766 -8.516 -16.203 1 96.12 155 PRO B O 1
ATOM 2762 N N . LEU B 1 156 ? 12.484 -7.527 -14.289 1 96.69 156 LEU B N 1
ATOM 2763 C CA . LEU B 1 156 ? 11.125 -7.191 -13.883 1 96.69 156 LEU B CA 1
ATOM 2764 C C . LEU B 1 156 ? 10.508 -6.184 -14.844 1 96.69 156 LEU B C 1
ATOM 2766 O O . LEU B 1 156 ? 11.211 -5.332 -15.391 1 96.69 156 LEU B O 1
ATOM 2770 N N . ASN B 1 157 ? 9.203 -6.348 -15.086 1 97.19 157 ASN B N 1
ATOM 2771 C CA . ASN B 1 157 ? 8.477 -5.238 -15.688 1 97.19 157 ASN B CA 1
ATOM 2772 C C . ASN B 1 157 ? 7.84 -4.34 -14.633 1 97.19 157 ASN B C 1
ATOM 2774 O O . ASN B 1 157 ? 7.879 -4.656 -13.438 1 97.19 157 ASN B O 1
ATOM 2778 N N . VAL B 1 158 ? 7.297 -3.215 -15.016 1 97.88 158 VAL B N 1
ATOM 2779 C CA . VAL B 1 158 ? 6.855 -2.164 -14.109 1 97.88 158 VAL B CA 1
ATOM 2780 C C . VAL B 1 158 ? 5.742 -2.693 -13.211 1 97.88 158 VAL B C 1
ATOM 2782 O O . VAL B 1 158 ? 5.816 -2.572 -11.984 1 97.88 158 VAL B O 1
ATOM 2785 N N . PRO B 1 159 ? 4.719 -3.418 -13.688 1 98.38 159 PRO B N 1
ATOM 2786 C CA . PRO B 1 159 ? 3.639 -3.871 -12.805 1 98.38 159 PRO B CA 1
ATOM 2787 C C . PRO B 1 159 ? 4.121 -4.852 -11.742 1 98.38 159 PRO B C 1
ATOM 2789 O O . PRO B 1 159 ? 3.699 -4.762 -10.578 1 98.38 159 PRO B O 1
ATOM 2792 N N . LEU B 1 160 ? 5.012 -5.75 -12.109 1 97.94 160 LEU B N 1
ATOM 2793 C CA . LEU B 1 160 ? 5.512 -6.711 -11.133 1 97.94 160 LEU B CA 1
ATOM 2794 C C . LEU B 1 160 ? 6.387 -6.027 -10.086 1 97.94 160 LEU B C 1
ATOM 2796 O O . LEU B 1 160 ? 6.371 -6.402 -8.914 1 97.94 160 LEU B O 1
ATOM 2800 N N . ALA B 1 161 ? 7.172 -4.992 -10.562 1 98.69 161 ALA B N 1
ATOM 2801 C CA . ALA B 1 161 ? 7.961 -4.211 -9.617 1 98.69 161 ALA B CA 1
ATOM 2802 C C . ALA B 1 161 ? 7.062 -3.475 -8.633 1 98.69 161 ALA B C 1
ATOM 2804 O O . ALA B 1 161 ? 7.355 -3.42 -7.434 1 98.69 161 ALA B O 1
ATOM 2805 N N . VAL B 1 162 ? 5.949 -2.941 -9.102 1 98.69 162 VAL B N 1
ATOM 2806 C CA . VAL B 1 162 ? 4.988 -2.227 -8.266 1 98.69 162 VAL B CA 1
ATOM 2807 C C . VAL B 1 162 ? 4.355 -3.189 -7.27 1 98.69 162 VAL B C 1
ATOM 2809 O O . VAL B 1 162 ? 4.227 -2.867 -6.086 1 98.69 162 VAL B O 1
ATOM 2812 N N . ILE B 1 163 ? 3.988 -4.336 -7.707 1 98.75 163 ILE B N 1
ATOM 2813 C CA . ILE B 1 163 ? 3.369 -5.332 -6.84 1 98.75 163 ILE B CA 1
ATOM 2814 C C . ILE B 1 163 ? 4.348 -5.73 -5.738 1 98.75 163 ILE B C 1
ATOM 2816 O O . ILE B 1 163 ? 3.979 -5.785 -4.562 1 98.75 163 ILE B O 1
ATOM 2820 N N . LEU B 1 164 ? 5.578 -5.969 -6.137 1 98.69 164 LEU B N 1
ATOM 2821 C CA . LEU B 1 164 ? 6.574 -6.375 -5.152 1 98.69 164 LEU B CA 1
ATOM 2822 C C . LEU B 1 164 ? 6.809 -5.27 -4.129 1 98.69 164 LEU B C 1
ATOM 2824 O O . LEU B 1 164 ? 6.711 -5.504 -2.922 1 98.69 164 LEU B O 1
ATOM 2828 N N . LEU B 1 165 ? 7.09 -4.055 -4.629 1 98.62 165 LEU B N 1
ATOM 2829 C CA . LEU B 1 165 ? 7.395 -2.943 -3.736 1 98.62 165 LEU B CA 1
ATOM 2830 C C . LEU B 1 165 ? 6.184 -2.584 -2.881 1 98.62 165 LEU B C 1
ATOM 2832 O O . LEU B 1 165 ? 6.309 -2.385 -1.671 1 98.62 165 LEU B O 1
ATOM 2836 N N . GLY B 1 166 ? 5 -2.496 -3.502 1 98.38 166 GLY B N 1
ATOM 2837 C CA . GLY B 1 166 ? 3.787 -2.225 -2.746 1 98.38 166 GLY B CA 1
ATOM 2838 C C . GLY B 1 166 ? 3.492 -3.277 -1.694 1 98.38 166 GLY B C 1
ATOM 2839 O O . GLY B 1 166 ? 3.088 -2.949 -0.577 1 98.38 166 GLY B O 1
ATOM 2840 N N . GLY B 1 167 ? 3.65 -4.527 -2.051 1 98.69 167 GLY B N 1
ATOM 2841 C CA . GLY B 1 167 ? 3.471 -5.621 -1.109 1 98.69 167 GLY B CA 1
ATOM 2842 C C . GLY B 1 167 ? 4.422 -5.555 0.07 1 98.69 167 GLY B C 1
ATOM 2843 O O . GLY B 1 167 ? 4.02 -5.773 1.214 1 98.69 167 GLY B O 1
ATOM 2844 N N . LEU B 1 168 ? 5.684 -5.254 -0.2 1 98.56 168 LEU B N 1
ATOM 2845 C CA . LEU B 1 168 ? 6.676 -5.145 0.865 1 98.56 168 LEU B CA 1
ATOM 2846 C C . LEU B 1 168 ? 6.355 -3.973 1.786 1 98.56 168 LEU B C 1
ATOM 2848 O O . LEU B 1 168 ? 6.523 -4.07 3.004 1 98.56 168 LEU B O 1
ATOM 2852 N N . ARG B 1 169 ? 5.926 -2.863 1.212 1 97.88 169 ARG B N 1
ATOM 2853 C CA . ARG B 1 169 ? 5.531 -1.721 2.029 1 97.88 169 ARG B CA 1
ATOM 2854 C C . ARG B 1 169 ? 4.352 -2.074 2.932 1 97.88 169 ARG B C 1
ATOM 2856 O O . ARG B 1 169 ? 4.328 -1.704 4.105 1 97.88 169 ARG B O 1
ATOM 2863 N N . GLU B 1 170 ? 3.42 -2.816 2.42 1 98 170 GLU B N 1
ATOM 2864 C CA . GLU B 1 170 ? 2.279 -3.217 3.238 1 98 170 GLU B CA 1
ATOM 2865 C C . GLU B 1 170 ? 2.713 -4.141 4.375 1 98 170 GLU B C 1
ATOM 2867 O O . GLU B 1 170 ? 2.293 -3.963 5.52 1 98 170 GLU B O 1
ATOM 2872 N N . LEU B 1 171 ? 3.537 -5.117 4.059 1 98.56 171 LEU B N 1
ATOM 2873 C CA . LEU B 1 171 ? 4.035 -6.02 5.094 1 98.56 171 LEU B CA 1
ATOM 2874 C C . LEU B 1 171 ? 4.828 -5.25 6.145 1 98.56 171 LEU B C 1
ATOM 2876 O O . LEU B 1 171 ? 4.719 -5.535 7.34 1 98.56 171 LEU B O 1
ATOM 2880 N N . THR B 1 172 ? 5.598 -4.312 5.688 1 98.31 172 THR B N 1
ATOM 2881 C CA . THR B 1 172 ? 6.367 -3.461 6.59 1 98.31 172 THR B CA 1
ATOM 2882 C C . THR B 1 172 ? 5.441 -2.695 7.531 1 98.31 172 THR B C 1
ATOM 2884 O O . THR B 1 172 ? 5.645 -2.699 8.75 1 98.31 172 THR B O 1
ATOM 2887 N N . ALA B 1 173 ? 4.422 -2.074 6.969 1 96.38 173 ALA B N 1
ATOM 2888 C CA . ALA B 1 173 ? 3.486 -1.298 7.773 1 96.38 173 ALA B CA 1
ATOM 2889 C C . ALA B 1 173 ? 2.828 -2.168 8.844 1 96.38 173 ALA B C 1
ATOM 2891 O O . ALA B 1 173 ? 2.775 -1.79 10.016 1 96.38 173 ALA B O 1
ATOM 2892 N N . LEU B 1 174 ? 2.381 -3.338 8.469 1 96.69 174 LEU B N 1
ATOM 2893 C CA . LEU B 1 174 ? 1.716 -4.227 9.414 1 96.69 174 LEU B CA 1
ATOM 2894 C C . LEU B 1 174 ? 2.676 -4.66 10.516 1 96.69 174 LEU B C 1
ATOM 2896 O O . LEU B 1 174 ? 2.297 -4.723 11.688 1 96.69 174 LEU B O 1
ATOM 2900 N N . THR B 1 175 ? 3.881 -4.965 10.133 1 97.62 175 THR B N 1
ATOM 2901 C CA . THR B 1 175 ? 4.883 -5.402 11.094 1 97.62 175 THR B CA 1
ATOM 2902 C C . THR B 1 175 ? 5.172 -4.305 12.109 1 97.62 175 THR B C 1
ATOM 2904 O O . THR B 1 175 ? 5.223 -4.562 13.312 1 97.62 175 THR B O 1
ATOM 2907 N N . VAL B 1 176 ? 5.344 -3.109 11.633 1 95.5 176 VAL B N 1
ATOM 2908 C CA . VAL B 1 176 ? 5.609 -1.97 12.508 1 95.5 176 VAL B CA 1
ATOM 2909 C C . VAL B 1 176 ? 4.395 -1.699 13.391 1 95.5 176 VAL B C 1
ATOM 2911 O O . VAL B 1 176 ? 4.531 -1.467 14.594 1 95.5 176 VAL B O 1
ATOM 2914 N N . GLU B 1 177 ? 3.201 -1.73 12.859 1 93.75 177 GLU B N 1
ATOM 2915 C CA . GLU B 1 177 ? 1.962 -1.497 13.594 1 93.75 177 GLU B CA 1
ATOM 2916 C C . GLU B 1 177 ? 1.773 -2.531 14.695 1 93.75 177 GLU B C 1
ATOM 2918 O O . GLU B 1 177 ? 1.257 -2.213 15.773 1 93.75 177 GLU B O 1
ATOM 2923 N N . ASP B 1 178 ? 2.268 -3.756 14.445 1 95 178 ASP B N 1
ATOM 2924 C CA . ASP B 1 178 ? 2.131 -4.832 15.422 1 95 178 ASP B CA 1
ATOM 2925 C C . ASP B 1 178 ? 3.254 -4.789 16.453 1 95 178 ASP B C 1
ATOM 2927 O O . ASP B 1 178 ? 3.281 -5.594 17.391 1 95 178 ASP B O 1
ATOM 2931 N N . GLY B 1 179 ? 4.172 -3.943 16.266 1 94.75 179 GLY B N 1
ATOM 2932 C CA . GLY B 1 179 ? 5.289 -3.836 17.188 1 94.75 179 GLY B CA 1
ATOM 2933 C C . GLY B 1 179 ? 6.27 -4.988 17.078 1 94.75 179 GLY B C 1
ATOM 2934 O O . GLY B 1 179 ? 6.953 -5.324 18.047 1 94.75 179 GLY B O 1
ATOM 2935 N N . GLN B 1 180 ? 6.254 -5.609 15.969 1 97.25 180 GLN B N 1
ATOM 2936 C CA . GLN B 1 180 ? 7.172 -6.723 15.734 1 97.25 180 GLN B CA 1
ATOM 2937 C C . GLN B 1 180 ? 8.508 -6.227 15.18 1 97.25 180 GLN B C 1
ATOM 2939 O O . GLN B 1 180 ? 8.57 -5.164 14.562 1 97.25 180 GLN B O 1
ATOM 2944 N N . PRO B 1 181 ? 9.57 -7.008 15.406 1 97.31 181 PRO B N 1
ATOM 2945 C CA . PRO B 1 181 ? 10.852 -6.637 14.797 1 97.31 181 PRO B CA 1
ATOM 2946 C C . PRO B 1 181 ? 10.789 -6.582 13.273 1 97.31 181 PRO B C 1
ATOM 2948 O O . PRO B 1 181 ? 10.289 -7.52 12.641 1 97.31 181 PRO B O 1
ATOM 2951 N N . ILE B 1 182 ? 11.305 -5.523 12.742 1 97.38 182 ILE B N 1
ATOM 2952 C CA . ILE B 1 182 ? 11.273 -5.32 11.297 1 97.38 182 ILE B CA 1
ATOM 2953 C C . ILE B 1 182 ? 12.031 -6.445 10.602 1 97.38 182 ILE B C 1
ATOM 2955 O O . ILE B 1 182 ? 11.703 -6.824 9.477 1 97.38 182 ILE B O 1
ATOM 2959 N N . ARG B 1 183 ? 13.016 -7.043 11.211 1 97.94 183 ARG B N 1
ATOM 2960 C CA . ARG B 1 183 ? 13.828 -8.102 10.617 1 97.94 183 ARG B CA 1
ATOM 2961 C C . ARG B 1 183 ? 12.984 -9.32 10.289 1 97.94 183 ARG B C 1
ATOM 2963 O O . ARG B 1 183 ? 13.391 -10.172 9.492 1 97.94 183 ARG B O 1
ATOM 2970 N N . ASN B 1 184 ? 11.781 -9.391 10.906 1 97.88 184 ASN B N 1
ATOM 2971 C CA . ASN B 1 184 ? 10.867 -10.484 10.617 1 97.88 184 ASN B CA 1
ATOM 2972 C C . ASN B 1 184 ? 10.414 -10.477 9.164 1 97.88 184 ASN B C 1
ATOM 2974 O O . ASN B 1 184 ? 9.906 -11.477 8.656 1 97.88 184 ASN B O 1
ATOM 2978 N N . ILE B 1 185 ? 10.609 -9.383 8.461 1 97.75 185 ILE B N 1
ATOM 2979 C CA . ILE B 1 185 ? 10.117 -9.227 7.094 1 97.75 185 ILE B CA 1
ATOM 2980 C C . ILE B 1 185 ? 11.125 -9.828 6.113 1 97.75 185 ILE B C 1
ATOM 2982 O O . ILE B 1 185 ? 10.797 -10.086 4.957 1 97.75 185 ILE B O 1
ATOM 2986 N N . VAL B 1 186 ? 12.359 -10.102 6.57 1 98.69 186 VAL B N 1
ATOM 2987 C CA . VAL B 1 186 ? 13.461 -10.438 5.672 1 98.69 186 VAL B CA 1
ATOM 2988 C C . VAL B 1 186 ? 13.125 -11.703 4.891 1 98.69 186 VAL B C 1
ATOM 2990 O O . VAL B 1 186 ? 13.102 -11.688 3.656 1 98.69 186 VAL B O 1
ATOM 2993 N N . GLU B 1 187 ? 12.789 -12.75 5.543 1 98.62 187 GLU B N 1
ATOM 2994 C CA . GLU B 1 187 ? 12.633 -14.023 4.855 1 98.62 187 GLU B CA 1
ATOM 2995 C C . GLU B 1 187 ? 11.398 -14.016 3.951 1 98.62 187 GLU B C 1
ATOM 2997 O O . GLU B 1 187 ? 11.477 -14.414 2.787 1 98.62 187 GLU B O 1
ATOM 3002 N N . PRO B 1 188 ? 10.266 -13.461 4.438 1 98.44 188 PRO B N 1
ATOM 3003 C CA . PRO B 1 188 ? 9.133 -13.359 3.518 1 98.44 188 PRO B CA 1
ATOM 3004 C C . PRO B 1 188 ? 9.438 -12.477 2.305 1 98.44 188 PRO B C 1
ATOM 3006 O O . PRO B 1 188 ? 8.969 -12.766 1.2 1 98.44 188 PRO B O 1
ATOM 3009 N N . ALA B 1 189 ? 10.148 -11.414 2.504 1 98.75 189 ALA B N 1
ATOM 3010 C CA . ALA B 1 189 ? 10.531 -10.531 1.403 1 98.75 189 ALA B CA 1
ATOM 3011 C C . ALA B 1 189 ? 11.43 -11.258 0.404 1 98.75 189 ALA B C 1
ATOM 3013 O O . ALA B 1 189 ? 11.25 -11.133 -0.81 1 98.75 189 ALA B O 1
ATOM 3014 N N . VAL B 1 190 ? 12.359 -12 0.925 1 98.5 190 VAL B N 1
ATOM 3015 C CA . VAL B 1 190 ? 13.242 -12.781 0.068 1 98.5 190 VAL B CA 1
ATOM 3016 C C . VAL B 1 190 ? 12.43 -13.82 -0.704 1 98.5 190 VAL B C 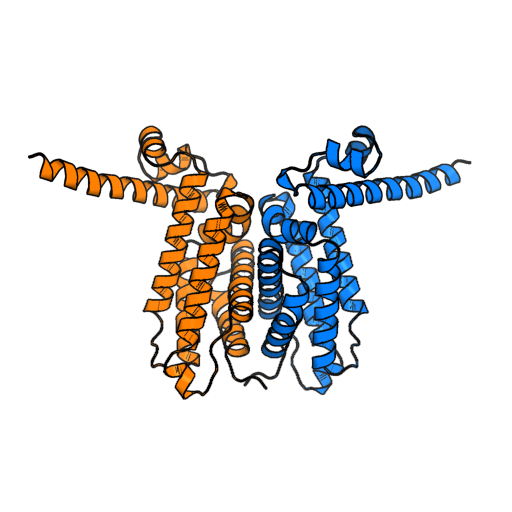1
ATOM 3018 O O . VAL B 1 190 ? 12.578 -13.953 -1.922 1 98.5 190 VAL B O 1
ATOM 3021 N N . ASP B 1 191 ? 11.578 -14.523 -0.006 1 97.06 191 ASP B N 1
ATOM 3022 C CA . ASP B 1 191 ? 10.742 -15.547 -0.635 1 97.06 191 ASP B CA 1
ATOM 3023 C C . ASP B 1 191 ? 9.906 -14.945 -1.762 1 97.06 191 ASP B C 1
ATOM 3025 O O . ASP B 1 191 ? 9.852 -15.5 -2.861 1 97.06 191 ASP B O 1
ATOM 3029 N N . ALA B 1 192 ? 9.289 -13.867 -1.489 1 97.94 192 ALA B N 1
ATOM 3030 C CA . ALA B 1 192 ? 8.445 -13.219 -2.488 1 97.94 192 ALA B CA 1
ATOM 3031 C C . ALA B 1 192 ? 9.266 -12.75 -3.684 1 97.94 192 ALA B C 1
ATOM 3033 O O . ALA B 1 192 ? 8.852 -12.898 -4.832 1 97.94 192 ALA B O 1
ATOM 3034 N N . SER B 1 193 ? 10.43 -12.156 -3.408 1 98.12 193 SER B N 1
ATOM 3035 C CA . SER B 1 193 ? 11.297 -11.656 -4.477 1 98.12 193 SER B CA 1
ATOM 3036 C C . SER B 1 193 ? 11.789 -12.797 -5.359 1 98.12 193 SER B C 1
ATOM 3038 O O . SER B 1 193 ? 11.789 -12.688 -6.59 1 98.12 193 SER B O 1
ATOM 3040 N N . ILE B 1 194 ? 12.164 -13.891 -4.734 1 96.88 194 ILE B N 1
ATOM 3041 C CA . ILE B 1 194 ? 12.625 -15.047 -5.5 1 96.88 194 ILE B CA 1
ATOM 3042 C C . ILE B 1 194 ? 11.484 -15.57 -6.375 1 96.88 194 ILE B C 1
ATOM 3044 O O . ILE B 1 194 ? 11.695 -15.906 -7.539 1 96.88 194 ILE B O 1
ATOM 3048 N N . ALA B 1 195 ? 10.328 -15.602 -5.859 1 95.69 195 ALA B N 1
ATOM 3049 C CA . ALA B 1 195 ? 9.172 -16.094 -6.609 1 95.69 195 ALA B CA 1
ATOM 3050 C C . ALA B 1 195 ? 8.875 -15.203 -7.812 1 95.69 195 ALA B C 1
ATOM 3052 O O . ALA B 1 195 ? 8.664 -15.695 -8.922 1 95.69 195 ALA B O 1
ATOM 3053 N N . LEU B 1 196 ? 8.93 -13.914 -7.625 1 96.25 196 LEU B N 1
ATOM 3054 C CA . LEU B 1 196 ? 8.508 -12.969 -8.656 1 96.25 196 LEU B CA 1
ATOM 3055 C C . LEU B 1 196 ? 9.609 -12.789 -9.703 1 96.25 196 LEU B C 1
ATOM 3057 O O . LEU B 1 196 ? 9.32 -12.516 -10.867 1 96.25 196 LEU B O 1
ATOM 3061 N N . LEU B 1 197 ? 10.859 -12.953 -9.234 1 95.38 197 LEU B N 1
ATOM 3062 C CA . LEU B 1 197 ? 11.984 -12.68 -10.125 1 95.38 197 LEU B CA 1
ATOM 3063 C C . LEU B 1 197 ? 12.523 -13.969 -10.734 1 95.38 197 LEU B C 1
ATOM 3065 O O . LEU B 1 197 ? 13.25 -13.93 -11.727 1 95.38 197 LEU B O 1
ATOM 3069 N N . GLY B 1 198 ? 12.234 -15.047 -10.078 1 91.62 198 GLY B N 1
ATOM 3070 C CA . GLY B 1 198 ? 12.773 -16.312 -10.523 1 91.62 198 GLY B CA 1
ATOM 3071 C C . GLY B 1 198 ? 12.086 -16.859 -11.758 1 91.62 198 GLY B C 1
ATOM 3072 O O . GLY B 1 198 ? 11.25 -16.172 -12.359 1 91.62 198 GLY B O 1
ATOM 3073 N N . PRO B 1 199 ? 12.586 -18.094 -12.188 1 84 199 PRO B N 1
ATOM 3074 C CA . PRO B 1 199 ? 12.031 -18.688 -13.406 1 84 199 PRO B CA 1
ATOM 3075 C C . PRO B 1 199 ? 10.523 -18.922 -13.32 1 84 199 PRO B C 1
ATOM 3077 O O . PRO B 1 199 ? 10.016 -19.25 -12.25 1 84 199 PRO B O 1
ATOM 3080 N N . ARG B 1 200 ? 9.859 -18.562 -14.414 1 71.31 200 ARG B N 1
ATOM 3081 C CA . ARG B 1 200 ? 8.414 -18.75 -14.516 1 71.31 200 ARG B CA 1
ATOM 3082 C C . ARG B 1 200 ? 8.086 -20.172 -14.984 1 71.31 200 ARG B C 1
ATOM 3084 O O . ARG B 1 200 ? 8.805 -20.734 -15.805 1 71.31 200 ARG B O 1
ATOM 3091 N N . SER B 1 201 ? 7.484 -20.891 -14.062 1 57.69 201 SER B N 1
ATOM 3092 C CA . SER B 1 201 ? 7.086 -22.203 -14.562 1 57.69 201 SER B CA 1
ATOM 3093 C C . SER B 1 201 ? 6.055 -22.078 -15.68 1 57.69 201 SER B C 1
ATOM 3095 O O . SER B 1 201 ? 5.281 -21.125 -15.719 1 57.69 201 SER B O 1
#

Solvent-accessible surface area (backbone atoms only — not comparable to full-atom values): 20797 Å² total; per-residue (Å²): 119,62,65,59,49,51,51,47,47,52,55,47,50,56,46,50,53,50,34,42,46,50,6,42,53,52,29,22,63,72,59,31,64,88,71,44,45,70,68,48,17,22,60,65,37,70,57,45,68,66,60,47,54,74,74,28,91,41,69,65,56,45,48,52,51,43,52,54,50,50,46,52,51,48,49,51,45,24,61,69,50,35,52,54,77,37,56,49,70,56,29,47,47,31,32,47,50,35,52,46,54,58,39,66,77,39,53,48,58,50,38,38,56,71,33,42,41,52,46,61,39,81,76,29,47,62,56,55,50,48,47,51,48,52,48,33,50,47,52,28,53,60,31,59,20,63,20,24,51,75,68,72,35,70,49,55,52,70,64,58,33,37,22,50,54,31,2,51,50,43,44,48,41,52,32,55,75,68,70,44,68,61,73,70,48,46,62,51,50,41,55,48,48,47,30,68,54,42,84,79,128,119,62,69,61,50,51,51,49,47,50,54,46,50,57,45,51,53,50,34,43,46,49,6,43,53,53,29,22,62,72,59,31,64,88,71,45,45,70,68,48,17,21,60,66,38,69,58,46,70,67,59,46,55,74,74,29,91,41,71,65,55,47,48,53,51,44,51,54,51,49,44,52,50,48,48,50,45,25,58,72,51,35,52,54,77,38,56,48,70,57,30,46,47,31,32,46,50,35,52,46,55,57,40,66,76,40,54,50,59,51,37,37,54,71,34,42,42,52,46,60,39,81,77,29,46,63,56,54,50,49,45,51,48,52,48,33,50,48,52,28,52,59,32,59,20,62,21,24,50,75,68,72,36,70,49,56,52,71,64,58,32,38,22,51,53,30,2,49,51,42,45,49,41,53,34,55,75,68,70,44,65,61,72,71,48,48,62,52,51,42,53,50,47,48,32,68,54,41,83,81,128

pLDDT: mean 92.65, std 12.62, range [37.31, 98.88]

InterPro domains:
  IPR001647 DNA-binding HTH domain, TetR-type [PF00440] (20-66)
  IPR001647 DNA-binding HTH domain, TetR-type [PS50977] (14-74)
  IPR009057 Homedomain-like superfamily [SSF46689] (14-91)
  IPR050109 HTH-type, TetR-like transcriptional regulator [PTHR30055] (1-200)

Nearest PDB structures (foldseek):
  5gpa-assembly1_B  TM=8.202E-01  e=6.196E-06  Halalkalibacterium halodurans C-125
  5gp9-assembly1_A  TM=8.223E-01  e=1.082E-05  Halalkalibacterium halodurans C-125
  5gpa-assembly1_A  TM=8.056E-01  e=7.815E-06  Halalkalibacterium halodurans C-125
  3whc-assembly3_F  TM=8.264E-01  e=1.979E-05  Bacillus subtilis subsp. subtilis str. 168
  6o6n-assembly1_A  TM=7.082E-01  e=9.858E-06  Mycobacterium tuberculosis

Secondary structure (DSSP, 8-state):
-HHHHHHHHHHHHHHHHHHHHHHHHHHHHHH-TTT--HHHHHHHHTS-HHHHHHH-SSHHHHHHHHHHHHHHHHHHHHHHH--TTS-HHHHHHHHHHHHHHHHHT-HHHHHHHHHTGGGGGGGTHHHHHHHHHHHHHHHHHHTTSHHHHHTTPPPPPHHHHHHHHHHHHHHHHHHHHTT--GGGGHHHHHHHHHHHHS---/-HHHHHHHHHHHHHHHHHHHHHHHHHHHHHH-TTT--HHHHHHHHTS-HHHHHHH-SSHHHHHHHHHHHHHHHHHHHHHHH--TTS-HHHHHHHHHHHHHHHHHT-HHHHHHHHHTGGGGGGGTHHHHHHHHHHHHHHHHHHTTSHHHHHTTPPPPPHHHHHHHHHHHHHHHHHHHHTT--GGGGHHHHHHHHHHHHS---

Sequence (402 aa):
MTAVAAGALVVETDSFRLRLLDGLVASIGERGYRATTVSDIVRHARTSKRTFYDRFTSKEQCFLELLLADNETLGNSIRAAVDPNADWHDQIRQAVEAYVTHIESRPAVTLSWIREFPSLGAAAYPVQRRGMEQLTSLLIELSASPGFRRANLPPLNVPLAVILLGGLRELTALTVEDGQPIRNIVEPAVDASIALLGPRSMTAVAAGALVVETDSFRLRLLDGLVASIGERGYRATTVSDIVRHARTSKRTFYDRFTSKEQCFLELLLADNETLGNSIRAAVDPNADWHDQIRQAVEAYVTHIESRPAVTLSWIREFPSLGAAAYPVQRRGMEQLTSLLIELSASPGFRRANLPPLNVPLAVILLGGLRELTALTVEDGQPIRNIVEPAVDASIALLGPRS

Organism: Mycobacterium bovis (strain ATCC BAA-935 / AF2122/97) (NCBI:txid233413)